Protein AF-0000000079080695 (afdb_homodimer)

Radius of gyration: 28.23 Å; Cα contacts (8 Å, |Δi|>4): 830; chains: 2; bounding box: 89×71×72 Å

Organism: Trichostrongylus colubriformis (NCBI:txid6319)

Sequence (618 aa):
MECYFGAIMVPLLPFYLVSLTLGLSLACILTLFFPSCPTIIPALTTYGVSALYLRDKIQFIRAISVPKKWFWHFYLLGSFWAASWLLFCGAVSYDMTAPTDSLKKFLRLFTPIKPQHNWSTTLLASGLVLFHVVRRLWESLCISVYSDTTMNLFHYVVGLIHYTILPLTIVCESKGIADSRYGLVFTTSAISPSQWFGVALFLFCNREQHSISRDIAALRKAPDGLIHNYAHGICYGGWFDYVSCPHFLFEIGIYLSLWMVLPGAYTFKFLVVFVFINQIFAGLITHRWYRRTFKAYPLERKAVIPYILMECYFGAIMVPLLPFYLVSLTLGLSLACILTLFFPSCPTIIPALTTYGVSALYLRDKIQFIRAISVPKKWFWHFYLLGSFWAASWLLFCGAVSYDMTAPTDSLKKFLRLFTPIKPQHNWSTTLLASGLVLFHVVRRLWESLCISVYSDTTMNLFHYVVGLIHYTILPLTIVCESKGIADSRYGLVFTTSAISPSQWFGVALFLFCNREQHSISRDIAALRKAPDGLIHNYAHGICYGGWFDYVSCPHFLFEIGIYLSLWMVLPGAYTFKFLVVFVFINQIFAGLITHRWYRRTFKAYPLERKAVIPYIL

Solvent-accessible surface area (backbone atoms only — not comparable to full-atom values): 31988 Å² total; per-residue (Å²): 133,82,78,75,73,69,74,81,64,72,27,53,45,52,51,50,39,51,51,50,39,51,52,51,48,50,50,46,50,45,41,71,71,39,70,82,49,72,70,58,56,43,38,50,68,33,65,37,74,70,30,52,66,46,34,80,73,34,71,68,48,49,73,42,43,38,59,49,72,54,56,38,54,32,24,49,50,20,27,52,47,27,45,48,53,46,50,50,52,50,33,38,46,68,43,30,30,44,71,30,69,55,35,43,56,55,32,47,44,41,35,85,64,78,50,67,31,49,34,32,42,40,51,50,53,41,49,51,51,28,52,52,30,42,50,51,26,50,40,50,71,72,55,53,71,75,67,102,30,33,24,17,47,62,51,51,52,50,44,46,51,49,33,59,44,54,52,47,43,51,55,47,28,18,31,29,65,71,36,73,88,39,62,54,57,76,46,74,85,73,54,53,70,63,28,53,50,13,50,52,45,25,52,49,23,50,51,52,30,52,51,46,51,50,51,57,26,54,65,53,46,31,94,88,69,46,72,48,82,70,72,76,66,84,74,71,60,78,59,39,60,35,6,69,29,43,53,42,39,24,50,38,42,32,44,50,16,49,47,45,43,37,68,86,48,69,49,43,50,45,53,38,51,35,48,42,52,51,36,50,50,54,21,46,54,51,35,52,48,45,56,70,72,34,85,85,48,70,80,82,41,21,20,30,40,65,94,76,52,133,81,76,75,73,67,73,80,64,73,27,54,46,52,51,50,39,51,51,48,39,51,51,51,49,50,49,47,49,46,41,70,72,39,71,81,49,72,69,59,54,44,38,51,67,34,65,38,74,69,29,50,67,46,34,79,70,34,70,70,46,50,73,43,43,36,59,49,71,55,55,39,55,32,24,49,52,19,27,52,47,26,46,49,52,45,49,50,52,50,32,38,46,68,43,30,32,44,71,31,71,56,34,43,55,57,33,48,45,41,36,84,65,76,51,67,30,50,36,31,43,40,53,50,53,41,50,50,50,28,54,51,29,41,51,50,26,50,39,50,71,73,54,53,70,74,66,102,31,33,24,17,46,63,51,50,52,51,43,45,50,50,33,60,45,53,51,47,43,51,55,48,29,18,32,30,65,72,36,70,88,40,64,55,59,76,46,75,86,72,54,51,70,64,27,54,50,13,50,52,45,25,54,50,23,50,51,51,30,52,52,46,52,51,52,57,26,55,64,50,46,31,94,88,69,48,75,48,86,70,67,78,68,84,73,71,59,78,59,39,61,35,7,69,30,43,53,42,38,24,49,40,41,32,44,50,16,50,47,45,44,37,68,85,49,68,49,44,50,45,53,37,51,34,48,42,54,51,35,48,50,53,21,45,54,51,36,51,48,44,57,69,71,34,86,84,50,69,81,81,43,22,19,32,40,65,94,74,51

InterPro domains:
  IPR001104 3-oxo-5-alpha-steroid 4-dehydrogenase, C-terminal [PF02544] (193-309)
  IPR039698 Polyprenal reductase [PTHR14624] (10-309)

Nearest PDB structures (foldseek):
  7c83-assembly1_A  TM=7.904E-01  e=2.546E-07  Pseudomonadota bacterium
  7bw1-assembly1_A  TM=7.056E-01  e=9.157E-07  Homo sapiens
  5vg9-assembly1_A  TM=3.276E-01  e=1.668E-01  Tribolium castaneum
  5v7p-assembly1_A  TM=2.770E-01  e=2.194E-01  Tribolium castaneum
  7c83-assembly1_A  TM=7.834E-01  e=2.809E-07  Pseudomonadota bacterium

Secondary structure (DSSP, 8-state):
-----------HHHHHHHHHHHHHHHHHHHHHH-TTS-THHHHHH--BHHHHHHHTT-HHHHHTEEEGGGHHHHHHHHHHHHHHHHHHHHHHHTTSEEE-HHHHHHHHTT-SS---B-HHHHHHHHHHHHHHHHHHHHIIIII----S-EEEHHHHHHHHHHHHHHHHHHHTTBHHHH-TTS--S--GGGS-HHHHHHHHHHHHHHHHHHHHHHHHHHHHS-TTSS----------SGGGGTBS-HHHHHHHHHHHHHHHHSTT-SHHHHHHHHHHHHHHHHHHHHHHHHHHH-TT--TT-BSSSTTT-/-----------HHHHHHHHHHHHHHHHHHHHHH-TTS-THHHHHH--BHHHHHHHHH-HHHHHTEEEGGGHHHHHHHHHHHHHHHHHHHHHHHTTSEEE-HHHHHHHHTT-SSPP-B-HHHHHHHHHHHHHHHHHHHHIIIII----S-EEEHHHHHHHHHHHHHHHHHHHTTBHHHH-TTS--S--GGGS-HHHHHHHHHHHHHHHHHHHHHHHHHHHHS-TTSS------PPP-SGGGGTBS-HHHHHHHHHHHHHHHHSTT-SHHHHHHHHHHHHHHHHHHHHHHHHHHH-TT--TT-BSSSTTT-

pLDDT: mean 82.05, std 17.91, range [24.89, 98.75]

Structure (mmCIF, N/CA/C/O backbone):
data_AF-0000000079080695-model_v1
#
loop_
_entity.id
_entity.type
_entity.pdbx_description
1 polymer 'Polyprenal reductase'
#
loop_
_atom_site.group_PDB
_atom_site.id
_atom_site.type_symbol
_atom_site.label_atom_id
_atom_site.label_alt_id
_atom_site.label_comp_id
_atom_site.label_asym_id
_atom_site.label_entity_id
_atom_site.label_seq_id
_atom_site.pdbx_PDB_ins_code
_atom_site.Cartn_x
_atom_site.Cartn_y
_atom_site.Cartn_z
_atom_site.occupancy
_atom_site.B_iso_or_equiv
_atom_site.auth_seq_id
_atom_site.auth_comp_id
_atom_site.auth_asym_id
_atom_site.auth_atom_id
_atom_site.pdbx_PDB_model_num
ATOM 1 N N . MET A 1 1 ? -49.469 -3.756 -14.148 1 25.16 1 MET A N 1
ATOM 2 C CA . MET A 1 1 ? -48.594 -4.82 -14.656 1 25.16 1 MET A CA 1
ATOM 3 C C . MET A 1 1 ? -47.281 -4.258 -15.18 1 25.16 1 MET A C 1
ATOM 5 O O . MET A 1 1 ? -47.188 -3.895 -16.344 1 25.16 1 MET A O 1
ATOM 9 N N . GLU A 1 2 ? -46.719 -3.252 -14.508 1 30.3 2 GLU A N 1
ATOM 10 C CA . GLU A 1 2 ? -45.5 -2.48 -14.836 1 30.3 2 GLU A CA 1
ATOM 11 C C . GLU A 1 2 ? -44.344 -3.396 -15.195 1 30.3 2 GLU A C 1
ATOM 13 O O . GLU A 1 2 ? -44 -4.301 -14.43 1 30.3 2 GLU A O 1
ATOM 18 N N . CYS A 1 3 ? -44.281 -3.828 -16.5 1 25.92 3 CYS A N 1
ATOM 19 C CA . CYS A 1 3 ? -43.312 -4.668 -17.188 1 25.92 3 CYS A CA 1
ATOM 20 C C . CYS A 1 3 ? -41.875 -4.355 -16.719 1 25.92 3 CYS A C 1
ATOM 22 O O . CYS A 1 3 ? -41.375 -3.246 -16.938 1 25.92 3 CYS A O 1
ATOM 24 N N . TYR A 1 4 ? -41.5 -4.711 -15.484 1 29.83 4 TYR A N 1
ATOM 25 C CA . TYR A 1 4 ? -40.156 -4.781 -14.914 1 29.83 4 TYR A CA 1
ATOM 26 C C . TYR A 1 4 ? -39.156 -5.375 -15.914 1 29.83 4 TYR A C 1
ATOM 28 O O . TYR A 1 4 ? -39.031 -6.594 -16 1 29.83 4 TYR A O 1
ATOM 36 N N . PHE A 1 5 ? -39.438 -5.199 -17.25 1 32.72 5 PHE A N 1
ATOM 37 C CA . PHE A 1 5 ? -38.375 -5.555 -18.203 1 32.72 5 PHE A CA 1
ATOM 38 C C . PHE A 1 5 ? -37 -5.18 -17.656 1 32.72 5 PHE A C 1
ATOM 40 O O . PHE A 1 5 ? -36.594 -4.023 -17.75 1 32.72 5 PHE A O 1
ATOM 47 N N . GLY A 1 6 ? -36.656 -5.645 -16.531 1 35.19 6 GLY A N 1
ATOM 48 C CA . GLY A 1 6 ? -35.344 -5.559 -15.953 1 35.19 6 GLY A CA 1
ATOM 49 C C . GLY A 1 6 ? -34.219 -5.746 -16.969 1 35.19 6 GLY A C 1
ATOM 50 O O . GLY A 1 6 ? -34.188 -6.773 -17.656 1 35.19 6 GLY A O 1
ATOM 51 N N . ALA A 1 7 ? -33.844 -4.801 -17.859 1 36.66 7 ALA A N 1
ATOM 52 C CA . ALA A 1 7 ? -32.719 -4.805 -18.781 1 36.66 7 ALA A CA 1
ATOM 53 C C . ALA A 1 7 ? -31.641 -5.793 -18.328 1 36.66 7 ALA A C 1
ATOM 55 O O . ALA A 1 7 ? -31.234 -5.785 -17.172 1 36.66 7 ALA A O 1
ATOM 56 N N . ILE A 1 8 ? -31.547 -7 -18.734 1 41.59 8 ILE A N 1
ATOM 57 C CA . ILE A 1 8 ? -30.484 -7.984 -18.594 1 41.59 8 ILE A CA 1
ATOM 58 C C . ILE A 1 8 ? -29.141 -7.281 -18.562 1 41.59 8 ILE A C 1
ATOM 60 O O . ILE A 1 8 ? -28.641 -6.824 -19.594 1 41.59 8 ILE A O 1
ATOM 64 N N . MET A 1 9 ? -28.812 -6.234 -17.828 1 48.09 9 MET A N 1
ATOM 65 C CA . MET A 1 9 ? -27.484 -5.672 -17.688 1 48.09 9 MET A CA 1
ATOM 66 C C . MET A 1 9 ? -26.438 -6.773 -17.578 1 48.09 9 MET A C 1
ATOM 68 O O . MET A 1 9 ? -26.469 -7.578 -16.641 1 48.09 9 MET A O 1
ATOM 72 N N . VAL A 1 10 ? -26.078 -7.355 -18.672 1 55.31 10 VAL A N 1
ATOM 73 C CA . VAL A 1 10 ? -24.922 -8.234 -18.672 1 55.31 10 VAL A CA 1
ATOM 74 C C . VAL A 1 10 ? -23.875 -7.688 -17.688 1 55.31 10 VAL A C 1
ATOM 76 O O . VAL A 1 10 ? -23.391 -6.562 -17.844 1 55.31 10 VAL A O 1
ATOM 79 N N . PRO A 1 11 ? -23.703 -8.414 -16.609 1 72.38 11 PRO A N 1
ATOM 80 C CA . PRO A 1 11 ? -22.766 -7.871 -15.625 1 72.38 11 PRO A CA 1
ATOM 81 C C . PRO A 1 11 ? -21.359 -7.676 -16.203 1 72.38 11 PRO A C 1
ATOM 83 O O . PRO A 1 11 ? -20.875 -8.531 -16.938 1 72.38 11 PRO A O 1
ATOM 86 N N . LEU A 1 12 ? -20.859 -6.555 -16.094 1 75.69 12 LEU A N 1
ATOM 87 C CA . LEU A 1 12 ? -19.609 -6.059 -16.656 1 75.69 12 LEU A CA 1
ATOM 88 C C . LEU A 1 12 ? -18.453 -7.012 -16.359 1 75.69 12 LEU A C 1
ATOM 90 O O . LEU A 1 12 ? -17.688 -7.355 -17.25 1 75.69 12 LEU A O 1
ATOM 94 N N . LEU A 1 13 ? -18.484 -7.562 -15.18 1 81.69 13 LEU A N 1
ATOM 95 C CA . LEU A 1 13 ? -17.297 -8.305 -14.758 1 81.69 13 LEU A CA 1
ATOM 96 C C . LEU A 1 13 ? -17.297 -9.703 -15.359 1 81.69 13 LEU A C 1
ATOM 98 O O . LEU A 1 13 ? -16.297 -10.125 -15.953 1 81.69 13 LEU A O 1
ATOM 102 N N . PRO A 1 14 ? -18.406 -10.438 -15.398 1 79.62 14 PRO A N 1
ATOM 103 C CA . PRO A 1 14 ? -18.422 -11.742 -16.062 1 79.62 14 PRO A CA 1
ATOM 104 C C . PRO A 1 14 ? -18.172 -11.641 -17.562 1 79.62 14 PRO A C 1
ATOM 106 O O . PRO A 1 14 ? -17.469 -12.469 -18.141 1 79.62 14 PRO A O 1
ATOM 109 N N . PHE A 1 15 ? -18.703 -10.625 -18.109 1 81.44 15 PHE A N 1
ATOM 110 C CA . PHE A 1 15 ? -18.5 -10.43 -19.547 1 81.44 15 PHE A CA 1
ATOM 111 C C . PHE A 1 15 ? -17.031 -10.18 -19.844 1 81.44 15 PHE A C 1
ATOM 113 O O . PHE A 1 15 ? -16.469 -10.766 -20.781 1 81.44 15 PHE A O 1
ATOM 120 N N . TYR A 1 16 ? -16.453 -9.312 -19.078 1 82.25 16 TYR A N 1
ATOM 121 C CA . TYR A 1 16 ? -15.023 -9.031 -19.25 1 82.25 16 TYR A CA 1
ATOM 122 C C . TYR A 1 16 ? -14.195 -10.297 -19.062 1 82.25 16 TYR A C 1
ATOM 124 O O . TYR A 1 16 ? -13.344 -10.617 -19.906 1 82.25 16 TYR A O 1
ATOM 132 N N . LEU A 1 17 ? -14.484 -11.047 -18.078 1 82.31 17 LEU A N 1
ATOM 133 C CA . LEU A 1 17 ? -13.672 -12.211 -17.734 1 82.31 17 LEU A CA 1
ATOM 134 C C . LEU A 1 17 ? -13.859 -13.312 -18.781 1 82.31 17 LEU A C 1
ATOM 136 O O . LEU A 1 17 ? -12.898 -13.984 -19.172 1 82.31 17 LEU A O 1
ATOM 140 N N . VAL A 1 18 ? -15.039 -13.477 -19.25 1 79.81 18 VAL A N 1
ATOM 141 C CA . VAL A 1 18 ? -15.312 -14.492 -20.25 1 79.81 18 VAL A CA 1
ATOM 142 C C . VAL A 1 18 ? -14.641 -14.102 -21.578 1 79.81 18 VAL A C 1
ATOM 144 O O . VAL A 1 18 ? -13.992 -14.93 -22.219 1 79.81 18 VAL A O 1
ATOM 147 N N . SER A 1 19 ? -14.773 -12.805 -21.906 1 80.75 19 SER A N 1
ATOM 148 C CA . SER A 1 19 ? -14.164 -12.32 -23.141 1 80.75 19 SER A CA 1
ATOM 149 C C . SER A 1 19 ? -12.648 -12.445 -23.094 1 80.75 19 SER A C 1
ATOM 151 O O . SER A 1 19 ? -12.023 -12.859 -24.078 1 80.75 19 SER A O 1
ATOM 153 N N . LEU A 1 20 ? -12.148 -12.102 -21.984 1 82.56 20 LEU A N 1
ATOM 154 C CA . LEU A 1 20 ? -10.695 -12.188 -21.828 1 82.56 20 LEU A CA 1
ATOM 155 C C . LEU A 1 20 ? -10.227 -13.641 -21.859 1 82.56 20 LEU A C 1
ATOM 157 O O . LEU A 1 20 ? -9.211 -13.953 -22.484 1 82.56 20 LEU A O 1
ATOM 161 N N . THR A 1 21 ? -10.938 -14.5 -21.25 1 79.12 21 THR A N 1
ATOM 162 C CA . THR A 1 21 ? -10.594 -15.914 -21.219 1 79.12 21 THR A CA 1
ATOM 163 C C . THR A 1 21 ? -10.648 -16.516 -22.625 1 79.12 21 THR A C 1
ATOM 165 O O . THR A 1 21 ? -9.742 -17.234 -23.031 1 79.12 21 THR A O 1
ATOM 168 N N . LEU A 1 22 ? -11.656 -16.156 -23.281 1 76.19 22 LEU A N 1
ATOM 169 C CA . LEU A 1 22 ? -11.812 -16.641 -24.641 1 76.19 22 LEU A CA 1
ATOM 170 C C . LEU A 1 22 ? -10.711 -16.094 -25.547 1 76.19 22 LEU A C 1
ATOM 172 O O . LEU A 1 22 ? -10.141 -16.812 -26.359 1 76.19 22 LEU A O 1
ATOM 176 N N . GLY A 1 23 ? -10.484 -14.797 -25.422 1 74.44 23 GLY A N 1
ATOM 177 C CA . GLY A 1 23 ? -9.438 -14.18 -26.203 1 74.44 23 GLY A CA 1
ATOM 178 C C . GLY A 1 23 ? -8.07 -14.781 -25.953 1 74.44 23 GLY A C 1
ATOM 179 O O . GLY A 1 23 ? -7.332 -15.07 -26.906 1 74.44 23 GLY A O 1
ATOM 180 N N . LEU A 1 24 ? -7.805 -14.969 -24.719 1 77.69 24 LEU A N 1
ATOM 181 C CA . LEU A 1 24 ? -6.512 -15.539 -24.359 1 77.69 24 LEU A CA 1
ATOM 182 C C . LEU A 1 24 ? -6.41 -16.984 -24.812 1 77.69 24 LEU A C 1
ATOM 184 O O . LEU A 1 24 ? -5.348 -17.438 -25.25 1 77.69 24 LEU A O 1
ATOM 188 N N . SER A 1 25 ? -7.492 -17.734 -24.688 1 75.38 25 SER A N 1
ATOM 189 C CA . SER A 1 25 ? -7.512 -19.109 -25.156 1 75.38 25 SER A CA 1
ATOM 190 C C . SER A 1 25 ? -7.246 -19.188 -26.656 1 75.38 25 SER A C 1
ATOM 192 O O . SER A 1 25 ? -6.477 -20.047 -27.109 1 75.38 25 SER A O 1
ATOM 194 N N . LEU A 1 26 ? -7.852 -18.328 -27.297 1 73.5 26 LEU A N 1
ATOM 195 C CA . LEU A 1 26 ? -7.66 -18.312 -28.734 1 73.5 26 LEU A CA 1
ATOM 196 C C . LEU A 1 26 ? -6.211 -17.969 -29.094 1 73.5 26 LEU A C 1
ATOM 198 O O . LEU A 1 26 ? -5.613 -18.625 -29.953 1 73.5 26 LEU A O 1
ATOM 202 N N . ALA A 1 27 ? -5.703 -17.047 -28.469 1 70.94 27 ALA A N 1
ATOM 203 C CA . ALA A 1 27 ? -4.32 -16.656 -28.703 1 70.94 27 ALA A CA 1
ATOM 204 C C . ALA A 1 27 ? -3.355 -17.781 -28.375 1 70.94 27 ALA A C 1
ATOM 206 O O . ALA A 1 27 ? -2.396 -18.031 -29.109 1 70.94 27 ALA A O 1
ATOM 207 N N . CYS A 1 28 ? -3.646 -18.5 -27.359 1 71.19 28 CYS A N 1
ATOM 208 C CA . CYS A 1 28 ? -2.773 -19.594 -26.922 1 71.19 28 CYS A CA 1
ATOM 209 C C . CYS A 1 28 ? -2.881 -20.781 -27.859 1 71.19 28 CYS A C 1
ATOM 211 O O . CYS A 1 28 ? -1.876 -21.438 -28.156 1 71.19 28 CYS A O 1
ATOM 213 N N . ILE A 1 29 ? -4.105 -21.031 -28.266 1 69.81 29 ILE A N 1
ATOM 214 C CA . ILE A 1 29 ? -4.316 -22.125 -29.219 1 69.81 29 ILE A CA 1
ATOM 215 C C . ILE A 1 29 ? -3.561 -21.828 -30.516 1 69.81 29 ILE A C 1
ATOM 217 O O . ILE A 1 29 ? -2.914 -22.719 -31.078 1 69.81 29 ILE A O 1
ATOM 221 N N . LEU A 1 30 ? -3.594 -20.625 -30.891 1 67.5 30 LEU A N 1
ATOM 222 C CA . LEU A 1 30 ? -2.883 -20.234 -32.094 1 67.5 30 LEU A CA 1
ATOM 223 C C . LEU A 1 30 ? -1.376 -20.375 -31.922 1 67.5 30 LEU A C 1
ATOM 225 O O . LEU A 1 30 ? -0.674 -20.812 -32.844 1 67.5 30 LEU A O 1
ATOM 229 N N . THR A 1 31 ? -0.92 -20.094 -30.797 1 66.62 31 THR A N 1
ATOM 230 C CA . THR A 1 31 ? 0.505 -20.219 -30.5 1 66.62 31 THR A CA 1
ATOM 231 C C . THR A 1 31 ? 0.929 -21.672 -30.438 1 66.62 31 THR A C 1
ATOM 233 O O . THR A 1 31 ? 2.016 -22.031 -30.906 1 66.62 31 THR A O 1
ATOM 236 N N . LEU A 1 32 ? 0.111 -22.516 -29.922 1 69.06 32 LEU A N 1
ATOM 237 C CA . LEU A 1 32 ? 0.437 -23.922 -29.734 1 69.06 32 LEU A CA 1
ATOM 238 C C . LEU A 1 32 ? 0.354 -24.688 -31.047 1 69.06 32 LEU A C 1
ATOM 240 O O . LEU A 1 32 ? 1.167 -25.578 -31.312 1 69.06 32 LEU A O 1
ATOM 244 N N . PHE A 1 33 ? -0.573 -24.391 -31.922 1 66.38 33 PHE A N 1
ATOM 245 C CA . PHE A 1 33 ? -0.801 -25.188 -33.125 1 66.38 33 PHE A CA 1
ATOM 246 C C . PHE A 1 33 ? -0.147 -24.531 -34.344 1 66.38 33 PHE A C 1
ATOM 248 O O . PHE A 1 33 ? 0.107 -25.203 -35.344 1 66.38 33 PHE A O 1
ATOM 255 N N . PHE A 1 34 ? -0.006 -23.281 -34.531 1 57.62 34 PHE A N 1
ATOM 256 C CA . PHE A 1 34 ? 0.644 -22.625 -35.656 1 57.62 34 PHE A CA 1
ATOM 257 C C . PHE A 1 34 ? 1.951 -21.969 -35.219 1 57.62 34 PHE A C 1
ATOM 259 O O . PHE A 1 34 ? 2.049 -20.75 -35.156 1 57.62 34 PHE A O 1
ATOM 266 N N . PRO A 1 35 ? 2.764 -22.891 -34.812 1 50.41 35 PRO A N 1
ATOM 267 C CA . PRO A 1 35 ? 4.035 -22.328 -34.344 1 50.41 35 PRO A CA 1
ATOM 268 C C . PRO A 1 35 ? 4.691 -21.422 -35.375 1 50.41 35 PRO A C 1
ATOM 270 O O . PRO A 1 35 ? 5.52 -20.578 -35.031 1 50.41 35 PRO A O 1
ATOM 273 N N . SER A 1 36 ? 4.52 -21.688 -36.75 1 44.12 36 SER A N 1
ATOM 274 C CA . SER A 1 36 ? 5.055 -20.875 -37.844 1 44.12 36 SER A CA 1
ATOM 275 C C . SER A 1 36 ? 4.273 -19.562 -37.969 1 44.12 36 SER A C 1
ATOM 277 O O . SER A 1 36 ? 4.445 -18.844 -38.969 1 44.12 36 SER A O 1
ATOM 279 N N . CYS A 1 37 ? 3.066 -19.547 -37.594 1 42.19 37 CYS A N 1
ATOM 280 C CA . CYS A 1 37 ? 2.254 -18.359 -37.812 1 42.19 37 CYS A CA 1
ATOM 281 C C . CYS A 1 37 ? 2.994 -17.094 -37.406 1 42.19 37 CYS A C 1
ATOM 283 O O . CYS A 1 37 ? 3.828 -17.125 -36.5 1 42.19 37 CYS A O 1
ATOM 285 N N . PRO A 1 38 ? 2.766 -15.93 -38.094 1 41 38 PRO A N 1
ATOM 286 C CA . PRO A 1 38 ? 3.488 -14.672 -37.906 1 41 38 PRO A CA 1
ATOM 287 C C . PRO A 1 38 ? 3.676 -14.344 -36.406 1 41 38 PRO A C 1
ATOM 289 O O . PRO A 1 38 ? 2.867 -14.766 -35.594 1 41 38 PRO A O 1
ATOM 292 N N . THR A 1 39 ? 4.934 -14.062 -35.969 1 42.97 39 THR A N 1
ATOM 293 C CA . THR A 1 39 ? 5.699 -13.773 -34.75 1 42.97 39 THR A CA 1
ATOM 294 C C . THR A 1 39 ? 4.891 -12.891 -33.812 1 42.97 39 THR A C 1
ATOM 296 O O . THR A 1 39 ? 5.324 -12.617 -32.688 1 42.97 39 THR A O 1
ATOM 299 N N . ILE A 1 40 ? 3.834 -12.398 -34.438 1 42.38 40 ILE A N 1
ATOM 300 C CA . ILE A 1 40 ? 3.184 -11.328 -33.688 1 42.38 40 ILE A CA 1
ATOM 301 C C . ILE A 1 40 ? 2.375 -11.914 -32.531 1 42.38 40 ILE A C 1
ATOM 303 O O . ILE A 1 40 ? 2.365 -11.367 -31.438 1 42.38 40 ILE A O 1
ATOM 307 N N . ILE A 1 41 ? 1.631 -12.992 -32.906 1 44.06 41 ILE A N 1
ATOM 308 C CA . ILE A 1 41 ? 0.666 -13.5 -31.922 1 44.06 41 ILE A CA 1
ATOM 309 C C . ILE A 1 41 ? 1.4 -14.062 -30.719 1 44.06 41 ILE A C 1
ATOM 311 O O . ILE A 1 41 ? 1.045 -13.766 -29.562 1 44.06 41 ILE A O 1
ATOM 315 N N . PRO A 1 42 ? 2.385 -14.984 -31 1 42.16 42 PRO A N 1
ATOM 316 C CA . PRO A 1 42 ? 3.131 -15.391 -29.797 1 42.16 42 PRO A CA 1
ATOM 317 C C . PRO A 1 42 ? 3.715 -14.195 -29.031 1 42.16 42 PRO A C 1
ATOM 319 O O . PRO A 1 42 ? 3.873 -14.258 -27.812 1 42.16 42 PRO A O 1
ATOM 322 N N . ALA A 1 43 ? 3.908 -13.156 -29.797 1 46.03 43 ALA A N 1
ATOM 323 C CA . ALA A 1 43 ? 4.473 -11.969 -29.156 1 46.03 43 ALA A CA 1
ATOM 324 C C . ALA A 1 43 ? 3.498 -11.375 -28.156 1 46.03 43 ALA A C 1
ATOM 326 O O . ALA A 1 43 ? 3.914 -10.75 -27.172 1 46.03 43 ALA A O 1
ATOM 327 N N . LEU A 1 44 ? 2.211 -11.562 -28.5 1 43.72 44 LEU A N 1
ATOM 328 C CA . LEU A 1 44 ? 1.176 -10.945 -27.672 1 43.72 44 LEU A CA 1
ATOM 329 C C . LEU A 1 44 ? 0.878 -11.805 -26.453 1 43.72 44 LEU A C 1
ATOM 331 O O . LEU A 1 44 ? 0.382 -11.297 -25.438 1 43.72 44 LEU A O 1
ATOM 335 N N . THR A 1 45 ? 1.152 -13.094 -26.672 1 43.19 45 THR A N 1
ATOM 336 C CA . THR A 1 45 ? 0.666 -13.977 -25.609 1 43.19 45 THR A CA 1
ATOM 337 C C . THR A 1 45 ? 1.83 -14.633 -24.875 1 43.19 45 THR A C 1
ATOM 339 O O . THR A 1 45 ? 1.635 -15.281 -23.844 1 43.19 45 THR A O 1
ATOM 342 N N . THR A 1 46 ? 3.105 -14.734 -25.531 1 41.56 46 THR A N 1
ATOM 343 C CA . THR A 1 46 ? 4.168 -15.562 -24.969 1 41.56 46 THR A CA 1
ATOM 344 C C . THR A 1 46 ? 4.992 -14.789 -23.953 1 41.56 46 THR A C 1
ATOM 346 O O . THR A 1 46 ? 5.352 -13.633 -24.188 1 41.56 46 THR A O 1
ATOM 349 N N . TYR A 1 47 ? 4.852 -15.133 -22.75 1 44.78 47 TYR A N 1
ATOM 350 C CA . TYR A 1 47 ? 5.703 -14.664 -21.656 1 44.78 47 TYR A CA 1
ATOM 351 C C . TYR A 1 47 ? 6.984 -15.484 -21.562 1 44.78 47 TYR A C 1
ATOM 353 O O . TYR A 1 47 ? 7.012 -16.641 -21.984 1 44.78 47 TYR A O 1
ATOM 361 N N . GLY A 1 48 ? 8.094 -14.93 -21.406 1 41.91 48 GLY A N 1
ATOM 362 C CA . GLY A 1 48 ? 9.344 -15.594 -21.047 1 41.91 48 GLY A CA 1
ATOM 363 C C . GLY A 1 48 ? 10.336 -15.656 -22.188 1 41.91 48 GLY A C 1
ATOM 364 O O . GLY A 1 48 ? 10.391 -14.75 -23.016 1 41.91 48 GLY A O 1
ATOM 365 N N . VAL A 1 49 ? 11.25 -16.781 -22.297 1 43.56 49 VAL A N 1
ATOM 366 C CA . VAL A 1 49 ? 12.414 -17.031 -23.141 1 43.56 49 VAL A CA 1
ATOM 367 C C . VAL A 1 49 ? 12 -17.031 -24.609 1 43.56 49 VAL A C 1
ATOM 369 O O . VAL A 1 49 ? 12.773 -16.641 -25.484 1 43.56 49 VAL A O 1
ATOM 372 N N . SER A 1 50 ? 10.828 -17.359 -24.875 1 43.19 50 SER A N 1
ATOM 373 C CA . SER A 1 50 ? 10.43 -17.484 -26.266 1 43.19 50 SER A CA 1
ATOM 374 C C . SER A 1 50 ? 10.242 -16.125 -26.922 1 43.19 50 SER A C 1
ATOM 376 O O . SER A 1 50 ? 10.398 -15.977 -28.141 1 43.19 50 SER A O 1
ATOM 378 N N . ALA A 1 51 ? 9.922 -15.133 -26.172 1 48.09 51 ALA A N 1
ATOM 379 C CA . ALA A 1 51 ? 9.75 -13.773 -26.688 1 48.09 51 ALA A CA 1
ATOM 380 C C . ALA A 1 51 ? 11.094 -13.172 -27.094 1 48.09 51 ALA A C 1
ATOM 382 O O . ALA A 1 51 ? 11.156 -12.359 -28.016 1 48.09 51 ALA A O 1
ATOM 383 N N . LEU A 1 52 ? 12.18 -13.688 -26.484 1 47.41 52 LEU A N 1
ATOM 384 C CA . LEU A 1 52 ? 13.508 -13.156 -26.781 1 47.41 52 LEU A CA 1
ATOM 385 C C . LEU A 1 52 ? 13.875 -13.422 -28.234 1 47.41 52 LEU A C 1
ATOM 387 O O . LEU A 1 52 ? 14.422 -12.547 -28.906 1 47.41 52 LEU A O 1
ATOM 391 N N . TYR A 1 53 ? 13.617 -14.57 -28.688 1 45.09 53 TYR A N 1
ATOM 392 C CA . TYR A 1 53 ? 14.016 -14.906 -30.047 1 45.09 53 TYR A CA 1
ATOM 393 C C . TYR A 1 53 ? 13.273 -14.047 -31.062 1 45.09 53 TYR A C 1
ATOM 395 O O . TYR A 1 53 ? 13.859 -13.578 -32.031 1 45.09 53 TYR A O 1
ATOM 403 N N . LEU A 1 54 ? 12.062 -13.742 -30.75 1 46.03 54 LEU A N 1
ATOM 404 C CA . LEU A 1 54 ? 11.25 -13.016 -31.719 1 46.03 54 LEU A CA 1
ATOM 405 C C . LEU A 1 54 ? 11.492 -11.508 -31.609 1 46.03 54 LEU A C 1
ATOM 407 O O . LEU A 1 54 ? 11.328 -10.781 -32.594 1 46.03 54 LEU A O 1
ATOM 411 N N . ARG A 1 55 ? 11.789 -10.992 -30.391 1 51.28 55 ARG A N 1
ATOM 412 C CA . ARG A 1 55 ? 12.102 -9.586 -30.125 1 51.28 55 ARG A CA 1
ATOM 413 C C . ARG A 1 55 ? 13.227 -9.094 -31.016 1 51.28 55 ARG A C 1
ATOM 415 O O . ARG A 1 55 ? 13.156 -7.992 -31.562 1 51.28 55 ARG A O 1
ATOM 422 N N . ASP A 1 56 ? 14.266 -9.859 -31.125 1 50.5 56 ASP A N 1
ATOM 423 C CA . ASP A 1 56 ? 15.406 -9.43 -31.922 1 50.5 56 ASP A CA 1
ATOM 424 C C . ASP A 1 56 ? 15.039 -9.328 -33.406 1 50.5 56 ASP A C 1
ATOM 426 O O . ASP A 1 56 ? 15.68 -8.602 -34.156 1 50.5 56 ASP A O 1
ATOM 430 N N . LYS A 1 57 ? 13.969 -10.117 -33.781 1 50.62 57 LYS A N 1
ATOM 431 C CA . LYS A 1 57 ? 13.727 -10.141 -35.219 1 50.62 57 LYS A CA 1
ATOM 432 C C . LYS A 1 57 ? 12.688 -9.102 -35.625 1 50.62 57 LYS A C 1
ATOM 434 O O . LYS A 1 57 ? 12.711 -8.594 -36.75 1 50.62 57 LYS A O 1
ATOM 439 N N . ILE A 1 58 ? 11.789 -8.75 -34.75 1 50.59 58 ILE A N 1
ATOM 440 C CA . ILE A 1 58 ? 10.719 -7.863 -35.188 1 50.59 58 ILE A CA 1
ATOM 441 C C . ILE A 1 58 ? 10.633 -6.656 -34.25 1 50.59 58 ILE A C 1
ATOM 443 O O . ILE A 1 58 ? 10.312 -6.797 -33.062 1 50.59 58 ILE A O 1
ATOM 447 N N . GLN A 1 59 ? 11.07 -5.453 -34.719 1 54.66 59 GLN A N 1
ATOM 448 C CA . GLN A 1 59 ? 11.125 -4.152 -34.062 1 54.66 59 GLN A CA 1
ATOM 449 C C . GLN A 1 59 ? 9.82 -3.859 -33.312 1 54.66 59 GLN A C 1
ATOM 451 O O . GLN A 1 59 ? 9.828 -3.293 -32.219 1 54.66 59 GLN A O 1
ATOM 456 N N . PHE A 1 60 ? 8.664 -4.258 -33.969 1 51.28 60 PHE A N 1
ATOM 457 C CA . PHE A 1 60 ? 7.355 -3.967 -33.406 1 51.28 60 PHE A CA 1
ATOM 458 C C . PHE A 1 60 ? 7.164 -4.703 -32.062 1 51.28 60 PHE A C 1
ATOM 460 O O . PHE A 1 60 ? 6.594 -4.156 -31.125 1 51.28 60 PHE A O 1
ATOM 467 N N . ILE A 1 61 ? 7.746 -5.848 -31.984 1 56.66 61 ILE A N 1
ATOM 468 C CA . ILE A 1 61 ? 7.602 -6.645 -30.781 1 56.66 61 ILE A CA 1
ATOM 469 C C . ILE A 1 61 ? 8.383 -6 -29.641 1 56.66 61 ILE A C 1
ATOM 471 O O . ILE A 1 61 ? 7.945 -6.02 -28.484 1 56.66 61 ILE A O 1
ATOM 475 N N . ARG A 1 62 ? 9.422 -5.34 -30.016 1 60.66 62 ARG A N 1
ATOM 476 C CA . ARG A 1 62 ? 10.211 -4.648 -29 1 60.66 62 ARG A CA 1
ATOM 477 C C . ARG A 1 62 ? 9.422 -3.494 -28.375 1 60.66 62 ARG A C 1
ATOM 479 O O . ARG A 1 62 ? 9.531 -3.232 -27.188 1 60.66 62 ARG A O 1
ATOM 486 N N . ALA A 1 63 ? 8.594 -2.934 -29.328 1 61.97 63 ALA A N 1
ATOM 487 C CA . ALA A 1 63 ? 7.875 -1.745 -28.875 1 61.97 63 ALA A CA 1
ATOM 488 C C . ALA A 1 63 ? 6.746 -2.119 -27.922 1 61.97 63 ALA A C 1
ATOM 490 O O . ALA A 1 63 ? 6.324 -1.302 -27.109 1 61.97 63 ALA A O 1
ATOM 491 N N . ILE A 1 64 ? 6.363 -3.375 -27.922 1 72.12 64 ILE A N 1
ATOM 492 C CA . ILE A 1 64 ? 5.211 -3.729 -27.109 1 72.12 64 ILE A CA 1
ATOM 493 C C . ILE A 1 64 ? 5.648 -4.688 -26 1 72.12 64 ILE A C 1
ATOM 495 O O . ILE A 1 64 ? 4.824 -5.418 -25.438 1 72.12 64 ILE A O 1
ATOM 499 N N . SER A 1 65 ? 6.891 -4.641 -25.734 1 78.81 65 SER A N 1
ATOM 500 C CA . SER A 1 65 ? 7.375 -5.555 -24.703 1 78.81 65 SER A CA 1
ATOM 501 C C . SER A 1 65 ? 7.859 -4.789 -23.469 1 78.81 65 SER A C 1
ATOM 503 O O . SER A 1 65 ? 8.383 -3.682 -23.594 1 78.81 65 SER A O 1
ATOM 505 N N . VAL A 1 66 ? 7.473 -5.309 -22.375 1 81.94 66 VAL A N 1
ATOM 506 C CA . VAL A 1 66 ? 7.957 -4.77 -21.094 1 81.94 66 VAL A CA 1
ATOM 507 C C . VAL A 1 66 ? 8.789 -5.824 -20.375 1 81.94 66 VAL A C 1
ATOM 509 O O . VAL A 1 66 ? 8.594 -7.023 -20.578 1 81.94 66 VAL A O 1
ATOM 512 N N . PRO A 1 67 ? 9.742 -5.355 -19.594 1 80.06 67 PRO A N 1
ATOM 513 C CA . PRO A 1 67 ? 10.562 -6.32 -18.859 1 80.06 67 PRO A CA 1
ATOM 514 C C . PRO A 1 67 ? 9.742 -7.211 -17.922 1 80.06 67 PRO A C 1
ATOM 516 O O . PRO A 1 67 ? 8.773 -6.75 -17.328 1 80.06 67 PRO A O 1
ATOM 519 N N . LYS A 1 68 ? 10.047 -8.453 -17.797 1 79.5 68 LYS A N 1
ATOM 520 C CA . LYS A 1 68 ? 9.352 -9.414 -16.953 1 79.5 68 LYS A CA 1
ATOM 521 C C . LYS A 1 68 ? 9.484 -9.031 -15.477 1 79.5 68 LYS A C 1
ATOM 523 O O . LYS A 1 68 ? 8.625 -9.383 -14.664 1 79.5 68 LYS A O 1
ATOM 528 N N . LYS A 1 69 ? 10.469 -8.281 -15.227 1 82.06 69 LYS A N 1
ATOM 529 C CA . LYS A 1 69 ? 10.68 -7.852 -13.844 1 82.06 69 LYS A CA 1
ATOM 530 C C . LYS A 1 69 ? 9.547 -6.938 -13.375 1 82.06 69 LYS A C 1
ATOM 532 O O . LYS A 1 69 ? 9.406 -6.688 -12.18 1 82.06 69 LYS A O 1
ATOM 537 N N . TRP A 1 70 ? 8.672 -6.496 -14.273 1 85.62 70 TRP A N 1
ATOM 538 C CA . TRP A 1 70 ? 7.562 -5.609 -13.922 1 85.62 70 TRP A CA 1
ATOM 539 C C . TRP A 1 70 ? 6.398 -6.398 -13.336 1 85.62 70 TRP A C 1
ATOM 541 O O . TRP A 1 70 ? 5.375 -5.82 -12.961 1 85.62 70 TRP A O 1
ATOM 551 N N . PHE A 1 71 ? 6.574 -7.703 -13.125 1 85.94 71 PHE A N 1
ATOM 552 C CA . PHE A 1 71 ? 5.551 -8.531 -12.492 1 85.94 71 PHE A CA 1
ATOM 553 C C . PHE A 1 71 ? 5.23 -8.016 -11.094 1 85.94 71 PHE A C 1
ATOM 555 O O . PHE A 1 71 ? 4.094 -8.133 -10.633 1 85.94 71 PHE A O 1
ATOM 562 N N . TRP A 1 72 ? 6.254 -7.445 -10.539 1 89.69 72 TRP A N 1
ATOM 563 C CA . TRP A 1 72 ? 6.027 -7.012 -9.164 1 89.69 72 TRP A CA 1
ATOM 564 C C . TRP A 1 72 ? 5.016 -5.867 -9.117 1 89.69 72 TRP A C 1
ATOM 566 O O . TRP A 1 72 ? 4.367 -5.648 -8.086 1 89.69 72 TRP A O 1
ATOM 576 N N . HIS A 1 73 ? 4.785 -5.164 -10.203 1 91.62 73 HIS A N 1
ATOM 577 C CA . HIS A 1 73 ? 3.773 -4.113 -10.266 1 91.62 73 HIS A CA 1
ATOM 578 C C . HIS A 1 73 ? 2.381 -4.676 -10.008 1 91.62 73 HIS A C 1
ATOM 580 O O . HIS A 1 73 ? 1.552 -4.027 -9.367 1 91.62 73 HIS A O 1
ATOM 586 N N . PHE A 1 74 ? 2.123 -5.91 -10.5 1 93.31 74 PHE A N 1
ATOM 587 C CA . PHE A 1 74 ? 0.835 -6.562 -10.297 1 93.31 74 PHE A CA 1
ATOM 588 C C . PHE A 1 74 ? 0.554 -6.758 -8.812 1 93.31 74 PHE A C 1
ATOM 590 O O . PHE A 1 74 ? -0.524 -6.406 -8.328 1 93.31 74 PHE A O 1
ATOM 597 N N . TYR A 1 75 ? 1.579 -7.215 -8.258 1 95.5 75 TYR A N 1
ATOM 598 C CA . TYR A 1 75 ? 1.391 -7.637 -6.879 1 95.5 75 TYR A CA 1
ATOM 599 C C . TYR A 1 75 ? 1.399 -6.438 -5.938 1 95.5 75 TYR A C 1
ATOM 601 O O . TYR A 1 75 ? 0.74 -6.453 -4.895 1 95.5 75 TYR A O 1
ATOM 609 N N . LEU A 1 76 ? 2.096 -5.395 -6.359 1 93.81 76 LEU A N 1
ATOM 610 C CA . LEU A 1 76 ? 2.031 -4.156 -5.59 1 93.81 76 LEU A CA 1
ATOM 611 C C . LEU A 1 76 ? 0.63 -3.555 -5.645 1 93.81 76 LEU A C 1
ATOM 613 O O . LEU A 1 76 ? 0.051 -3.225 -4.609 1 93.81 76 LEU A O 1
ATOM 617 N N . LEU A 1 77 ? 0.157 -3.475 -6.848 1 94.31 77 LEU A N 1
ATOM 618 C CA . LEU A 1 77 ? -1.193 -2.955 -7.039 1 94.31 77 LEU A CA 1
ATOM 619 C C . LEU A 1 77 ? -2.219 -3.83 -6.324 1 94.31 77 LEU A C 1
ATOM 621 O O . LEU A 1 77 ? -3.096 -3.32 -5.625 1 94.31 77 LEU A O 1
ATOM 625 N N . GLY A 1 78 ? -2.049 -5.09 -6.543 1 96.94 78 GLY A N 1
ATOM 626 C CA . GLY A 1 78 ? -2.965 -6.023 -5.906 1 96.94 78 GLY A CA 1
ATOM 627 C C . GLY A 1 78 ? -2.941 -5.945 -4.395 1 96.94 78 GLY A C 1
ATOM 628 O O . GLY A 1 78 ? -3.99 -5.984 -3.746 1 96.94 78 GLY A O 1
ATOM 629 N N . SER A 1 79 ? -1.756 -5.855 -3.84 1 96.62 79 SER A N 1
ATOM 630 C CA . SER A 1 79 ? -1.614 -5.762 -2.391 1 96.62 79 SER A CA 1
ATOM 631 C C . SER A 1 79 ? -2.254 -4.488 -1.853 1 96.62 79 SER A C 1
ATOM 633 O O . SER A 1 79 ? -2.953 -4.52 -0.838 1 96.62 79 SER A O 1
ATOM 635 N N . PHE A 1 80 ? -1.996 -3.428 -2.547 1 94.81 80 PHE A N 1
ATOM 636 C CA . PHE A 1 80 ? -2.578 -2.162 -2.115 1 94.81 80 PHE A CA 1
ATOM 637 C C . PHE A 1 80 ? -4.098 -2.219 -2.168 1 94.81 80 PHE A C 1
ATOM 639 O O . PHE A 1 80 ? -4.773 -1.827 -1.215 1 94.81 80 PHE A O 1
ATOM 646 N N . TRP A 1 81 ? -4.609 -2.701 -3.234 1 95.19 81 TRP A N 1
ATOM 647 C CA . TRP A 1 81 ? -6.055 -2.74 -3.432 1 95.19 81 TRP A CA 1
ATOM 648 C C . TRP A 1 81 ? -6.711 -3.705 -2.451 1 95.19 81 TRP A C 1
ATOM 650 O O . TRP A 1 81 ? -7.746 -3.391 -1.859 1 95.19 81 TRP A O 1
ATOM 660 N N . ALA A 1 82 ? -6.152 -4.867 -2.318 1 97.62 82 ALA A N 1
ATOM 661 C CA . ALA A 1 82 ? -6.691 -5.844 -1.377 1 97.62 82 ALA A CA 1
ATOM 662 C C . ALA A 1 82 ? -6.664 -5.305 0.051 1 97.62 82 ALA A C 1
ATOM 664 O O . ALA A 1 82 ? -7.633 -5.453 0.797 1 97.62 82 ALA A O 1
ATOM 665 N N . ALA A 1 83 ? -5.586 -4.645 0.391 1 97.19 83 ALA A N 1
ATOM 666 C CA . ALA A 1 83 ? -5.465 -4.062 1.726 1 97.19 83 ALA A CA 1
ATOM 667 C C . ALA A 1 83 ? -6.477 -2.939 1.929 1 97.19 83 ALA A C 1
ATOM 669 O O . ALA A 1 83 ? -7.07 -2.818 3.004 1 97.19 83 ALA A O 1
ATOM 670 N N . SER A 1 84 ? -6.645 -2.125 0.917 1 96.19 84 SER A N 1
ATOM 671 C CA . SER A 1 84 ? -7.57 -1.001 1.01 1 96.19 84 SER A CA 1
ATOM 672 C C . SER A 1 84 ? -9.008 -1.481 1.197 1 96.19 84 SER A C 1
ATOM 674 O O . SER A 1 84 ? -9.75 -0.932 2.014 1 96.19 84 SER A O 1
ATOM 676 N N . TRP A 1 85 ? -9.398 -2.521 0.454 1 96.69 85 TRP A N 1
ATOM 677 C CA . TRP A 1 85 ? -10.75 -3.055 0.604 1 96.69 85 TRP A CA 1
ATOM 678 C C . TRP A 1 85 ? -10.938 -3.697 1.976 1 96.69 85 TRP A C 1
ATOM 680 O O . TRP A 1 85 ? -11.992 -3.57 2.59 1 96.69 85 TRP A O 1
ATOM 690 N N . LEU A 1 86 ? -9.906 -4.422 2.398 1 97.25 86 LEU A N 1
ATOM 691 C CA . LEU A 1 86 ? -9.984 -5.035 3.721 1 97.25 86 LEU A CA 1
ATOM 692 C C . LEU A 1 86 ? -10.07 -3.969 4.809 1 97.25 86 LEU A C 1
ATOM 694 O O . LEU A 1 86 ? -10.844 -4.109 5.762 1 97.25 86 LEU A O 1
ATOM 698 N N . LEU A 1 87 ? -9.297 -2.908 4.656 1 95.88 87 LEU A N 1
ATOM 699 C CA . LEU A 1 87 ? -9.359 -1.783 5.582 1 95.88 87 LEU A CA 1
ATOM 700 C C . LEU A 1 87 ? -10.75 -1.157 5.578 1 95.88 87 LEU A C 1
ATOM 702 O O . LEU A 1 87 ? -11.281 -0.81 6.637 1 95.88 87 LEU A O 1
ATOM 706 N N . PHE A 1 88 ? -11.367 -1.003 4.441 1 96.12 88 PHE A N 1
ATOM 707 C CA . PHE A 1 88 ? -12.719 -0.469 4.316 1 96.12 88 PHE A CA 1
ATOM 708 C C . PHE A 1 88 ? -13.719 -1.351 5.059 1 96.12 88 PHE A C 1
ATOM 710 O O . PHE A 1 88 ? -14.547 -0.853 5.82 1 96.12 88 PHE A O 1
ATOM 717 N N . CYS A 1 89 ? -13.594 -2.668 4.855 1 95.81 89 CYS A N 1
ATOM 718 C CA . CYS A 1 89 ? -14.477 -3.602 5.547 1 95.81 89 CYS A CA 1
ATOM 719 C C . CYS A 1 89 ? -14.297 -3.504 7.059 1 95.81 89 CYS A C 1
ATOM 721 O O . CYS A 1 89 ? -15.273 -3.531 7.805 1 95.81 89 CYS A O 1
ATOM 723 N N . GLY A 1 90 ? -13.055 -3.43 7.469 1 94.5 90 GLY A N 1
ATOM 724 C CA . GLY A 1 90 ? -12.805 -3.244 8.891 1 94.5 90 GLY A CA 1
ATOM 725 C C . GLY A 1 90 ? -13.422 -1.972 9.438 1 94.5 90 GLY A C 1
ATOM 726 O O . GLY A 1 90 ? -14.008 -1.979 10.523 1 94.5 90 GLY A O 1
ATOM 727 N N . ALA A 1 91 ? -13.281 -0.896 8.703 1 94.5 91 ALA A N 1
ATOM 728 C CA . ALA A 1 91 ? -13.852 0.382 9.109 1 94.5 91 ALA A CA 1
ATOM 729 C C . ALA A 1 91 ? -15.375 0.293 9.219 1 94.5 91 ALA A C 1
ATOM 731 O O . ALA A 1 91 ? -15.977 0.896 10.102 1 94.5 91 ALA A O 1
ATOM 732 N N . VAL A 1 92 ? -15.969 -0.447 8.289 1 94.5 92 VAL A N 1
ATOM 733 C CA . VAL A 1 92 ? -17.406 -0.657 8.32 1 94.5 92 VAL A CA 1
ATOM 734 C C . VAL A 1 92 ? -17.781 -1.48 9.555 1 94.5 92 VAL A C 1
ATOM 736 O O . VAL A 1 92 ? -18.75 -1.165 10.25 1 94.5 92 VAL A O 1
ATOM 739 N N . SER A 1 93 ? -16.969 -2.475 9.859 1 93.12 93 SER A N 1
ATOM 740 C CA . SER A 1 93 ? -17.219 -3.334 11.016 1 93.12 93 SER A CA 1
ATOM 741 C C . SER A 1 93 ? -17.219 -2.531 12.312 1 93.12 93 SER A C 1
ATOM 743 O O . SER A 1 93 ? -18 -2.797 13.211 1 93.12 93 SER A O 1
ATOM 745 N N . TYR A 1 94 ? -16.359 -1.523 12.336 1 92.31 94 TYR A N 1
ATOM 746 C CA . TYR A 1 94 ? -16.219 -0.744 13.555 1 92.31 94 TYR A CA 1
ATOM 747 C C . TYR A 1 94 ? -17.031 0.543 13.484 1 92.31 94 TYR A C 1
ATOM 749 O O . TYR A 1 94 ? -16.797 1.482 14.242 1 92.31 94 TYR A O 1
ATOM 757 N N . ASP A 1 95 ? -17.906 0.629 12.477 1 92.75 95 ASP A N 1
ATOM 758 C CA . ASP A 1 95 ? -18.828 1.738 12.305 1 92.75 95 ASP A CA 1
ATOM 759 C C . ASP A 1 95 ? -18.094 3.057 12.117 1 92.75 95 ASP A C 1
ATOM 761 O O . ASP A 1 95 ? -18.453 4.074 12.703 1 92.75 95 ASP A O 1
ATOM 765 N N . MET A 1 96 ? -17 2.967 11.461 1 92.81 96 MET A N 1
ATOM 766 C CA . MET A 1 96 ? -16.25 4.18 11.172 1 92.81 96 MET A CA 1
ATOM 767 C C . MET A 1 96 ? -16.688 4.797 9.852 1 92.81 96 MET A C 1
ATOM 769 O O . MET A 1 96 ? -16.516 5.996 9.625 1 92.81 96 MET A O 1
ATOM 773 N N . THR A 1 97 ? -17.188 3.951 9.008 1 93.81 97 THR A N 1
ATOM 774 C CA . THR A 1 97 ? -17.719 4.379 7.719 1 93.81 97 THR A CA 1
ATOM 775 C C . THR A 1 97 ? -18.859 3.453 7.273 1 93.81 97 THR A C 1
ATOM 777 O O . THR A 1 97 ? -19.125 2.447 7.926 1 93.81 97 THR A O 1
ATOM 780 N N . ALA A 1 98 ? -19.562 3.859 6.238 1 93.25 98 ALA A N 1
ATOM 781 C CA . ALA A 1 98 ? -20.672 3.074 5.699 1 93.25 98 ALA A CA 1
ATOM 782 C C . ALA A 1 98 ? -20.766 3.232 4.184 1 93.25 98 ALA A C 1
ATOM 784 O O . ALA A 1 98 ? -20.594 4.332 3.656 1 93.25 98 ALA A O 1
ATOM 785 N N . PRO A 1 99 ? -20.969 2.082 3.561 1 94.25 99 PRO A N 1
ATOM 786 C CA . PRO A 1 99 ? -21.188 2.197 2.117 1 94.25 99 PRO A CA 1
ATOM 787 C C . PRO A 1 99 ? -22.438 2.982 1.767 1 94.25 99 PRO A C 1
ATOM 789 O O . PRO A 1 99 ? -23.484 2.82 2.422 1 94.25 99 PRO A O 1
ATOM 792 N N . THR A 1 100 ? -22.375 3.865 0.817 1 94.12 100 THR A N 1
ATOM 793 C CA . THR A 1 100 ? -23.531 4.629 0.359 1 94.12 100 THR A CA 1
ATOM 794 C C . THR A 1 100 ? -24.281 3.871 -0.729 1 94.12 100 THR A C 1
ATOM 796 O O . THR A 1 100 ? -23.844 2.799 -1.159 1 94.12 100 THR A O 1
ATOM 799 N N . ASP A 1 101 ? -25.406 4.406 -1.143 1 93.44 101 ASP A N 1
ATOM 800 C CA . ASP A 1 101 ? -26.188 3.799 -2.211 1 93.44 101 ASP A CA 1
ATOM 801 C C . ASP A 1 101 ? -25.438 3.846 -3.541 1 93.44 101 ASP A C 1
ATOM 803 O O . ASP A 1 101 ? -25.578 2.941 -4.367 1 93.44 101 ASP A O 1
ATOM 807 N N . SER A 1 102 ? -24.641 4.855 -3.668 1 93.12 102 SER A N 1
ATOM 808 C CA . SER A 1 102 ? -23.844 4.973 -4.887 1 93.12 102 SER A CA 1
ATOM 809 C C . SER A 1 102 ? -22.844 3.834 -5.008 1 93.12 102 SER A C 1
ATOM 811 O O . SER A 1 102 ? -22.672 3.258 -6.082 1 93.12 102 SER A O 1
ATOM 813 N N . LEU A 1 103 ? -22.219 3.527 -3.934 1 93.81 103 LEU A N 1
ATOM 814 C CA . LEU A 1 103 ? -21.266 2.416 -3.943 1 93.81 103 LEU A CA 1
ATOM 815 C C . LEU A 1 103 ? -21.984 1.095 -4.199 1 93.81 103 LEU A C 1
ATOM 817 O O . LEU A 1 103 ? -21.516 0.269 -4.984 1 93.81 103 LEU A O 1
ATOM 821 N N . LYS A 1 104 ? -23.125 0.935 -3.518 1 92.75 104 LYS A N 1
ATOM 822 C CA . LYS A 1 104 ? -23.906 -0.288 -3.689 1 92.75 104 LYS A CA 1
ATOM 823 C C . LYS A 1 104 ? -24.328 -0.467 -5.145 1 92.75 104 LYS A C 1
ATOM 825 O O . LYS A 1 104 ? -24.234 -1.567 -5.691 1 92.75 104 LYS A O 1
ATOM 830 N N . LYS A 1 105 ? -24.781 0.64 -5.762 1 90.69 105 LYS A N 1
ATOM 831 C CA . LYS A 1 105 ? -25.156 0.605 -7.172 1 90.69 105 LYS A CA 1
ATOM 832 C C . LYS A 1 105 ? -23.969 0.26 -8.055 1 90.69 105 LYS A C 1
ATOM 834 O O . LYS A 1 105 ? -24.094 -0.524 -9 1 90.69 105 LYS A O 1
ATOM 839 N N . PHE A 1 106 ? -22.859 0.805 -7.727 1 91.62 106 PHE A N 1
ATOM 840 C CA . PHE A 1 106 ? -21.625 0.541 -8.477 1 91.62 106 PHE A CA 1
ATOM 841 C C . PHE A 1 106 ? -21.25 -0.934 -8.398 1 91.62 106 PHE A C 1
ATOM 843 O O . PHE A 1 106 ? -20.922 -1.551 -9.414 1 91.62 106 PHE A O 1
ATOM 850 N N . LEU A 1 107 ? -21.359 -1.506 -7.195 1 91.25 107 LEU A N 1
ATOM 851 C CA . LEU A 1 107 ? -20.969 -2.896 -6.98 1 91.25 107 LEU A CA 1
ATOM 852 C C . LEU A 1 107 ? -21.953 -3.842 -7.668 1 91.25 107 LEU A C 1
ATOM 854 O O . LEU A 1 107 ? -21.562 -4.926 -8.109 1 91.25 107 LEU A O 1
ATOM 858 N N . ARG A 1 108 ? -23.141 -3.42 -7.816 1 89.06 108 ARG A N 1
ATOM 859 C CA . ARG A 1 108 ? -24.156 -4.234 -8.461 1 89.06 108 ARG A CA 1
ATOM 860 C C . ARG A 1 108 ? -23.891 -4.367 -9.961 1 89.06 108 ARG A C 1
ATOM 862 O O . ARG A 1 108 ? -24.422 -5.27 -10.609 1 89.06 108 ARG A O 1
ATOM 869 N N . LEU A 1 109 ? -23.047 -3.514 -10.469 1 85.94 109 LEU A N 1
ATOM 870 C CA . LEU A 1 109 ? -22.688 -3.6 -11.875 1 85.94 109 LEU A CA 1
ATOM 871 C C . LEU A 1 109 ? -21.812 -4.82 -12.141 1 85.94 109 LEU A C 1
ATOM 873 O O . LEU A 1 109 ? -21.688 -5.262 -13.281 1 85.94 109 LEU A O 1
ATOM 877 N N . PHE A 1 110 ? -21.297 -5.344 -11.078 1 87.31 110 PHE A N 1
ATOM 878 C CA . PHE A 1 110 ? -20.312 -6.406 -11.258 1 87.31 110 PHE A CA 1
ATOM 879 C C . PHE A 1 110 ? -20.953 -7.777 -11.102 1 87.31 110 PHE A C 1
ATOM 881 O O . PHE A 1 110 ? -20.359 -8.797 -11.445 1 87.31 110 PHE A O 1
ATOM 888 N N . THR A 1 111 ? -22.125 -7.852 -10.578 1 85 111 THR A N 1
ATOM 889 C CA . THR A 1 111 ? -22.797 -9.125 -10.383 1 85 111 THR A CA 1
ATOM 890 C C . THR A 1 111 ? -24.312 -8.969 -10.578 1 85 111 THR A C 1
ATOM 892 O O . THR A 1 111 ? -24.906 -7.992 -10.117 1 85 111 THR A O 1
ATOM 895 N N . PRO A 1 112 ? -24.875 -9.93 -11.266 1 82.25 112 PRO A N 1
ATOM 896 C CA . PRO A 1 112 ? -26.328 -9.883 -11.477 1 82.25 112 PRO A CA 1
ATOM 897 C C . PRO A 1 112 ? -27.109 -10.523 -10.328 1 82.25 112 PRO A C 1
ATOM 899 O O . PRO A 1 112 ? -28.328 -10.375 -10.25 1 82.25 112 PRO A O 1
ATOM 902 N N . ILE A 1 113 ? -26.375 -11.148 -9.414 1 85 113 ILE A N 1
ATOM 903 C CA . ILE A 1 113 ? -27.094 -11.906 -8.391 1 85 113 ILE A CA 1
ATOM 904 C C . ILE A 1 113 ? -27.047 -11.141 -7.07 1 85 113 ILE A C 1
ATOM 906 O O . ILE A 1 113 ? -26.25 -10.227 -6.895 1 85 113 ILE A O 1
ATOM 910 N N . LYS A 1 114 ? -27.938 -11.547 -6.211 1 87.25 114 LYS A N 1
ATOM 911 C CA . LYS A 1 114 ? -27.938 -10.969 -4.867 1 87.25 114 LYS A CA 1
ATOM 912 C C . LYS A 1 114 ? -26.703 -11.375 -4.086 1 87.25 114 LYS A C 1
ATOM 914 O O . LYS A 1 114 ? -26.203 -12.492 -4.23 1 87.25 114 LYS A O 1
ATOM 919 N N . PRO A 1 115 ? -26.25 -10.477 -3.27 1 89.38 115 PRO A N 1
ATOM 920 C CA . PRO A 1 115 ? -25.078 -10.805 -2.461 1 89.38 115 PRO A CA 1
ATOM 921 C C . PRO A 1 115 ? -25.25 -12.078 -1.639 1 89.38 115 PRO A C 1
ATOM 923 O O . PRO A 1 115 ? -26.312 -12.289 -1.045 1 89.38 115 PRO A O 1
ATOM 926 N N . GLN A 1 116 ? -24.203 -12.859 -1.593 1 89.5 116 GLN A N 1
ATOM 927 C CA . GLN A 1 116 ? -24.328 -14.188 -1.012 1 89.5 116 GLN A CA 1
ATOM 928 C C . GLN A 1 116 ? -23.422 -14.344 0.213 1 89.5 116 GLN A C 1
ATOM 930 O O . GLN A 1 116 ? -23.703 -15.164 1.091 1 89.5 116 GLN A O 1
ATOM 935 N N . HIS A 1 117 ? -22.422 -13.586 0.364 1 94.56 117 HIS A N 1
ATOM 936 C CA . HIS A 1 117 ? -21.391 -13.82 1.367 1 94.56 117 HIS A CA 1
ATOM 937 C C . HIS A 1 117 ? -21.703 -13.094 2.668 1 94.56 117 HIS A C 1
ATOM 939 O O . HIS A 1 117 ? -21.938 -11.883 2.66 1 94.56 117 HIS A O 1
ATOM 945 N N . ASN A 1 118 ? -21.766 -13.883 3.713 1 95.25 118 ASN A N 1
ATOM 946 C CA . ASN A 1 118 ? -21.875 -13.195 4.996 1 95.25 118 ASN A CA 1
ATOM 947 C C . ASN A 1 118 ? -20.609 -12.414 5.332 1 95.25 118 ASN A C 1
ATOM 949 O O . ASN A 1 118 ? -19.609 -12.5 4.605 1 95.25 118 ASN A O 1
ATOM 953 N N . TRP A 1 119 ? -20.672 -11.68 6.336 1 96.19 119 TRP A N 1
ATOM 954 C CA . TRP A 1 119 ? -19.594 -10.75 6.66 1 96.19 119 TRP A CA 1
ATOM 955 C C . TRP A 1 119 ? -18.312 -11.492 7.004 1 96.19 119 TRP A C 1
ATOM 957 O O . TRP A 1 119 ? -17.234 -11.109 6.551 1 96.19 119 TRP A O 1
ATOM 967 N N . SER A 1 120 ? -18.422 -12.57 7.828 1 97.31 120 SER A N 1
ATOM 968 C CA . SER A 1 120 ? -17.25 -13.352 8.227 1 97.31 120 SER A CA 1
ATOM 969 C C . SER A 1 120 ? -16.547 -13.953 7.016 1 97.31 120 SER A C 1
ATOM 971 O O . SER A 1 120 ? -15.32 -13.938 6.934 1 97.31 120 SER A O 1
ATOM 973 N N . THR A 1 121 ? -17.344 -14.469 6.07 1 97.75 121 THR A N 1
ATOM 974 C CA . THR A 1 121 ? -16.797 -15.016 4.836 1 97.75 121 THR A CA 1
ATOM 975 C C . THR A 1 121 ? -16.078 -13.93 4.031 1 97.75 121 THR A C 1
ATOM 977 O O . THR A 1 121 ? -14.984 -14.164 3.5 1 97.75 121 THR A O 1
ATOM 980 N N . THR A 1 122 ? -16.656 -12.734 3.986 1 97.5 122 THR A N 1
ATOM 981 C CA . THR A 1 122 ? -16.078 -11.609 3.264 1 97.5 122 THR A CA 1
ATOM 982 C C . THR A 1 122 ? -14.719 -11.25 3.842 1 97.5 122 THR A C 1
ATOM 984 O O . THR A 1 122 ? -13.734 -11.117 3.104 1 97.5 122 THR A O 1
ATOM 987 N N . LEU A 1 123 ? -14.633 -11.148 5.145 1 97.81 123 LEU A N 1
ATOM 988 C CA . LEU A 1 123 ? -13.383 -10.773 5.805 1 97.81 123 LEU A CA 1
ATOM 989 C C . LEU A 1 123 ? -12.336 -11.867 5.652 1 97.81 123 LEU A C 1
ATOM 991 O O . LEU A 1 123 ? -11.172 -11.586 5.383 1 97.81 123 LEU A O 1
ATOM 995 N N . LEU A 1 124 ? -12.797 -13.062 5.82 1 98.31 124 LEU A N 1
ATOM 996 C CA . LEU A 1 124 ? -11.883 -14.195 5.715 1 98.31 124 LEU A CA 1
ATOM 997 C C . LEU A 1 124 ? -11.281 -14.281 4.316 1 98.31 124 LEU A C 1
ATOM 999 O O . LEU A 1 124 ? -10.062 -14.352 4.164 1 98.31 124 LEU A O 1
ATOM 1003 N N . ALA A 1 125 ? -12.133 -14.281 3.314 1 98.5 125 ALA A N 1
ATOM 1004 C CA . ALA A 1 125 ? -11.68 -14.391 1.931 1 98.5 125 ALA A CA 1
ATOM 1005 C C . ALA A 1 125 ? -10.781 -13.219 1.555 1 98.5 125 ALA A C 1
ATOM 1007 O O . ALA A 1 125 ? -9.758 -13.398 0.9 1 98.5 125 ALA A O 1
ATOM 1008 N N . SER A 1 126 ? -11.195 -11.969 1.955 1 98.31 126 SER A N 1
ATOM 1009 C CA . SER A 1 126 ? -10.391 -10.789 1.681 1 98.31 126 SER A CA 1
ATOM 1010 C C . SER A 1 126 ? -9.023 -10.883 2.35 1 98.31 126 SER A C 1
ATOM 1012 O O . SER A 1 126 ? -8.008 -10.484 1.768 1 98.31 126 SER A O 1
ATOM 1014 N N . GLY A 1 127 ? -8.992 -11.383 3.549 1 98.5 127 GLY A N 1
ATOM 1015 C CA . GLY A 1 127 ? -7.727 -11.586 4.242 1 98.5 127 GLY A CA 1
ATOM 1016 C C . GLY A 1 127 ? -6.824 -12.594 3.553 1 98.5 127 GLY A C 1
ATOM 1017 O O . GLY A 1 127 ? -5.613 -12.391 3.471 1 98.5 127 GLY A O 1
ATOM 1018 N N . LEU A 1 128 ? -7.395 -13.68 3.102 1 98.69 128 LEU A N 1
ATOM 1019 C CA . LEU A 1 128 ? -6.633 -14.703 2.396 1 98.69 128 LEU A CA 1
ATOM 1020 C C . LEU A 1 128 ? -6.062 -14.156 1.093 1 98.69 128 LEU A C 1
ATOM 1022 O O . LEU A 1 128 ? -4.91 -14.438 0.75 1 98.69 128 LEU A O 1
ATOM 1026 N N . VAL A 1 129 ? -6.918 -13.383 0.394 1 98.5 129 VAL A N 1
ATOM 1027 C CA . VAL A 1 129 ? -6.457 -12.773 -0.851 1 98.5 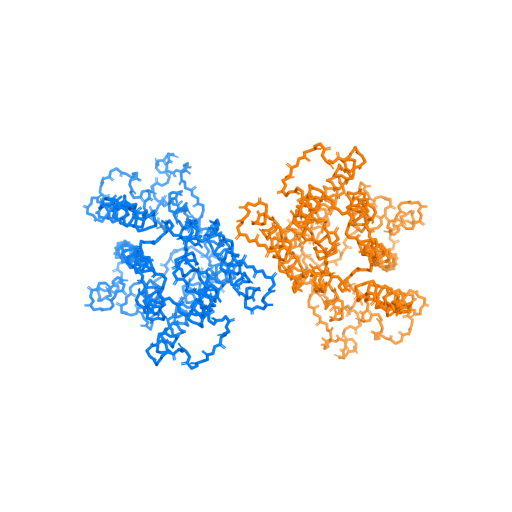129 VAL A CA 1
ATOM 1028 C C . VAL A 1 129 ? -5.281 -11.844 -0.569 1 98.5 129 VAL A C 1
ATOM 1030 O O . VAL A 1 129 ? -4.281 -11.867 -1.286 1 98.5 129 VAL A O 1
ATOM 1033 N N . LEU A 1 130 ? -5.406 -11.016 0.446 1 98.31 130 LEU A N 1
ATOM 1034 C CA . LEU A 1 130 ? -4.312 -10.125 0.812 1 98.31 130 LEU A CA 1
ATOM 1035 C C . LEU A 1 130 ? -3.047 -10.914 1.129 1 98.31 130 LEU A C 1
ATOM 1037 O O . LEU A 1 130 ? -1.956 -10.555 0.681 1 98.31 130 LEU A O 1
ATOM 1041 N N . PHE A 1 131 ? -3.193 -11.969 1.892 1 98.38 131 PHE A N 1
ATOM 1042 C CA . PHE A 1 131 ? -2.064 -12.828 2.232 1 98.38 131 PHE A CA 1
ATOM 1043 C C . PHE A 1 131 ? -1.384 -13.352 0.973 1 98.38 131 PHE A C 1
ATOM 1045 O O . PHE A 1 131 ? -0.159 -13.289 0.849 1 98.38 131 PHE A O 1
ATOM 1052 N N . HIS A 1 132 ? -2.162 -13.797 0.1 1 98.25 132 HIS A N 1
ATOM 1053 C CA . HIS A 1 132 ? -1.658 -14.383 -1.139 1 98.25 132 HIS A CA 1
ATOM 1054 C C . HIS A 1 132 ? -0.889 -13.352 -1.959 1 98.25 132 HIS A C 1
ATOM 1056 O O . HIS A 1 132 ? 0.241 -13.609 -2.381 1 98.25 132 HIS A O 1
ATOM 1062 N N . VAL A 1 133 ? -1.511 -12.211 -2.17 1 97.88 133 VAL A N 1
ATOM 1063 C CA . VAL A 1 133 ? -0.928 -11.219 -3.066 1 97.88 133 VAL A CA 1
ATOM 1064 C C . VAL A 1 133 ? 0.309 -10.602 -2.42 1 97.88 133 VAL A C 1
ATOM 1066 O O . VAL A 1 133 ? 1.287 -10.297 -3.104 1 97.88 133 VAL A O 1
ATOM 1069 N N . VAL A 1 134 ? 0.324 -10.391 -1.12 1 96.75 134 VAL A N 1
ATOM 1070 C CA . VAL A 1 134 ? 1.491 -9.859 -0.425 1 96.75 134 VAL A CA 1
ATOM 1071 C C . VAL A 1 134 ? 2.643 -10.859 -0.507 1 96.75 134 VAL A C 1
ATOM 1073 O O . VAL A 1 134 ? 3.799 -10.469 -0.685 1 96.75 134 VAL A O 1
ATOM 1076 N N . ARG A 1 135 ? 2.354 -12.117 -0.31 1 97.31 135 ARG A N 1
ATOM 1077 C CA . ARG A 1 135 ? 3.385 -13.141 -0.448 1 97.31 135 ARG A CA 1
ATOM 1078 C C . ARG A 1 135 ? 4.012 -13.102 -1.837 1 97.31 135 ARG A C 1
ATOM 1080 O O . ARG A 1 135 ? 5.238 -13.141 -1.973 1 97.31 135 ARG A O 1
ATOM 1087 N N . ARG A 1 136 ? 3.188 -13 -2.834 1 96.5 136 ARG A N 1
ATOM 1088 C CA . ARG A 1 136 ? 3.684 -12.961 -4.203 1 96.5 136 ARG A CA 1
ATOM 1089 C C . ARG A 1 136 ? 4.535 -11.711 -4.441 1 96.5 136 ARG A C 1
ATOM 1091 O O . ARG A 1 136 ? 5.52 -11.758 -5.18 1 96.5 136 ARG A O 1
ATOM 1098 N N . LEU A 1 137 ? 4.086 -10.656 -3.834 1 94.88 137 LEU A N 1
ATOM 1099 C CA . LEU A 1 137 ? 4.871 -9.43 -3.92 1 94.88 137 LEU A CA 1
ATOM 1100 C C . LEU A 1 137 ? 6.25 -9.625 -3.297 1 94.88 137 LEU A C 1
ATOM 1102 O O . LEU A 1 137 ? 7.266 -9.273 -3.9 1 94.88 137 LEU A O 1
ATOM 1106 N N . TRP A 1 138 ? 6.285 -10.188 -2.145 1 92.69 138 TRP A N 1
ATOM 1107 C CA . TRP A 1 138 ? 7.543 -10.453 -1.451 1 92.69 138 TRP A CA 1
ATOM 1108 C C . TRP A 1 138 ? 8.445 -11.359 -2.285 1 92.69 138 TRP A C 1
ATOM 1110 O O . TRP A 1 138 ? 9.641 -11.102 -2.416 1 92.69 138 TRP A O 1
ATOM 1120 N N . GLU A 1 139 ? 7.922 -12.375 -2.846 1 94 139 GLU A N 1
ATOM 1121 C CA . GLU A 1 139 ? 8.672 -13.305 -3.684 1 94 139 GLU A CA 1
ATOM 1122 C C . GLU A 1 139 ? 9.242 -12.602 -4.914 1 94 139 GLU A C 1
ATOM 1124 O O . GLU A 1 139 ? 10.398 -12.836 -5.285 1 94 139 GLU A O 1
ATOM 1129 N N . SER A 1 140 ? 8.422 -11.781 -5.488 1 92 140 SER A N 1
ATOM 1130 C CA . SER A 1 140 ? 8.836 -11.102 -6.711 1 92 140 SER A CA 1
ATOM 1131 C C . SER A 1 140 ? 9.953 -10.094 -6.438 1 92 140 SER A C 1
ATOM 1133 O O . SER A 1 140 ? 10.82 -9.883 -7.281 1 92 140 SER A O 1
ATOM 1135 N N . LEU A 1 141 ? 10 -9.547 -5.285 1 87.06 141 LEU A N 1
ATOM 1136 C CA . LEU A 1 141 ? 10.969 -8.508 -4.961 1 87.06 141 LEU A CA 1
ATOM 1137 C C . LEU A 1 141 ? 12.234 -9.109 -4.367 1 87.06 141 LEU A C 1
ATOM 1139 O O . LEU A 1 141 ? 13.336 -8.633 -4.633 1 87.06 141 LEU A O 1
ATOM 1143 N N . CYS A 1 142 ? 12.109 -10.188 -3.629 1 86.44 142 CYS A N 1
ATOM 1144 C CA . CYS A 1 142 ? 13.242 -10.602 -2.801 1 86.44 142 CYS A CA 1
ATOM 1145 C C . CYS A 1 142 ? 13.75 -11.977 -3.215 1 86.44 142 CYS A C 1
ATOM 1147 O O . CYS A 1 142 ? 14.875 -12.359 -2.875 1 86.44 142 CYS A O 1
ATOM 1149 N N . ILE A 1 143 ? 12.977 -12.719 -3.873 1 87.81 143 ILE A N 1
ATOM 1150 C CA . ILE A 1 143 ? 13.352 -14.102 -4.109 1 87.81 143 ILE A CA 1
ATOM 1151 C C . ILE A 1 143 ? 13.617 -14.32 -5.598 1 87.81 143 ILE A C 1
ATOM 1153 O O . ILE A 1 143 ? 14.656 -14.859 -5.98 1 87.81 143 ILE A O 1
ATOM 1157 N N . SER A 1 144 ? 12.758 -13.805 -6.406 1 85.44 144 SER A N 1
ATOM 1158 C CA . SER A 1 144 ? 12.789 -14.102 -7.832 1 85.44 144 SER A CA 1
ATOM 1159 C C . SER A 1 144 ? 14.008 -13.477 -8.508 1 85.44 144 SER A C 1
ATOM 1161 O O . SER A 1 144 ? 14.43 -12.383 -8.133 1 85.44 144 SER A O 1
ATOM 1163 N N . VAL A 1 145 ? 14.57 -14.234 -9.344 1 79.62 145 VAL A N 1
ATOM 1164 C CA . VAL A 1 145 ? 15.672 -13.789 -10.195 1 79.62 145 VAL A CA 1
ATOM 1165 C C . VAL A 1 145 ? 15.188 -13.656 -11.641 1 79.62 145 VAL A C 1
ATOM 1167 O O . VAL A 1 145 ? 14.672 -14.617 -12.219 1 79.62 145 VAL A O 1
ATOM 1170 N N . TYR A 1 146 ? 15.266 -12.477 -12.125 1 76.31 146 TYR A N 1
ATOM 1171 C CA . TYR A 1 146 ? 14.703 -12.242 -13.453 1 76.31 146 TYR A CA 1
ATOM 1172 C C . TYR A 1 146 ? 15.805 -12.164 -14.5 1 76.31 146 TYR A C 1
ATOM 1174 O O . TYR A 1 146 ? 16.859 -11.586 -14.25 1 76.31 146 TYR A O 1
ATOM 1182 N N . SER A 1 147 ? 15.547 -12.938 -15.492 1 71.75 147 SER A N 1
ATOM 1183 C CA . SER A 1 147 ? 16.422 -12.828 -16.656 1 71.75 147 SER A CA 1
ATOM 1184 C C . SER A 1 147 ? 16.016 -11.656 -17.547 1 71.75 147 SER A C 1
ATOM 1186 O O . SER A 1 147 ? 15.016 -10.977 -17.266 1 71.75 147 SER A O 1
ATOM 1188 N N . ASP A 1 148 ? 16.828 -11.328 -18.516 1 70.94 148 ASP A N 1
ATOM 1189 C CA . ASP A 1 148 ? 16.531 -10.25 -19.453 1 70.94 148 ASP A CA 1
ATOM 1190 C C . ASP A 1 148 ? 15.438 -10.656 -20.422 1 70.94 148 ASP A C 1
ATOM 1192 O O . ASP A 1 148 ? 15.664 -10.719 -21.641 1 70.94 148 ASP A O 1
ATOM 1196 N N . THR A 1 149 ? 14.32 -11.148 -19.859 1 73.12 149 THR A N 1
ATOM 1197 C CA . THR A 1 149 ? 13.18 -11.523 -20.688 1 73.12 149 THR A CA 1
ATOM 1198 C C . THR A 1 149 ? 12.086 -10.461 -20.609 1 73.12 149 THR A C 1
ATOM 1200 O O . THR A 1 149 ? 12.125 -9.586 -19.75 1 73.12 149 THR A O 1
ATOM 1203 N N . THR A 1 150 ? 11.25 -10.492 -21.625 1 78.56 150 THR A N 1
ATOM 1204 C CA . THR A 1 150 ? 10.211 -9.469 -21.719 1 78.56 150 THR A CA 1
ATOM 1205 C C . THR A 1 150 ? 8.82 -10.109 -21.719 1 78.56 150 THR A C 1
ATOM 1207 O O . THR A 1 150 ? 8.688 -11.312 -21.922 1 78.56 150 THR A O 1
ATOM 1210 N N . MET A 1 151 ? 7.902 -9.367 -21.359 1 78.75 151 MET A N 1
ATOM 1211 C CA . MET A 1 151 ? 6.504 -9.773 -21.453 1 78.75 151 MET A CA 1
ATOM 1212 C C . MET A 1 151 ? 5.727 -8.82 -22.359 1 78.75 151 MET A C 1
ATOM 1214 O O . MET A 1 151 ? 6.086 -7.648 -22.484 1 78.75 151 MET A O 1
ATOM 1218 N N . ASN A 1 152 ? 4.633 -9.312 -22.891 1 80.56 152 ASN A N 1
ATOM 1219 C CA . ASN A 1 152 ? 3.764 -8.516 -23.75 1 80.56 152 ASN A CA 1
ATOM 1220 C C . ASN A 1 152 ? 3.002 -7.461 -22.969 1 80.56 152 ASN A C 1
ATOM 1222 O O . ASN A 1 152 ? 2.541 -7.723 -21.844 1 80.56 152 ASN A O 1
ATOM 1226 N N . LEU A 1 153 ? 2.842 -6.277 -23.594 1 85.31 153 LEU A N 1
ATOM 1227 C CA . LEU A 1 153 ? 2.141 -5.164 -22.969 1 85.31 153 LEU A CA 1
ATOM 1228 C C . LEU A 1 153 ? 0.699 -5.543 -22.641 1 85.31 153 LEU A C 1
ATOM 1230 O O . LEU A 1 153 ? 0.156 -5.113 -21.625 1 85.31 153 LEU A O 1
ATOM 1234 N N . PHE A 1 154 ? 0.093 -6.293 -23.516 1 82.88 154 PHE A N 1
ATOM 1235 C CA . PHE A 1 154 ? -1.276 -6.73 -23.266 1 82.88 154 PHE A CA 1
ATOM 1236 C C . PHE A 1 154 ? -1.357 -7.59 -22.016 1 82.88 154 PHE A C 1
ATOM 1238 O O . PHE A 1 154 ? -2.26 -7.41 -21.188 1 82.88 154 PHE A O 1
ATOM 1245 N N . HIS A 1 155 ? -0.453 -8.484 -21.875 1 82.69 155 HIS A N 1
ATOM 1246 C CA . HIS A 1 155 ? -0.391 -9.312 -20.688 1 82.69 155 HIS A CA 1
ATOM 1247 C C . HIS A 1 155 ? -0.197 -8.453 -19.438 1 82.69 155 HIS A C 1
ATOM 1249 O O . HIS A 1 155 ? -0.805 -8.719 -18.391 1 82.69 155 HIS A O 1
ATOM 1255 N N . TYR A 1 156 ? 0.601 -7.469 -19.688 1 88.75 156 TYR A N 1
ATOM 1256 C CA . TYR A 1 156 ? 0.881 -6.562 -18.578 1 88.75 156 TYR A CA 1
ATOM 1257 C C . TYR A 1 156 ? -0.385 -5.844 -18.125 1 88.75 156 TYR A C 1
ATOM 1259 O O . TYR A 1 156 ? -0.697 -5.812 -16.938 1 88.75 156 TYR A O 1
ATOM 1267 N N . VAL A 1 157 ? -1.168 -5.34 -19.031 1 90.56 157 VAL A N 1
ATOM 1268 C CA . VAL A 1 157 ? -2.381 -4.59 -18.719 1 90.56 157 VAL A CA 1
ATOM 1269 C C . VAL A 1 157 ? -3.43 -5.523 -18.125 1 90.56 157 VAL A C 1
ATOM 1271 O O . VAL A 1 157 ? -4.086 -5.184 -17.141 1 90.56 157 VAL A O 1
ATOM 1274 N N . VAL A 1 158 ? -3.559 -6.715 -18.625 1 88.88 158 VAL A N 1
ATOM 1275 C CA . VAL A 1 158 ? -4.516 -7.699 -18.125 1 88.88 158 VAL A CA 1
ATOM 1276 C C . VAL A 1 158 ? -4.164 -8.086 -16.703 1 88.88 158 VAL A C 1
ATOM 1278 O O . VAL A 1 158 ? -5.055 -8.273 -15.859 1 88.88 158 VAL A O 1
ATOM 1281 N N . GLY A 1 159 ? -2.871 -8.227 -16.5 1 91.44 159 GLY A N 1
ATOM 1282 C CA . GLY A 1 159 ? -2.432 -8.531 -15.148 1 91.44 159 GLY A CA 1
ATOM 1283 C C . GLY A 1 159 ? -2.822 -7.461 -14.141 1 91.44 159 GLY A C 1
ATOM 1284 O O . GLY A 1 159 ? -3.309 -7.773 -13.055 1 91.44 159 GLY A O 1
ATOM 1285 N N . LEU A 1 160 ? -2.654 -6.227 -14.516 1 93.19 160 LEU A N 1
ATOM 1286 C CA . LEU A 1 160 ? -3.033 -5.113 -13.648 1 93.19 160 LEU A CA 1
ATOM 1287 C C . LEU A 1 160 ? -4.531 -5.129 -13.367 1 93.19 160 LEU A C 1
ATOM 1289 O O . LEU A 1 160 ? -4.957 -4.945 -12.227 1 93.19 160 LEU A O 1
ATOM 1293 N N . ILE A 1 161 ? -5.301 -5.359 -14.352 1 92.88 161 ILE A N 1
ATOM 1294 C CA . ILE A 1 161 ? -6.754 -5.383 -14.219 1 92.88 161 ILE A CA 1
ATOM 1295 C C . ILE A 1 161 ? -7.172 -6.562 -13.344 1 92.88 161 ILE A C 1
ATOM 1297 O O . ILE A 1 161 ? -8.047 -6.426 -12.492 1 92.88 161 ILE A O 1
ATOM 1301 N N . HIS A 1 162 ? -6.531 -7.688 -13.531 1 93.12 162 HIS A N 1
ATOM 1302 C CA . HIS A 1 162 ? -6.84 -8.883 -12.766 1 93.12 162 HIS A CA 1
ATOM 1303 C C . HIS A 1 162 ? -6.73 -8.625 -11.266 1 93.12 162 HIS A C 1
ATOM 1305 O O . HIS A 1 162 ? -7.645 -8.945 -10.508 1 93.12 162 HIS A O 1
ATOM 1311 N N . TYR A 1 163 ? -5.672 -7.969 -10.867 1 95.62 163 TYR A N 1
ATOM 1312 C CA . TYR A 1 163 ? -5.43 -7.805 -9.438 1 95.62 163 TYR A CA 1
ATOM 1313 C C . TYR A 1 163 ? -6.23 -6.633 -8.883 1 95.62 163 TYR A C 1
ATOM 1315 O O . TYR A 1 163 ? -6.375 -6.496 -7.664 1 95.62 163 TYR A O 1
ATOM 1323 N N . THR A 1 164 ? -6.762 -5.809 -9.773 1 93.31 164 THR A N 1
ATOM 1324 C CA . THR A 1 164 ? -7.711 -4.785 -9.344 1 93.31 164 THR A CA 1
ATOM 1325 C C . THR A 1 164 ? -9.086 -5.391 -9.102 1 93.31 164 THR A C 1
ATOM 1327 O O . THR A 1 164 ? -9.758 -5.043 -8.125 1 93.31 164 THR A O 1
ATOM 1330 N N . ILE A 1 165 ? -9.484 -6.332 -9.922 1 93.12 165 ILE A N 1
ATOM 1331 C CA . ILE A 1 165 ? -10.836 -6.883 -9.875 1 93.12 165 ILE A CA 1
ATOM 1332 C C . ILE A 1 165 ? -10.898 -8 -8.836 1 93.12 165 ILE A C 1
ATOM 1334 O O . ILE A 1 165 ? -11.977 -8.305 -8.312 1 93.12 165 ILE A O 1
ATOM 1338 N N . LEU A 1 166 ? -9.758 -8.602 -8.516 1 95.5 166 LEU A N 1
ATOM 1339 C CA . LEU A 1 166 ? -9.711 -9.758 -7.629 1 95.5 166 LEU A CA 1
ATOM 1340 C C . LEU A 1 166 ? -10.43 -9.461 -6.316 1 95.5 166 LEU A C 1
ATOM 1342 O O . LEU A 1 166 ? -11.398 -10.141 -5.965 1 95.5 166 LEU A O 1
ATOM 1346 N N . PRO A 1 167 ? -10.078 -8.406 -5.594 1 96 167 PRO A N 1
ATOM 1347 C CA . PRO A 1 167 ? -10.812 -8.148 -4.355 1 96 167 PRO A CA 1
ATOM 1348 C C . PRO A 1 167 ? -12.242 -7.68 -4.605 1 96 167 PRO A C 1
ATOM 1350 O O . PRO A 1 167 ? -13.125 -7.914 -3.777 1 96 167 PRO A O 1
ATOM 1353 N N . LEU A 1 168 ? -12.531 -7.07 -5.738 1 93.88 168 LEU A N 1
ATOM 1354 C CA . LEU A 1 168 ? -13.852 -6.562 -6.082 1 93.88 168 LEU A CA 1
ATOM 1355 C C . LEU A 1 168 ? -14.844 -7.703 -6.25 1 93.88 168 LEU A C 1
ATOM 1357 O O . LEU A 1 168 ? -16.031 -7.551 -5.941 1 93.88 168 LEU A O 1
ATOM 1361 N N . THR A 1 169 ? -14.352 -8.883 -6.711 1 94.19 169 THR A N 1
ATOM 1362 C CA . THR A 1 169 ? -15.219 -10.031 -6.918 1 94.19 169 THR A CA 1
ATOM 1363 C C . THR A 1 169 ? -15.734 -10.562 -5.582 1 94.19 169 THR A C 1
ATOM 1365 O O . THR A 1 169 ? -16.781 -11.211 -5.531 1 94.19 169 THR A O 1
ATOM 1368 N N . ILE A 1 170 ? -15.047 -10.289 -4.52 1 96 170 ILE A N 1
ATOM 1369 C CA . ILE A 1 170 ? -15.453 -10.727 -3.191 1 96 170 ILE A CA 1
ATOM 1370 C C . ILE A 1 170 ? -16.391 -9.695 -2.574 1 96 170 ILE A C 1
ATOM 1372 O O . ILE A 1 170 ? -17.484 -10.039 -2.102 1 96 170 ILE A O 1
ATOM 1376 N N . VAL A 1 171 ? -16.031 -8.445 -2.709 1 95.5 171 VAL A N 1
ATOM 1377 C CA . VAL A 1 171 ? -16.703 -7.359 -2.021 1 95.5 171 VAL A CA 1
ATOM 1378 C C . VAL A 1 171 ? -18.062 -7.105 -2.674 1 95.5 171 VAL A C 1
ATOM 1380 O O . VAL A 1 171 ? -19.031 -6.77 -1.993 1 95.5 171 VAL A O 1
ATOM 1383 N N . CYS A 1 172 ? -18.172 -7.297 -3.959 1 93.94 172 CYS A N 1
ATOM 1384 C CA . CYS A 1 172 ? -19.406 -6.98 -4.664 1 93.94 172 CYS A CA 1
ATOM 1385 C C . CYS A 1 172 ? -20.516 -7.961 -4.297 1 93.94 172 CYS A C 1
ATOM 1387 O O . CYS A 1 172 ? -21.688 -7.676 -4.512 1 93.94 172 CYS A O 1
ATOM 1389 N N . GLU A 1 173 ? -20.188 -9.102 -3.715 1 94.38 173 GLU A N 1
ATOM 1390 C CA . GLU A 1 173 ? -21.203 -10.086 -3.33 1 94.38 173 GLU A CA 1
ATOM 1391 C C . GLU A 1 173 ? -21.266 -10.234 -1.813 1 94.38 173 GLU A C 1
ATOM 1393 O O . GLU A 1 173 ? -21.719 -11.273 -1.307 1 94.38 173 GLU A O 1
ATOM 1398 N N . SER A 1 174 ? -20.812 -9.242 -1.093 1 95.5 174 SER A N 1
ATOM 1399 C CA . SER A 1 174 ? -20.891 -9.203 0.364 1 95.5 174 SER A CA 1
ATOM 1400 C C . SER A 1 174 ? -22.266 -8.719 0.831 1 95.5 174 SER A C 1
ATOM 1402 O O . SER A 1 174 ? -22.672 -7.609 0.491 1 95.5 174 SER A O 1
ATOM 1404 N N . LYS A 1 175 ? -22.922 -9.492 1.677 1 94.12 175 LYS A N 1
ATOM 1405 C CA . LYS A 1 175 ? -24.219 -9.109 2.223 1 94.12 175 LYS A CA 1
ATOM 1406 C C . LYS A 1 175 ? -24.094 -7.879 3.113 1 94.12 175 LYS A C 1
ATOM 1408 O O . LYS A 1 175 ? -24.953 -6.992 3.076 1 94.12 175 LYS A O 1
ATOM 1413 N N . GLY A 1 176 ? -23 -7.852 3.814 1 92.56 176 GLY A N 1
ATOM 1414 C CA . GLY A 1 176 ? -22.797 -6.754 4.746 1 92.56 176 GLY A CA 1
ATOM 1415 C C . GLY A 1 176 ? -22.609 -5.414 4.055 1 92.56 176 GLY A C 1
ATOM 1416 O O . GLY A 1 176 ? -23.094 -4.387 4.543 1 92.56 176 GLY A O 1
ATOM 1417 N N . ILE A 1 177 ? -22 -5.414 2.938 1 93.12 177 ILE A N 1
ATOM 1418 C CA . ILE A 1 177 ? -21.781 -4.18 2.189 1 93.12 177 ILE A CA 1
ATOM 1419 C C . ILE A 1 177 ? -23.078 -3.764 1.491 1 93.12 177 ILE A C 1
ATOM 1421 O O . ILE A 1 177 ? -23.406 -2.578 1.436 1 93.12 177 ILE A O 1
ATOM 1425 N N . ALA A 1 178 ? -23.812 -4.723 1.017 1 91 178 ALA A N 1
ATOM 1426 C CA . ALA A 1 178 ? -25.062 -4.465 0.315 1 91 178 ALA A CA 1
ATOM 1427 C C . ALA A 1 178 ? -26.141 -3.979 1.278 1 91 178 ALA A C 1
ATOM 1429 O O . ALA A 1 178 ? -26.969 -3.137 0.921 1 91 178 ALA A O 1
ATOM 1430 N N . ASP A 1 179 ? -26.125 -4.578 2.441 1 87.31 179 ASP A N 1
ATOM 1431 C CA . ASP A 1 179 ? -27.141 -4.281 3.451 1 87.31 179 ASP A CA 1
ATOM 1432 C C . ASP A 1 179 ? -26.547 -4.34 4.855 1 87.31 179 ASP A C 1
ATOM 1434 O O . ASP A 1 179 ? -26.188 -5.418 5.344 1 87.31 179 ASP A O 1
ATOM 1438 N N . SER A 1 180 ? -26.453 -3.178 5.484 1 78.06 180 SER A N 1
ATOM 1439 C CA . SER A 1 180 ? -25.797 -3.059 6.785 1 78.06 180 SER A CA 1
ATOM 1440 C C . SER A 1 180 ? -26.578 -3.811 7.859 1 78.06 180 SER A C 1
ATOM 1442 O O . SER A 1 180 ? -26.062 -4.02 8.961 1 78.06 180 SER A O 1
ATOM 1444 N N . ARG A 1 181 ? -27.859 -4.242 7.555 1 76.81 181 ARG A N 1
ATOM 1445 C CA . ARG A 1 181 ? -28.672 -4.977 8.523 1 76.81 181 ARG A CA 1
ATOM 1446 C C . ARG A 1 181 ? -28.062 -6.352 8.805 1 76.81 181 ARG A C 1
ATOM 1448 O O . ARG A 1 181 ? -28.375 -6.965 9.828 1 76.81 181 ARG A O 1
ATOM 1455 N N . TYR A 1 182 ? -27.156 -6.695 7.891 1 79.62 182 TYR A N 1
ATOM 1456 C CA . TYR A 1 182 ? -26.484 -7.973 8.094 1 79.62 182 TYR A CA 1
ATOM 1457 C C . TYR A 1 182 ? -25.328 -7.824 9.062 1 79.62 182 TYR A C 1
ATOM 1459 O O . TYR A 1 182 ? -24.719 -6.754 9.156 1 79.62 182 TYR A O 1
ATOM 1467 N N . GLY A 1 183 ? -25.062 -8.695 10.031 1 78.5 183 GLY A N 1
ATOM 1468 C CA . GLY A 1 183 ? -24 -8.656 11.023 1 78.5 183 GLY A CA 1
ATOM 1469 C C . GLY A 1 183 ? -22.656 -8.25 10.445 1 78.5 183 GLY A C 1
ATOM 1470 O O . GLY A 1 183 ? -22.266 -8.734 9.383 1 78.5 183 GLY A O 1
ATOM 1471 N N . LEU A 1 184 ? -22.047 -7.328 11.086 1 90.88 184 LEU A N 1
ATOM 1472 C CA . LEU A 1 184 ? -20.766 -6.789 10.617 1 90.88 184 LEU A CA 1
ATOM 1473 C C . LEU A 1 184 ? -19.641 -7.129 11.586 1 90.88 184 LEU A C 1
ATOM 1475 O O . LEU A 1 184 ? -18.75 -6.316 11.805 1 90.88 184 LEU A O 1
ATOM 1479 N N . VAL A 1 185 ? -19.812 -8.312 12.117 1 91.31 185 VAL A N 1
ATOM 1480 C CA . VAL A 1 185 ? -18.812 -8.797 13.047 1 91.31 185 VAL A CA 1
ATOM 1481 C C . VAL A 1 185 ? -18.297 -10.164 12.586 1 91.31 185 VAL A C 1
ATOM 1483 O O . VAL A 1 185 ? -19.078 -11.023 12.18 1 91.31 185 VAL A O 1
ATOM 1486 N N . PHE A 1 186 ? -17.109 -10.312 12.68 1 94.44 186 PHE A N 1
ATOM 1487 C CA . PHE A 1 186 ? -16.516 -11.602 12.328 1 94.44 186 PHE A CA 1
ATOM 1488 C C . PHE A 1 186 ? -16.781 -12.633 13.422 1 94.44 186 PHE A C 1
ATOM 1490 O O . PHE A 1 186 ? -16.562 -12.367 14.602 1 94.44 186 PHE A O 1
ATOM 1497 N N . THR A 1 187 ? -17.25 -13.727 13.133 1 94.75 187 THR A N 1
ATOM 1498 C CA . THR A 1 187 ? -17.453 -14.844 14.047 1 94.75 187 THR A CA 1
ATOM 1499 C C . THR A 1 187 ? -17.062 -16.156 13.383 1 94.75 187 THR A C 1
ATOM 1501 O O . THR A 1 187 ? -17.422 -16.406 12.227 1 94.75 187 THR A O 1
ATOM 1504 N N . THR A 1 188 ? -16.375 -16.984 14.039 1 94.81 188 THR A N 1
ATOM 1505 C CA . THR A 1 188 ? -15.93 -18.266 13.5 1 94.81 188 THR A CA 1
ATOM 1506 C C . THR A 1 188 ? -17.125 -19.203 13.281 1 94.81 188 THR A C 1
ATOM 1508 O O . THR A 1 188 ? -17.062 -20.125 12.461 1 94.81 188 THR A O 1
ATOM 1511 N N . SER A 1 189 ? -18.172 -18.953 14.016 1 95.19 189 SER A N 1
ATOM 1512 C CA . SER A 1 189 ? -19.359 -19.797 13.922 1 95.19 189 SER A CA 1
ATOM 1513 C C . SER A 1 189 ? -20.062 -19.609 12.586 1 95.19 189 SER A C 1
ATOM 1515 O O . SER A 1 189 ? -20.859 -20.469 12.172 1 95.19 189 SER A O 1
ATOM 1517 N N . ALA A 1 190 ? -19.766 -18.531 11.898 1 95.56 190 ALA A N 1
ATOM 1518 C CA . ALA A 1 190 ? -20.406 -18.234 10.625 1 95.56 190 ALA A CA 1
ATOM 1519 C C . ALA A 1 190 ? -19.641 -18.844 9.461 1 95.56 190 ALA A C 1
ATOM 1521 O O . ALA A 1 190 ? -20.016 -18.672 8.297 1 95.56 190 ALA A O 1
ATOM 1522 N N . ILE A 1 191 ? -18.547 -19.562 9.758 1 97.56 191 ILE A N 1
ATOM 1523 C CA . ILE A 1 191 ? -17.719 -20.219 8.75 1 97.56 191 ILE A CA 1
ATOM 1524 C C . ILE A 1 191 ? -17.969 -21.719 8.781 1 97.56 191 ILE A C 1
ATOM 1526 O O . ILE A 1 191 ? -17.828 -22.359 9.836 1 97.56 191 ILE A O 1
ATOM 1530 N N . SER A 1 192 ? -18.344 -22.344 7.75 1 97.56 192 SER A N 1
ATOM 1531 C CA . SER A 1 192 ? -18.688 -23.766 7.672 1 97.56 192 SER A CA 1
ATOM 1532 C C . SER A 1 192 ? -17.438 -24.625 7.625 1 97.56 192 SER A C 1
ATOM 1534 O O . SER A 1 192 ? -16.344 -24.141 7.324 1 97.56 192 SER A O 1
ATOM 1536 N N . PRO A 1 193 ? -17.531 -25.875 7.902 1 97.38 193 PRO A N 1
ATOM 1537 C CA . PRO A 1 193 ? -16.391 -26.781 7.809 1 97.38 193 PRO A CA 1
ATOM 1538 C C . PRO A 1 193 ? -15.797 -26.844 6.402 1 97.38 193 PRO A C 1
ATOM 1540 O O . PRO A 1 193 ? -14.578 -26.938 6.246 1 97.38 193 PRO A O 1
ATOM 1543 N N . SER A 1 194 ? -16.641 -26.812 5.41 1 97.19 194 SER A N 1
ATOM 1544 C CA . SER A 1 194 ? -16.141 -26.812 4.039 1 97.19 194 SER A CA 1
ATOM 1545 C C . SER A 1 194 ? -15.266 -25.594 3.768 1 97.19 194 SER A C 1
ATOM 1547 O O . SER A 1 194 ? -14.258 -25.703 3.061 1 97.19 194 SER A O 1
ATOM 1549 N N . GLN A 1 195 ? -15.664 -24.484 4.324 1 98.31 195 GLN A N 1
ATOM 1550 C CA . GLN A 1 195 ? -14.852 -23.281 4.164 1 98.31 195 GLN A CA 1
ATOM 1551 C C . GLN A 1 195 ? -13.508 -23.422 4.871 1 98.31 195 GLN A C 1
ATOM 1553 O O . GLN A 1 195 ? -12.477 -22.984 4.352 1 98.31 195 GLN A O 1
ATOM 1558 N N . TRP A 1 196 ? -13.531 -23.969 6.062 1 98.12 196 TRP A N 1
ATOM 1559 C CA . TRP A 1 196 ? -12.273 -24.188 6.766 1 98.12 196 TRP A CA 1
ATOM 1560 C C . TRP A 1 196 ? -11.367 -25.125 5.977 1 98.12 196 TRP A C 1
ATOM 1562 O O . TRP A 1 196 ? -10.141 -24.984 5.992 1 98.12 196 TRP A O 1
ATOM 1572 N N . PHE A 1 197 ? -11.953 -26.141 5.312 1 98.06 197 PHE A N 1
ATOM 1573 C CA . PHE A 1 197 ? -11.172 -27 4.43 1 98.06 197 PHE A CA 1
ATOM 1574 C C . PHE A 1 197 ? -10.547 -26.203 3.299 1 98.06 197 PHE A C 1
ATOM 1576 O O . PHE A 1 197 ? -9.391 -26.422 2.938 1 98.06 197 PHE A O 1
ATOM 1583 N N . GLY A 1 198 ? -11.336 -25.281 2.727 1 98.5 198 GLY A N 1
ATOM 1584 C CA . GLY A 1 198 ? -10.797 -24.391 1.718 1 98.5 198 GLY A CA 1
ATOM 1585 C C . GLY A 1 198 ? -9.609 -23.578 2.211 1 98.5 198 GLY A C 1
ATOM 1586 O O . GLY A 1 198 ? -8.633 -23.406 1.487 1 98.5 198 GLY A O 1
ATOM 1587 N N . VAL A 1 199 ? -9.711 -23.094 3.447 1 98.69 199 VAL A N 1
ATOM 1588 C CA . VAL A 1 199 ? -8.625 -22.328 4.043 1 98.69 199 VAL A CA 1
ATOM 1589 C C . VAL A 1 199 ? -7.383 -23.219 4.172 1 98.69 199 VAL A C 1
ATOM 1591 O O . VAL A 1 199 ? -6.273 -22.781 3.854 1 98.69 199 VAL A O 1
ATOM 1594 N N . ALA A 1 200 ? -7.531 -24.438 4.625 1 98.69 200 ALA A N 1
ATOM 1595 C CA . ALA A 1 200 ? -6.41 -25.359 4.766 1 98.69 200 ALA A CA 1
ATOM 1596 C C . ALA A 1 200 ? -5.754 -25.625 3.414 1 98.69 200 ALA A C 1
ATOM 1598 O O . ALA A 1 200 ? -4.523 -25.609 3.303 1 98.69 200 ALA A O 1
ATOM 1599 N N . LEU A 1 201 ? -6.594 -25.906 2.434 1 98.44 201 LEU A N 1
ATOM 1600 C CA . LEU A 1 201 ? -6.078 -26.125 1.087 1 98.44 201 LEU A CA 1
ATOM 1601 C C . LEU A 1 201 ? -5.352 -24.891 0.567 1 98.44 201 LEU A C 1
ATOM 1603 O O . LEU A 1 201 ? -4.305 -25.016 -0.071 1 98.44 201 LEU A O 1
ATOM 1607 N N . PHE A 1 202 ? -5.949 -23.75 0.827 1 98.75 202 PHE A N 1
ATOM 1608 C CA . PHE A 1 202 ? -5.352 -22.484 0.433 1 98.75 202 PHE A CA 1
ATOM 1609 C C . PHE A 1 202 ? -3.951 -22.344 1.017 1 98.75 202 PHE A C 1
ATOM 1611 O O . PHE A 1 202 ? -3.002 -22.016 0.298 1 98.75 202 PHE A O 1
ATOM 1618 N N . LEU A 1 203 ? -3.824 -22.562 2.285 1 98.62 203 LEU A N 1
ATOM 1619 C CA . LEU A 1 203 ? -2.539 -22.422 2.961 1 98.62 203 LEU A CA 1
ATOM 1620 C C . LEU A 1 203 ? -1.54 -23.453 2.441 1 98.62 203 LEU A C 1
ATOM 1622 O O . LEU A 1 203 ? -0.363 -23.141 2.254 1 98.62 203 LEU A O 1
ATOM 1626 N N . PHE A 1 204 ? -2.012 -24.656 2.189 1 98.19 204 PHE A N 1
ATOM 1627 C CA . PHE A 1 204 ? -1.16 -25.703 1.646 1 98.19 204 PHE A CA 1
ATOM 1628 C C . PHE A 1 204 ? -0.624 -25.312 0.275 1 98.19 204 PHE A C 1
ATOM 1630 O O . PHE A 1 204 ? 0.579 -25.406 0.023 1 98.19 204 PHE A O 1
ATOM 1637 N N . CYS A 1 205 ? -1.537 -24.891 -0.607 1 98.19 205 CYS A N 1
ATOM 1638 C CA . CYS A 1 205 ? -1.137 -24.516 -1.958 1 98.19 205 CYS A CA 1
ATOM 1639 C C . CYS A 1 205 ? -0.176 -23.328 -1.935 1 98.19 205 CYS A C 1
ATOM 1641 O O . CYS A 1 205 ? 0.779 -23.281 -2.711 1 98.19 205 CYS A O 1
ATOM 1643 N N . ASN A 1 206 ? -0.446 -22.344 -1.032 1 98.38 206 ASN A N 1
ATOM 1644 C CA . ASN A 1 206 ? 0.453 -21.203 -0.911 1 98.38 206 ASN A CA 1
ATOM 1645 C C . ASN A 1 206 ? 1.842 -21.641 -0.443 1 98.38 206 ASN A C 1
ATOM 1647 O O . ASN A 1 206 ? 2.852 -21.141 -0.95 1 98.38 206 ASN A O 1
ATOM 1651 N N . ARG A 1 207 ? 1.914 -22.5 0.481 1 97.5 207 ARG A N 1
ATOM 1652 C CA . ARG A 1 207 ? 3.193 -22.984 0.983 1 97.5 207 ARG A CA 1
ATOM 1653 C C . ARG A 1 207 ? 3.979 -23.703 -0.115 1 97.5 207 ARG A C 1
ATOM 1655 O O . ARG A 1 207 ? 5.18 -23.484 -0.271 1 97.5 207 ARG A O 1
ATOM 1662 N N . GLU A 1 208 ? 3.295 -24.562 -0.852 1 96.75 208 GLU A N 1
ATOM 1663 C CA . GLU A 1 208 ? 3.949 -25.312 -1.926 1 96.75 208 GLU A CA 1
ATOM 1664 C C . GLU A 1 208 ? 4.422 -24.375 -3.035 1 96.75 208 GLU A C 1
ATOM 1666 O O . GLU A 1 208 ? 5.531 -24.516 -3.549 1 96.75 208 GLU A O 1
ATOM 1671 N N . GLN A 1 209 ? 3.557 -23.469 -3.365 1 96.75 209 GLN A N 1
ATOM 1672 C CA . GLN A 1 209 ? 3.945 -22.516 -4.398 1 96.75 209 GLN A CA 1
ATOM 1673 C C . GLN A 1 209 ? 5.172 -21.719 -3.975 1 96.75 209 GLN A C 1
ATOM 1675 O O . GLN A 1 209 ? 6.055 -21.453 -4.789 1 96.75 209 GLN A O 1
ATOM 1680 N N . HIS A 1 210 ? 5.172 -21.297 -2.715 1 96.38 210 HIS A N 1
ATOM 1681 C CA . HIS A 1 210 ? 6.316 -20.562 -2.188 1 96.38 210 HIS A CA 1
ATOM 1682 C C . HIS A 1 210 ? 7.586 -21.406 -2.264 1 96.38 210 HIS A C 1
ATOM 1684 O O . HIS A 1 210 ? 8.633 -20.922 -2.697 1 96.38 210 HIS A O 1
ATOM 1690 N N . SER A 1 211 ? 7.527 -22.672 -1.916 1 95.12 211 SER A N 1
ATOM 1691 C CA . SER A 1 211 ? 8.672 -23.578 -1.96 1 95.12 211 SER A CA 1
ATOM 1692 C C . SER A 1 211 ? 9.188 -23.75 -3.385 1 95.12 211 SER A C 1
ATOM 1694 O O . SER A 1 211 ? 10.391 -23.719 -3.621 1 95.12 211 SER A O 1
ATOM 1696 N N . ILE A 1 212 ? 8.32 -23.906 -4.254 1 93.75 212 ILE A N 1
ATOM 1697 C CA . ILE A 1 212 ? 8.68 -24.094 -5.652 1 93.75 212 ILE A CA 1
ATOM 1698 C C . ILE A 1 212 ? 9.352 -22.828 -6.188 1 93.75 212 ILE A C 1
ATOM 1700 O O . ILE A 1 212 ? 10.336 -22.906 -6.93 1 93.75 212 ILE A O 1
ATOM 1704 N N . SER A 1 213 ? 8.812 -21.656 -5.836 1 92.44 213 SER A N 1
ATOM 1705 C CA . SER A 1 213 ? 9.398 -20.406 -6.266 1 92.44 213 SER A CA 1
ATOM 1706 C C . SER A 1 213 ? 10.836 -20.266 -5.781 1 92.44 213 SER A C 1
ATOM 1708 O O . SER A 1 213 ? 11.703 -19.797 -6.516 1 92.44 213 SER A O 1
ATOM 1710 N N . ARG A 1 214 ? 11.086 -20.656 -4.613 1 91.25 214 ARG A N 1
ATOM 1711 C CA . ARG A 1 214 ? 12.438 -20.625 -4.062 1 91.25 214 ARG A CA 1
ATOM 1712 C C . ARG A 1 214 ? 13.359 -21.562 -4.828 1 91.25 214 ARG A C 1
ATOM 1714 O O . ARG A 1 214 ? 14.516 -21.234 -5.102 1 91.25 214 ARG A O 1
ATOM 1721 N N . ASP A 1 215 ? 12.867 -22.781 -5.184 1 89.56 215 ASP A N 1
ATOM 1722 C CA . ASP A 1 215 ? 13.656 -23.75 -5.934 1 89.56 215 ASP A CA 1
ATOM 1723 C C . ASP A 1 215 ? 14.031 -23.219 -7.312 1 89.56 215 ASP A C 1
ATOM 1725 O O . ASP A 1 215 ? 15.172 -23.375 -7.754 1 89.56 215 ASP A O 1
ATOM 1729 N N . ILE A 1 216 ? 13.07 -22.625 -7.957 1 87.88 216 ILE A N 1
ATOM 1730 C CA . ILE A 1 216 ? 13.312 -22.062 -9.281 1 87.88 216 ILE A CA 1
ATOM 1731 C C . ILE A 1 216 ? 14.359 -20.953 -9.188 1 87.88 216 ILE A C 1
ATOM 1733 O O . ILE A 1 216 ? 15.266 -20.875 -10.023 1 87.88 216 ILE A O 1
ATOM 1737 N N . ALA A 1 217 ? 14.266 -20.109 -8.195 1 87.44 217 ALA A N 1
ATOM 1738 C CA . ALA A 1 217 ? 15.211 -19.016 -8.008 1 87.44 217 ALA A CA 1
ATOM 1739 C C . ALA A 1 217 ? 16.609 -19.547 -7.727 1 87.44 217 ALA A C 1
ATOM 1741 O O . ALA A 1 217 ? 17.609 -19 -8.219 1 87.44 217 ALA A O 1
ATOM 1742 N N . ALA A 1 218 ? 16.703 -20.562 -6.953 1 84.75 218 ALA A N 1
ATOM 1743 C CA . ALA A 1 218 ? 17.984 -21.156 -6.59 1 84.75 218 ALA A CA 1
ATOM 1744 C C . ALA A 1 218 ? 18.688 -21.734 -7.816 1 84.75 218 ALA A C 1
ATOM 1746 O O . ALA A 1 218 ? 19.922 -21.703 -7.902 1 84.75 218 ALA A O 1
ATOM 1747 N N . LEU A 1 219 ? 17.953 -22.25 -8.703 1 80 219 LEU A N 1
ATOM 1748 C CA . LEU A 1 219 ? 18.516 -22.828 -9.922 1 80 219 LEU A CA 1
ATOM 1749 C C . LEU A 1 219 ? 19.109 -21.734 -10.812 1 80 219 LEU A C 1
ATOM 1751 O O . LEU A 1 219 ? 20.047 -21.984 -11.555 1 80 219 LEU A O 1
ATOM 1755 N N . ARG A 1 220 ? 18.609 -20.578 -10.703 1 76.44 220 ARG A N 1
ATOM 1756 C CA . ARG A 1 220 ? 19.047 -19.484 -11.57 1 76.44 220 ARG A CA 1
ATOM 1757 C C . ARG A 1 220 ? 20.266 -18.766 -10.977 1 76.44 220 ARG A C 1
ATOM 1759 O O . ARG A 1 220 ? 20.938 -18 -11.664 1 76.44 220 ARG A O 1
ATOM 1766 N N . LYS A 1 221 ? 20.562 -18.953 -9.758 1 71.81 221 LYS A N 1
ATOM 1767 C CA . LYS A 1 221 ? 21.703 -18.328 -9.102 1 71.81 221 LYS A CA 1
ATOM 1768 C C . LYS A 1 221 ? 22.969 -19.172 -9.258 1 71.81 221 LYS A C 1
ATOM 1770 O O . LYS A 1 221 ? 22.922 -20.391 -9.094 1 71.81 221 LYS A O 1
ATOM 1775 N N . ALA A 1 222 ? 24.094 -18.656 -10.148 1 58.03 222 ALA A N 1
ATOM 1776 C CA . ALA A 1 222 ? 25.375 -19.359 -10.25 1 58.03 222 ALA A CA 1
ATOM 1777 C C . ALA A 1 222 ? 26 -19.562 -8.867 1 58.03 222 ALA A C 1
ATOM 1779 O O . ALA A 1 222 ? 25.656 -18.859 -7.918 1 58.03 222 ALA A O 1
ATOM 1780 N N . PRO A 1 223 ? 26.844 -20.766 -8.688 1 52.97 223 PRO A N 1
ATOM 1781 C CA . PRO A 1 223 ? 27.516 -21.031 -7.422 1 52.97 223 PRO A CA 1
ATOM 1782 C C . PRO A 1 223 ? 28.203 -19.781 -6.859 1 52.97 223 PRO A C 1
ATOM 1784 O O . PRO A 1 223 ? 28.297 -19.625 -5.641 1 52.97 223 PRO A O 1
ATOM 1787 N N . ASP A 1 224 ? 28.938 -18.953 -7.629 1 47.91 224 ASP A N 1
ATOM 1788 C CA . ASP A 1 224 ? 29.703 -17.812 -7.145 1 47.91 224 ASP A CA 1
ATOM 1789 C C . ASP A 1 224 ? 28.797 -16.625 -6.848 1 47.91 224 ASP A C 1
ATOM 1791 O O . ASP A 1 224 ? 29.266 -15.547 -6.496 1 47.91 224 ASP A O 1
ATOM 1795 N N . GLY A 1 225 ? 27.578 -16.75 -6.812 1 51.47 225 GLY A N 1
ATOM 1796 C CA . GLY A 1 225 ? 26.625 -15.695 -6.555 1 51.47 225 GLY A CA 1
ATOM 1797 C C . GLY A 1 225 ? 26.219 -14.938 -7.805 1 51.47 225 GLY A C 1
ATOM 1798 O O . GLY A 1 225 ? 25.344 -14.07 -7.762 1 51.47 225 GLY A O 1
ATOM 1799 N N . LEU A 1 226 ? 27.109 -15.172 -8.812 1 49.56 226 LEU A N 1
ATOM 1800 C CA . LEU A 1 226 ? 26.953 -14.445 -10.07 1 49.56 226 LEU A CA 1
ATOM 1801 C C . LEU A 1 226 ? 25.859 -15.07 -10.93 1 49.56 226 LEU A C 1
ATOM 1803 O O . LEU A 1 226 ? 25.641 -16.281 -10.859 1 49.56 226 LEU A O 1
ATOM 1807 N N . ILE A 1 227 ? 24.828 -14.312 -11.398 1 50.72 227 ILE A N 1
ATOM 1808 C CA . ILE A 1 227 ? 23.75 -14.672 -12.305 1 50.72 227 ILE A CA 1
ATOM 1809 C C . ILE A 1 227 ? 24.312 -15.375 -13.531 1 50.72 227 ILE A C 1
ATOM 1811 O O . ILE A 1 227 ? 25.062 -14.773 -14.305 1 50.72 227 ILE A O 1
ATOM 1815 N N . HIS A 1 228 ? 25 -16.547 -13.547 1 47.16 228 HIS A N 1
ATOM 1816 C CA . HIS A 1 228 ? 25.453 -17.141 -14.797 1 47.16 228 HIS A CA 1
ATOM 1817 C C . HIS A 1 228 ? 24.312 -17.234 -15.805 1 47.16 228 HIS A C 1
ATOM 1819 O O . HIS A 1 228 ? 23.141 -17.078 -15.445 1 47.16 228 HIS A O 1
ATOM 1825 N N . ASN A 1 229 ? 24.844 -17.812 -17.141 1 45.19 229 ASN A N 1
ATOM 1826 C CA . ASN A 1 229 ? 24.062 -18.031 -18.359 1 45.19 229 ASN A CA 1
ATOM 1827 C C . ASN A 1 229 ? 22.75 -18.734 -18.047 1 45.19 229 ASN A C 1
ATOM 1829 O O . ASN A 1 229 ? 22.703 -19.656 -17.219 1 45.19 229 ASN A O 1
ATOM 1833 N N . TYR A 1 230 ? 21.688 -18.125 -18.109 1 46.62 230 TYR A N 1
ATOM 1834 C CA . TYR A 1 230 ? 20.281 -18.484 -18.094 1 46.62 230 TYR A CA 1
ATOM 1835 C C . TYR A 1 230 ? 20.078 -19.922 -18.562 1 46.62 230 TYR A C 1
ATOM 1837 O O . TYR A 1 230 ? 18.969 -20.312 -18.922 1 46.62 230 TYR A O 1
ATOM 1845 N N . ALA A 1 231 ? 21.078 -20.672 -18.922 1 46.22 231 ALA A N 1
ATOM 1846 C CA . ALA A 1 231 ? 20.5 -21.969 -19.281 1 46.22 231 ALA A CA 1
ATOM 1847 C C . ALA A 1 231 ? 19.531 -22.453 -18.203 1 46.22 231 ALA A C 1
ATOM 1849 O O . ALA A 1 231 ? 19.938 -22.703 -17.062 1 46.22 231 ALA A O 1
ATOM 1850 N N . HIS A 1 232 ? 18.328 -21.844 -18.078 1 54.59 232 HIS A N 1
ATOM 1851 C CA . HIS A 1 232 ? 17.172 -22.312 -17.328 1 54.59 232 HIS A CA 1
ATOM 1852 C C . HIS A 1 232 ? 17.25 -23.812 -17.094 1 54.59 232 HIS A C 1
ATOM 1854 O O . HIS A 1 232 ? 17.125 -24.609 -18.047 1 54.59 232 HIS A O 1
ATOM 1860 N N . GLY A 1 233 ? 18.219 -24.219 -16.219 1 66.62 233 GLY A N 1
ATOM 1861 C CA . GLY A 1 233 ? 18.328 -25.641 -15.867 1 66.62 233 GLY A CA 1
ATOM 1862 C C . GLY A 1 233 ? 17 -26.281 -15.555 1 66.62 233 GLY A C 1
ATOM 1863 O O . GLY A 1 233 ? 15.969 -25.594 -15.508 1 66.62 233 GLY A O 1
ATOM 1864 N N . ILE A 1 234 ? 16.906 -27.578 -15.766 1 75.94 234 ILE A N 1
ATOM 1865 C CA . ILE A 1 234 ? 15.75 -28.406 -15.453 1 75.94 234 ILE A CA 1
ATOM 1866 C C . ILE A 1 234 ? 15.688 -28.656 -13.945 1 75.94 234 ILE A C 1
ATOM 1868 O O . ILE A 1 234 ? 16.672 -29.047 -13.328 1 75.94 234 ILE A O 1
ATOM 1872 N N . CYS A 1 235 ? 14.562 -28.125 -13.297 1 79.25 235 CYS A N 1
ATOM 1873 C CA . CYS A 1 235 ? 14.344 -28.406 -11.883 1 79.25 235 CYS A CA 1
ATOM 1874 C C . CYS A 1 235 ? 13.969 -29.875 -11.68 1 79.25 235 CYS A C 1
ATOM 1876 O O . CYS A 1 235 ? 13.203 -30.438 -12.453 1 79.25 235 CYS A O 1
ATOM 1878 N N . TYR A 1 236 ? 14.594 -30.406 -10.742 1 80.25 236 TYR A N 1
ATOM 1879 C CA . TYR A 1 236 ? 14.266 -31.797 -10.398 1 80.25 236 TYR A CA 1
ATOM 1880 C C . TYR A 1 236 ? 13.828 -31.906 -8.945 1 80.25 236 TYR A C 1
ATOM 1882 O O . TYR A 1 236 ? 14.039 -30.984 -8.148 1 80.25 236 TYR A O 1
ATOM 1890 N N . GLY A 1 237 ? 13.039 -32.969 -8.633 1 83.12 237 GLY A N 1
ATOM 1891 C CA . GLY A 1 237 ? 12.664 -33.25 -7.262 1 83.12 237 GLY A CA 1
ATOM 1892 C C . GLY A 1 237 ? 11.297 -32.719 -6.891 1 83.12 237 GLY A C 1
ATOM 1893 O O . GLY A 1 237 ? 10.898 -31.656 -7.344 1 83.12 237 GLY A O 1
ATOM 1894 N N . GLY A 1 238 ? 10.617 -33.5 -6.062 1 87.69 238 GLY A N 1
ATOM 1895 C CA . GLY A 1 238 ? 9.297 -33.094 -5.598 1 87.69 238 GLY A CA 1
ATOM 1896 C C . GLY A 1 238 ? 8.258 -33.062 -6.707 1 87.69 238 GLY A C 1
ATOM 1897 O O . GLY A 1 238 ? 8.102 -34.031 -7.457 1 87.69 238 GLY A O 1
ATOM 1898 N N . TRP A 1 239 ? 7.656 -31.938 -6.852 1 88.31 239 TRP A N 1
ATOM 1899 C CA . TRP A 1 239 ? 6.57 -31.812 -7.816 1 88.31 239 TRP A CA 1
ATOM 1900 C C . TRP A 1 239 ? 7.117 -31.688 -9.234 1 88.31 239 TRP A C 1
ATOM 1902 O O . TRP A 1 239 ? 6.398 -31.922 -10.211 1 88.31 239 TRP A O 1
ATOM 1912 N N . PHE A 1 240 ? 8.336 -31.375 -9.352 1 88.69 240 PHE A N 1
ATOM 1913 C CA . PHE A 1 240 ? 8.953 -31.203 -10.664 1 88.69 240 PHE A CA 1
ATOM 1914 C C . PHE A 1 240 ? 9.125 -32.531 -11.359 1 88.69 240 PHE A C 1
ATOM 1916 O O . PHE A 1 240 ? 9.344 -32.594 -12.578 1 88.69 240 PHE A O 1
ATOM 1923 N N . ASP A 1 241 ? 9.07 -33.531 -10.602 1 87.69 241 ASP A N 1
ATOM 1924 C CA . ASP A 1 241 ? 9.18 -34.875 -11.195 1 87.69 241 ASP A CA 1
ATOM 1925 C C . ASP A 1 241 ? 7.906 -35.219 -11.961 1 87.69 241 ASP A C 1
ATOM 1927 O O . ASP A 1 241 ? 7.918 -36.125 -12.797 1 87.69 241 ASP A O 1
ATOM 1931 N N . TYR A 1 242 ? 6.879 -34.562 -11.672 1 88.94 242 TYR A N 1
ATOM 1932 C CA . TYR A 1 242 ? 5.598 -34.906 -12.266 1 88.94 242 TYR A CA 1
ATOM 1933 C C . TYR A 1 242 ? 5.176 -33.906 -13.328 1 88.94 242 TYR A C 1
ATOM 1935 O O . TYR A 1 242 ? 4.52 -34.281 -14.305 1 88.94 242 TYR A O 1
ATOM 1943 N N . VAL A 1 243 ? 5.473 -32.688 -13.031 1 91.25 243 VAL A N 1
ATOM 1944 C CA . VAL A 1 243 ? 5.008 -31.656 -13.953 1 91.25 243 VAL A CA 1
ATOM 1945 C C . VAL A 1 243 ? 6.121 -30.641 -14.195 1 91.25 243 VAL A C 1
ATOM 1947 O O . VAL A 1 243 ? 6.984 -30.438 -13.336 1 91.25 243 VAL A O 1
ATOM 1950 N N . SER A 1 244 ? 6.094 -30 -15.344 1 88.38 244 SER A N 1
ATOM 1951 C CA . SER A 1 244 ? 7.098 -29 -15.719 1 88.38 244 SER A CA 1
ATOM 1952 C C . SER A 1 244 ? 6.898 -27.703 -14.961 1 88.38 244 SER A C 1
ATOM 1954 O O . SER A 1 244 ? 7.863 -27 -14.664 1 88.38 244 SER A O 1
ATOM 1956 N N . CYS A 1 245 ? 5.613 -27.406 -14.688 1 90.81 245 CYS A N 1
ATOM 1957 C CA . CYS A 1 245 ? 5.297 -26.125 -14.086 1 90.81 245 CYS A CA 1
ATOM 1958 C C . CYS A 1 245 ? 4.414 -26.297 -12.852 1 90.81 245 CYS A C 1
ATOM 1960 O O . CYS A 1 245 ? 3.273 -25.828 -12.828 1 90.81 245 CYS A O 1
ATOM 1962 N N . PRO A 1 246 ? 4.934 -26.797 -11.812 1 93 246 PRO A N 1
ATOM 1963 C CA . PRO A 1 246 ? 4.129 -27.047 -10.617 1 93 246 PRO A CA 1
ATOM 1964 C C . PRO A 1 246 ? 3.596 -25.766 -9.984 1 93 246 PRO A C 1
ATOM 1966 O O . PRO A 1 246 ? 2.564 -25.797 -9.305 1 93 246 PRO A O 1
ATOM 1969 N N . HIS A 1 247 ? 4.324 -24.641 -10.133 1 93 247 HIS A N 1
ATOM 1970 C CA . HIS A 1 247 ? 3.846 -23.375 -9.57 1 93 247 HIS A CA 1
ATOM 1971 C C . HIS A 1 247 ? 2.52 -22.969 -10.195 1 93 247 HIS A C 1
ATOM 1973 O O . HIS A 1 247 ? 1.701 -22.312 -9.547 1 93 247 HIS A O 1
ATOM 1979 N N . PHE A 1 248 ? 2.242 -23.344 -11.453 1 94 248 PHE A N 1
ATOM 1980 C CA . PHE A 1 248 ? 0.96 -23.078 -12.086 1 94 248 PHE A CA 1
ATOM 1981 C C . PHE A 1 248 ? -0.142 -23.938 -11.484 1 94 248 PHE A C 1
ATOM 1983 O O . PHE A 1 248 ? -1.274 -23.484 -11.32 1 94 248 PHE A O 1
ATOM 1990 N N . LEU A 1 249 ? 0.202 -25.203 -11.203 1 94.31 249 LEU A N 1
ATOM 1991 C CA . LEU A 1 249 ? -0.749 -26.094 -10.547 1 94.31 249 LEU A CA 1
ATOM 1992 C C . LEU A 1 249 ? -1.212 -25.516 -9.219 1 94.31 249 LEU A C 1
ATOM 1994 O O . LEU A 1 249 ? -2.412 -25.469 -8.938 1 94.31 249 LEU A O 1
ATOM 1998 N N . PHE A 1 250 ? -0.303 -25.062 -8.477 1 96.75 250 PHE A N 1
ATOM 1999 C CA . PHE A 1 250 ? -0.64 -24.562 -7.145 1 96.75 250 PHE A CA 1
ATOM 2000 C C . PHE A 1 250 ? -1.327 -23.203 -7.23 1 96.75 250 PHE A C 1
ATOM 2002 O O . PHE A 1 250 ? -2.125 -22.844 -6.363 1 96.75 250 PHE A O 1
ATOM 2009 N N . GLU A 1 251 ? -1.038 -22.406 -8.266 1 97 251 GLU A N 1
ATOM 2010 C CA . GLU A 1 251 ? -1.832 -21.203 -8.5 1 97 251 GLU A CA 1
ATOM 2011 C C . GLU A 1 251 ? -3.303 -21.547 -8.719 1 97 251 GLU A C 1
ATOM 2013 O O . GLU A 1 251 ? -4.188 -20.922 -8.141 1 97 251 GLU A O 1
ATOM 2018 N N . ILE A 1 252 ? -3.512 -22.516 -9.547 1 96.38 252 ILE A N 1
ATOM 2019 C CA . ILE A 1 252 ? -4.871 -22.984 -9.781 1 96.38 252 ILE A CA 1
ATOM 2020 C C . ILE A 1 252 ? -5.488 -23.453 -8.469 1 96.38 252 ILE A C 1
ATOM 2022 O O . ILE A 1 252 ? -6.637 -23.125 -8.156 1 96.38 252 ILE A O 1
ATOM 2026 N N . GLY A 1 253 ? -4.742 -24.219 -7.715 1 98 253 GLY A N 1
ATOM 2027 C CA . GLY A 1 253 ? -5.207 -24.703 -6.422 1 98 253 GLY A CA 1
ATOM 2028 C C . GLY A 1 253 ? -5.574 -23.578 -5.469 1 98 253 GLY A C 1
ATOM 2029 O O . GLY A 1 253 ? -6.543 -23.688 -4.715 1 98 253 GLY A O 1
ATOM 2030 N N . ILE A 1 254 ? -4.812 -22.531 -5.449 1 98.56 254 ILE A N 1
ATOM 2031 C CA . ILE A 1 254 ? -5.066 -21.375 -4.59 1 98.56 254 ILE A CA 1
ATOM 2032 C C . ILE A 1 254 ? -6.422 -20.75 -4.938 1 98.56 254 ILE A C 1
ATOM 2034 O O . ILE A 1 254 ? -7.242 -20.516 -4.051 1 98.56 254 ILE A O 1
ATOM 2038 N N . TYR A 1 255 ? -6.691 -20.562 -6.207 1 98.12 255 TYR A N 1
ATOM 2039 C CA . TYR A 1 255 ? -7.945 -19.938 -6.613 1 98.12 255 TYR A CA 1
ATOM 2040 C C . TYR A 1 255 ? -9.117 -20.891 -6.414 1 98.12 255 TYR A C 1
ATOM 2042 O O . TYR A 1 255 ? -10.227 -20.453 -6.074 1 98.12 255 TYR A O 1
ATOM 2050 N N . LEU A 1 256 ? -8.867 -22.172 -6.609 1 97.56 256 LEU A N 1
ATOM 2051 C CA . LEU A 1 256 ? -9.906 -23.156 -6.324 1 97.56 256 LEU A CA 1
ATOM 2052 C C . LEU A 1 256 ? -10.242 -23.188 -4.836 1 97.56 256 LEU A C 1
ATOM 2054 O O . LEU A 1 256 ? -11.414 -23.281 -4.457 1 97.56 256 LEU A O 1
ATOM 2058 N N . SER A 1 257 ? -9.227 -23.172 -4.043 1 98.62 257 SER A N 1
ATOM 2059 C CA . SER A 1 257 ? -9.438 -23.141 -2.6 1 98.62 257 SER A CA 1
ATOM 2060 C C . SER A 1 257 ? -10.211 -21.906 -2.176 1 98.62 257 SER A C 1
ATOM 2062 O O . SER A 1 257 ? -11.086 -21.984 -1.307 1 98.62 257 SER A O 1
ATOM 2064 N N . LEU A 1 258 ? -9.898 -20.75 -2.746 1 98.44 258 LEU A N 1
ATOM 2065 C CA . LEU A 1 258 ? -10.633 -19.516 -2.457 1 98.44 258 LEU A CA 1
ATOM 2066 C C . LEU A 1 258 ? -12.094 -19.641 -2.887 1 98.44 258 LEU A C 1
ATOM 2068 O O . LEU A 1 258 ? -12.984 -19.125 -2.213 1 98.44 258 LEU A O 1
ATOM 2072 N N . TRP A 1 259 ? -12.258 -20.312 -3.988 1 97.69 259 TRP A N 1
ATOM 2073 C CA . TRP A 1 259 ? -13.625 -20.547 -4.441 1 97.69 259 TRP A CA 1
ATOM 2074 C C . TRP A 1 259 ? -14.398 -21.391 -3.43 1 97.69 259 TRP A C 1
ATOM 2076 O O . TRP A 1 259 ? -15.586 -21.172 -3.213 1 97.69 259 TRP A O 1
ATOM 2086 N N . MET A 1 260 ? -13.742 -22.328 -2.828 1 97.62 260 MET A N 1
ATOM 2087 C CA . MET A 1 260 ? -14.359 -23.141 -1.785 1 97.62 260 MET A CA 1
ATOM 2088 C C . MET A 1 260 ? -14.727 -22.297 -0.573 1 97.62 260 MET A C 1
ATOM 2090 O O . MET A 1 260 ? -15.727 -22.547 0.096 1 97.62 260 MET A O 1
ATOM 2094 N N . VAL A 1 261 ? -13.961 -21.312 -0.281 1 98.31 261 VAL A N 1
ATOM 2095 C CA . VAL A 1 261 ? -14.18 -20.422 0.852 1 98.31 261 VAL A CA 1
ATOM 2096 C C . VAL A 1 261 ? -15.352 -19.484 0.555 1 98.31 261 VAL A C 1
ATOM 2098 O O . VAL A 1 261 ? -15.984 -18.969 1.475 1 98.31 261 VAL A O 1
ATOM 2101 N N . LEU A 1 262 ? -15.688 -19.312 -0.706 1 97.81 262 LEU A N 1
ATOM 2102 C CA . LEU A 1 262 ? -16.766 -18.438 -1.157 1 97.81 262 LEU A CA 1
ATOM 2103 C C . LEU A 1 262 ? -17.906 -19.234 -1.764 1 97.81 262 LEU A C 1
ATOM 2105 O O . LEU A 1 262 ? -18.172 -19.141 -2.961 1 97.81 262 LEU A O 1
ATOM 2109 N N . PRO A 1 263 ? -18.578 -19.938 -0.867 1 93.19 263 PRO A N 1
ATOM 2110 C CA . PRO A 1 263 ? -19.641 -20.766 -1.431 1 93.19 263 PRO A CA 1
ATOM 2111 C C . PRO A 1 263 ? -20.688 -19.953 -2.184 1 93.19 263 PRO A C 1
ATOM 2113 O O . PRO A 1 263 ? -21.156 -18.922 -1.687 1 93.19 263 PRO A O 1
ATOM 2116 N N . GLY A 1 264 ? -20.984 -20.422 -3.369 1 91.19 264 GLY A N 1
ATOM 2117 C CA . GLY A 1 264 ? -22.047 -19.797 -4.141 1 91.19 264 GLY A CA 1
ATOM 2118 C C . GLY A 1 264 ? -21.594 -18.531 -4.848 1 91.19 264 GLY A C 1
ATOM 2119 O O . GLY A 1 264 ? -22.422 -17.781 -5.379 1 91.19 264 GLY A O 1
ATOM 2120 N N . ALA A 1 265 ? -20.312 -18.234 -4.793 1 92.88 265 ALA A N 1
ATOM 2121 C CA . ALA A 1 265 ? -19.797 -17.031 -5.445 1 92.88 265 ALA A CA 1
ATOM 2122 C C . ALA A 1 265 ? -20.047 -17.078 -6.949 1 92.88 265 ALA A C 1
ATOM 2124 O O . ALA A 1 265 ? -19.641 -18.016 -7.621 1 92.88 265 ALA A O 1
ATOM 2125 N N . TYR A 1 266 ? -20.641 -16.078 -7.477 1 91.38 266 TYR A N 1
ATOM 2126 C CA . TYR A 1 266 ? -20.953 -16.016 -8.898 1 91.38 266 TYR A CA 1
ATOM 2127 C C . TYR A 1 266 ? -19.797 -15.406 -9.68 1 91.38 266 TYR A C 1
ATOM 2129 O O . TYR A 1 266 ? -19.281 -16.016 -10.633 1 91.38 266 TYR A O 1
ATOM 2137 N N . THR A 1 267 ? -19.375 -14.227 -9.32 1 91.12 267 THR A N 1
ATOM 2138 C CA . THR A 1 267 ? -18.344 -13.5 -10.07 1 91.12 267 THR A CA 1
ATOM 2139 C C . THR A 1 267 ? -16.984 -14.18 -9.914 1 91.12 267 THR A C 1
ATOM 2141 O O . THR A 1 267 ? -16.234 -14.297 -10.883 1 91.12 267 THR A O 1
ATOM 2144 N N . PHE A 1 268 ? -16.672 -14.648 -8.703 1 94.25 268 PHE A N 1
ATOM 2145 C CA . PHE A 1 268 ? -15.359 -15.227 -8.43 1 94.25 268 PHE A CA 1
ATOM 2146 C C . PHE A 1 268 ? -15.133 -16.484 -9.25 1 94.25 268 PHE A C 1
ATOM 2148 O O . PHE A 1 268 ? -14.008 -16.797 -9.648 1 94.25 268 PHE A O 1
ATOM 2155 N N . LYS A 1 269 ? -16.219 -17.25 -9.539 1 92.88 269 LYS A N 1
ATOM 2156 C CA . LYS A 1 269 ? -16.078 -18.484 -10.312 1 92.88 269 LYS A CA 1
ATOM 2157 C C . LYS A 1 269 ? -15.484 -18.203 -11.688 1 92.88 269 LYS A C 1
ATOM 2159 O O . LYS A 1 269 ? -14.727 -19.016 -12.219 1 92.88 269 LYS A O 1
ATOM 2164 N N . PHE A 1 270 ? -15.82 -17.062 -12.289 1 91.38 270 PHE A N 1
ATOM 2165 C CA . PHE A 1 270 ? -15.289 -16.703 -13.594 1 91.38 270 PHE A CA 1
ATOM 2166 C C . PHE A 1 270 ? -13.805 -16.375 -13.5 1 91.38 270 PHE A C 1
ATOM 2168 O O . PHE A 1 270 ? -13.047 -16.625 -14.445 1 91.38 270 PHE A O 1
ATOM 2175 N N . LEU A 1 271 ? -13.438 -15.805 -12.375 1 93.25 271 LEU A N 1
ATOM 2176 C CA . LEU A 1 271 ? -12.016 -15.539 -12.156 1 93.25 271 LEU A CA 1
ATOM 2177 C C . LEU A 1 271 ? -11.234 -16.844 -12.047 1 93.25 271 LEU A C 1
ATOM 2179 O O . LEU A 1 271 ? -10.117 -16.953 -12.562 1 93.25 271 LEU A O 1
ATOM 2183 N N . VAL A 1 272 ? -11.82 -17.844 -11.391 1 95 272 VAL A N 1
ATOM 2184 C CA . VAL A 1 272 ? -11.188 -19.141 -11.242 1 95 272 VAL A CA 1
ATOM 2185 C C . VAL A 1 272 ? -10.992 -19.781 -12.617 1 95 272 VAL A C 1
ATOM 2187 O O . VAL A 1 272 ? -9.922 -20.312 -12.922 1 95 272 VAL A O 1
ATOM 2190 N N . VAL A 1 273 ? -11.992 -19.688 -13.445 1 92.56 273 VAL A N 1
ATOM 2191 C CA . VAL A 1 273 ? -11.914 -20.25 -14.789 1 92.56 273 VAL A CA 1
ATOM 2192 C C . VAL A 1 273 ? -10.82 -19.547 -15.586 1 92.56 273 VAL A C 1
ATOM 2194 O O . VAL A 1 273 ? -10.039 -20.188 -16.297 1 92.56 273 VAL A O 1
ATOM 2197 N N . PHE A 1 274 ? -10.82 -18.266 -15.477 1 92.25 274 PHE A N 1
ATOM 2198 C CA . PHE A 1 274 ? -9.805 -17.469 -16.172 1 92.25 274 PHE A CA 1
ATOM 2199 C C . PHE A 1 274 ? -8.406 -17.922 -15.766 1 92.25 274 PHE A C 1
ATOM 2201 O O . PHE A 1 274 ? -7.547 -18.156 -16.625 1 92.25 274 PHE A O 1
ATOM 2208 N N . VAL A 1 275 ? -8.172 -18.047 -14.43 1 93.94 275 VAL A N 1
ATOM 2209 C CA . VAL A 1 275 ? -6.859 -18.422 -13.922 1 93.94 275 VAL A CA 1
ATOM 2210 C C . VAL A 1 275 ? -6.531 -19.859 -14.352 1 93.94 275 VAL A C 1
ATOM 2212 O O . VAL A 1 275 ? -5.406 -20.141 -14.766 1 93.94 275 VAL A O 1
ATOM 2215 N N . PHE A 1 276 ? -7.527 -20.719 -14.289 1 93.06 276 PHE A N 1
ATOM 2216 C CA . PHE A 1 276 ? -7.355 -22.109 -14.688 1 93.06 276 PHE A CA 1
ATOM 2217 C C . PHE A 1 276 ? -6.898 -22.203 -16.141 1 93.06 276 PHE A C 1
ATOM 2219 O O . PHE A 1 276 ? -5.883 -22.844 -16.438 1 93.06 276 PHE A O 1
ATOM 2226 N N . ILE A 1 277 ? -7.559 -21.562 -17.016 1 89.19 277 ILE A N 1
ATOM 2227 C CA . ILE A 1 277 ? -7.266 -21.625 -18.438 1 89.19 277 ILE A CA 1
ATOM 2228 C C . ILE A 1 277 ? -5.918 -20.969 -18.719 1 89.19 277 ILE A C 1
ATOM 2230 O O . ILE A 1 277 ? -5.09 -21.516 -19.438 1 89.19 277 ILE A O 1
ATOM 2234 N N . ASN A 1 278 ? -5.715 -19.828 -18.125 1 88.62 278 ASN A N 1
ATOM 2235 C CA . ASN A 1 278 ? -4.469 -19.109 -18.328 1 88.62 278 ASN A CA 1
ATOM 2236 C C . ASN A 1 278 ? -3.26 -19.922 -17.875 1 88.62 278 ASN A C 1
ATOM 2238 O O . ASN A 1 278 ? -2.248 -19.984 -18.578 1 88.62 278 ASN A O 1
ATOM 2242 N N . GLN A 1 279 ? -3.379 -20.547 -16.719 1 90.5 279 GLN A N 1
ATOM 2243 C CA . GLN A 1 279 ? -2.258 -21.297 -16.172 1 90.5 279 GLN A CA 1
ATOM 2244 C C . GLN A 1 279 ? -2.01 -22.562 -17 1 90.5 279 GLN A C 1
ATOM 2246 O O . GLN A 1 279 ? -0.862 -22.969 -17.188 1 90.5 279 GLN A O 1
ATOM 2251 N N . ILE A 1 280 ? -3.062 -23.203 -17.453 1 89.5 280 ILE A N 1
ATOM 2252 C CA . ILE A 1 280 ? -2.92 -24.422 -18.266 1 89.5 280 ILE A CA 1
ATOM 2253 C C . ILE A 1 280 ? -2.211 -24.078 -19.562 1 89.5 280 ILE A C 1
ATOM 2255 O O . ILE A 1 280 ? -1.255 -24.766 -19.953 1 89.5 280 ILE A O 1
ATOM 2259 N N . PHE A 1 281 ? -2.59 -23.047 -20.188 1 84.75 281 PHE A N 1
ATOM 2260 C CA . PHE A 1 281 ? -1.983 -22.672 -21.469 1 84.75 281 PHE A CA 1
ATOM 2261 C C . PHE A 1 281 ? -0.538 -22.234 -21.266 1 84.75 281 PHE A C 1
ATOM 2263 O O . PHE A 1 281 ? 0.343 -22.594 -22.047 1 84.75 281 PHE A O 1
ATOM 2270 N N . ALA A 1 282 ? -0.314 -21.422 -20.25 1 85.44 282 ALA A N 1
ATOM 2271 C CA . ALA A 1 282 ? 1.055 -21 -19.953 1 85.44 282 ALA A CA 1
ATOM 2272 C C . ALA A 1 282 ? 1.948 -22.203 -19.672 1 85.44 282 ALA A C 1
ATOM 2274 O O . ALA A 1 282 ? 3.096 -22.25 -20.125 1 85.44 282 ALA A O 1
ATOM 2275 N N . GLY A 1 283 ? 1.403 -23.125 -18.969 1 88.06 283 GLY A N 1
ATOM 2276 C CA . GLY A 1 283 ? 2.148 -24.344 -18.672 1 88.06 283 GLY A CA 1
ATOM 2277 C C . GLY A 1 283 ? 2.447 -25.172 -19.922 1 88.06 283 GLY A C 1
ATOM 2278 O O . GLY A 1 283 ? 3.543 -25.719 -20.047 1 88.06 283 GLY A O 1
ATOM 2279 N N . LEU A 1 284 ? 1.502 -25.297 -20.812 1 86.5 284 LEU A N 1
ATOM 2280 C CA . LEU A 1 284 ? 1.685 -26.062 -22.047 1 86.5 284 LEU A CA 1
ATOM 2281 C C . LEU A 1 284 ? 2.76 -25.422 -22.922 1 86.5 284 LEU A C 1
ATOM 2283 O O . LEU A 1 284 ? 3.6 -26.125 -23.484 1 86.5 284 LEU A O 1
ATOM 2287 N N . ILE A 1 285 ? 2.695 -24.156 -23 1 81 285 ILE A N 1
ATOM 2288 C CA . ILE A 1 285 ? 3.674 -23.438 -23.812 1 81 285 ILE A CA 1
ATOM 2289 C C . ILE A 1 285 ? 5.07 -23.625 -23.219 1 81 285 ILE A C 1
ATOM 2291 O O . ILE A 1 285 ? 6.023 -23.922 -23.953 1 81 285 ILE A O 1
ATOM 2295 N N . THR A 1 286 ? 5.164 -23.469 -21.906 1 83.94 286 THR A N 1
ATOM 2296 C CA . THR A 1 286 ? 6.445 -23.641 -21.219 1 83.94 286 THR A CA 1
ATOM 2297 C C . THR A 1 286 ? 6.945 -25.078 -21.359 1 83.94 286 THR A C 1
ATOM 2299 O O . THR A 1 286 ? 8.133 -25.312 -21.594 1 83.94 286 THR A O 1
ATOM 2302 N N . HIS A 1 287 ? 6.074 -26.031 -21.203 1 86.81 287 HIS A N 1
ATOM 2303 C CA . HIS A 1 287 ? 6.41 -27.438 -21.359 1 86.81 287 HIS A CA 1
ATOM 2304 C C . HIS A 1 287 ? 6.973 -27.734 -22.734 1 86.81 287 HIS A C 1
ATOM 2306 O O . HIS A 1 287 ? 7.984 -28.422 -22.875 1 86.81 287 HIS A O 1
ATOM 2312 N N . ARG A 1 288 ? 6.371 -27.234 -23.719 1 82.31 288 ARG A N 1
ATOM 2313 C CA . ARG A 1 288 ? 6.84 -27.422 -25.094 1 82.31 288 ARG A CA 1
ATOM 2314 C C . ARG A 1 288 ? 8.219 -26.797 -25.281 1 82.31 288 ARG A C 1
ATOM 2316 O O . ARG A 1 288 ? 9.07 -27.375 -25.969 1 82.31 288 ARG A O 1
ATOM 2323 N N . TRP A 1 289 ? 8.352 -25.641 -24.719 1 79.38 289 TRP A N 1
ATOM 2324 C CA . TRP A 1 289 ? 9.648 -24.984 -24.781 1 79.38 289 TRP A CA 1
ATOM 2325 C C . TRP A 1 289 ? 10.734 -25.859 -24.156 1 79.38 289 TRP A C 1
ATOM 2327 O O . TRP A 1 289 ? 11.82 -26 -24.719 1 79.38 289 TRP A O 1
ATOM 2337 N N . TYR A 1 290 ? 10.484 -26.453 -23 1 82.19 290 TYR A N 1
ATOM 2338 C CA . TYR A 1 290 ? 11.445 -27.312 -22.328 1 82.19 290 TYR A CA 1
ATOM 2339 C C . TYR A 1 290 ? 11.805 -28.516 -23.188 1 82.19 290 TYR A C 1
ATOM 2341 O O . TYR A 1 290 ? 12.984 -28.875 -23.297 1 82.19 290 TYR A O 1
ATOM 2349 N N . ARG A 1 291 ? 10.852 -29.078 -23.766 1 83.69 291 ARG A N 1
ATOM 2350 C CA . ARG A 1 291 ? 11.062 -30.266 -24.594 1 83.69 291 ARG A CA 1
ATOM 2351 C C . ARG A 1 291 ? 11.898 -29.922 -25.828 1 83.69 291 ARG A C 1
ATOM 2353 O O . ARG A 1 291 ? 12.703 -30.75 -26.266 1 83.69 291 ARG A O 1
ATOM 2360 N N . ARG A 1 292 ? 11.711 -28.734 -26.266 1 81.06 292 ARG A N 1
ATOM 2361 C CA . ARG A 1 292 ? 12.438 -28.297 -27.453 1 81.06 292 ARG A CA 1
ATOM 2362 C C . ARG A 1 292 ? 13.867 -27.891 -27.109 1 81.06 292 ARG A C 1
ATOM 2364 O O . ARG A 1 292 ? 14.789 -28.125 -27.875 1 81.06 292 ARG A O 1
ATOM 2371 N N . THR A 1 293 ? 14.023 -27.328 -25.984 1 79.81 293 THR A N 1
ATOM 2372 C CA . THR A 1 293 ? 15.289 -26.719 -25.609 1 79.81 293 THR A CA 1
ATOM 2373 C C . THR A 1 293 ? 16.219 -27.766 -25 1 79.81 293 THR A C 1
ATOM 2375 O O . THR A 1 293 ? 17.438 -27.734 -25.234 1 79.81 293 THR A O 1
ATOM 2378 N N . PHE A 1 294 ? 15.617 -28.641 -24.188 1 81.62 294 PHE A N 1
ATOM 2379 C CA . PHE A 1 294 ? 16.453 -29.594 -23.469 1 81.62 294 PHE A CA 1
ATOM 2380 C C . PHE A 1 294 ? 16.234 -31 -24.016 1 81.62 294 PHE A C 1
ATOM 2382 O O . PHE A 1 294 ? 15.148 -31.578 -23.875 1 81.62 294 PHE A O 1
ATOM 2389 N N . LYS A 1 295 ? 17.219 -31.531 -24.547 1 77.81 295 LYS A N 1
ATOM 2390 C CA . LYS A 1 295 ? 17.156 -32.875 -25.141 1 77.81 295 LYS A CA 1
ATOM 2391 C C . LYS A 1 295 ? 16.938 -33.938 -24.078 1 77.81 295 LYS A C 1
ATOM 2393 O O . LYS A 1 295 ? 16.25 -34.938 -24.328 1 77.81 295 LYS A O 1
ATOM 2398 N N . ALA A 1 296 ? 17.469 -33.75 -22.891 1 79.62 296 ALA A N 1
ATOM 2399 C CA . ALA A 1 296 ? 17.391 -34.719 -21.812 1 79.62 296 ALA A CA 1
ATOM 2400 C C . ALA A 1 296 ? 16.188 -34.469 -20.922 1 79.62 296 ALA A C 1
ATOM 2402 O O . ALA A 1 296 ? 16.141 -34.906 -19.781 1 79.62 296 ALA A O 1
ATOM 2403 N N . TYR A 1 297 ? 15.234 -33.781 -21.484 1 84.75 297 TYR A N 1
ATOM 2404 C CA . TYR A 1 297 ? 14.062 -33.469 -20.688 1 84.75 297 TYR A CA 1
ATOM 2405 C C . TYR A 1 297 ? 13.227 -34.719 -20.438 1 84.75 297 TYR A C 1
ATOM 2407 O O . TYR A 1 297 ? 12.945 -35.5 -21.359 1 84.75 297 TYR A O 1
ATOM 2415 N N . PRO A 1 298 ? 12.883 -34.969 -19.188 1 80.94 298 PRO A N 1
ATOM 2416 C CA . PRO A 1 298 ? 12.109 -36.188 -18.875 1 80.94 298 PRO A CA 1
ATOM 2417 C C . PRO A 1 298 ? 10.797 -36.25 -19.656 1 80.94 298 PRO A C 1
ATOM 2419 O O . PRO A 1 298 ? 9.961 -35.344 -19.547 1 80.94 298 PRO A O 1
ATOM 2422 N N . LEU A 1 299 ? 10.547 -37.281 -20.297 1 80.19 299 LEU A N 1
ATOM 2423 C CA . LEU A 1 299 ? 9.414 -37.438 -21.219 1 80.19 299 LEU A CA 1
ATOM 2424 C C . LEU A 1 299 ? 8.125 -37.719 -20.453 1 80.19 299 LEU A C 1
ATOM 2426 O O . LEU A 1 299 ? 7.031 -37.5 -20.969 1 80.19 299 LEU A O 1
ATOM 2430 N N . GLU A 1 300 ? 8.266 -38.156 -19.219 1 83.62 300 GLU A N 1
ATOM 2431 C CA . GLU A 1 300 ? 7.078 -38.531 -18.453 1 83.62 300 GLU A CA 1
ATOM 2432 C C . GLU A 1 300 ? 6.441 -37.344 -17.781 1 83.62 300 GLU A C 1
ATOM 2434 O O . GLU A 1 300 ? 5.301 -37.406 -17.312 1 83.62 300 GLU A O 1
ATOM 2439 N N . ARG A 1 301 ? 7.137 -36.25 -17.844 1 87.81 301 ARG A N 1
ATOM 2440 C CA . ARG A 1 301 ? 6.629 -35.062 -17.188 1 87.81 301 ARG A CA 1
ATOM 2441 C C . ARG A 1 301 ? 5.461 -34.469 -17.969 1 87.81 301 ARG A C 1
ATOM 2443 O O . ARG A 1 301 ? 5.477 -34.438 -19.188 1 87.81 301 ARG A O 1
ATOM 2450 N N . LYS A 1 302 ? 4.426 -34.125 -17.156 1 88.25 302 LYS A N 1
ATOM 2451 C CA . LYS A 1 302 ? 3.318 -33.375 -17.75 1 88.25 302 LYS A CA 1
ATOM 2452 C C . LYS A 1 302 ? 3.5 -31.875 -17.562 1 88.25 302 LYS A C 1
ATOM 2454 O O . LYS A 1 302 ? 4.41 -31.438 -16.859 1 88.25 302 LYS A O 1
ATOM 2459 N N . ALA A 1 303 ? 2.682 -31.125 -18.172 1 86.88 303 ALA A N 1
ATOM 2460 C CA . ALA A 1 303 ? 2.877 -29.672 -18.203 1 86.88 303 ALA A CA 1
ATOM 2461 C C . ALA A 1 303 ? 2.477 -29.047 -16.859 1 86.88 303 ALA A C 1
ATOM 2463 O O . ALA A 1 303 ? 3.289 -28.375 -16.219 1 86.88 303 ALA A O 1
ATOM 2464 N N . VAL A 1 304 ? 1.216 -29.328 -16.406 1 87.94 304 VAL A N 1
ATOM 2465 C CA . VAL A 1 304 ? 0.727 -28.609 -15.242 1 87.94 304 VAL A CA 1
ATOM 2466 C C . VAL A 1 304 ? 0.084 -29.578 -14.258 1 87.94 304 VAL A C 1
ATOM 2468 O O . VAL A 1 304 ? 0.366 -29.547 -13.062 1 87.94 304 VAL A O 1
ATOM 2471 N N . ILE A 1 305 ? -0.739 -30.469 -14.734 1 86.12 305 ILE A N 1
ATOM 2472 C CA . ILE A 1 305 ? -1.467 -31.422 -13.891 1 86.12 305 ILE A CA 1
ATOM 2473 C C . ILE A 1 305 ? -0.838 -32.812 -14.016 1 86.12 305 ILE A C 1
ATOM 2475 O O . ILE A 1 305 ? -0.863 -33.406 -15.094 1 86.12 305 ILE A O 1
ATOM 2479 N N . PRO A 1 306 ? -0.403 -33.25 -12.945 1 85.25 306 PRO A N 1
ATOM 2480 C CA . PRO A 1 306 ? 0.255 -34.562 -13.008 1 85.25 306 PRO A CA 1
ATOM 2481 C C . PRO A 1 306 ? -0.621 -35.656 -13.656 1 85.25 306 PRO A C 1
ATOM 2483 O O . PRO A 1 306 ? -1.815 -35.719 -13.359 1 85.25 306 PRO A O 1
ATOM 2486 N N . TYR A 1 307 ? -0.122 -36.375 -14.5 1 81.94 307 TYR A N 1
ATOM 2487 C CA . TYR A 1 307 ? -0.702 -37.562 -15.133 1 81.94 307 TYR A CA 1
ATOM 2488 C C . TYR A 1 307 ? -1.782 -37.156 -16.141 1 81.94 307 TYR A C 1
ATOM 2490 O O . TYR A 1 307 ? -2.375 -38 -16.797 1 81.94 307 TYR A O 1
ATOM 2498 N N . ILE A 1 308 ? -2.037 -35.844 -16.312 1 80.38 308 ILE A N 1
ATOM 2499 C CA . ILE A 1 308 ? -3.111 -35.406 -17.203 1 80.38 308 ILE A CA 1
ATOM 2500 C C . ILE A 1 308 ? -2.559 -34.438 -18.25 1 80.38 308 ILE A C 1
ATOM 2502 O O . ILE A 1 308 ? -2.576 -34.719 -19.438 1 80.38 308 ILE A O 1
ATOM 2506 N N . LEU A 1 309 ? -2.156 -33.406 -17.766 1 79.62 309 LEU A N 1
ATOM 2507 C CA . LEU A 1 309 ? -1.697 -32.312 -18.625 1 79.62 309 LEU A CA 1
ATOM 2508 C C . LEU A 1 309 ? -0.555 -31.547 -17.969 1 79.62 309 LEU A C 1
ATOM 2510 O O . LEU A 1 309 ? -0.585 -31.297 -16.766 1 79.62 309 LEU A O 1
ATOM 2514 N N . MET B 1 1 ? -28.703 26.188 33.625 1 24.89 1 MET B N 1
ATOM 2515 C CA . MET B 1 1 ? -27.312 26.609 33.656 1 24.89 1 MET B CA 1
ATOM 2516 C C . MET B 1 1 ? -26.375 25.406 33.656 1 24.89 1 MET B C 1
ATOM 2518 O O . MET B 1 1 ? -25.984 24.922 34.719 1 24.89 1 MET B O 1
ATOM 2522 N N . GLU B 1 2 ? -26.766 24.312 32.938 1 29.89 2 GLU B N 1
ATOM 2523 C CA . GLU B 1 2 ? -26.078 23.031 32.781 1 29.89 2 GLU B CA 1
ATOM 2524 C C . GLU B 1 2 ? -24.609 23.25 32.438 1 29.89 2 GLU B C 1
ATOM 2526 O O . GLU B 1 2 ? -24.281 23.906 31.469 1 29.89 2 GLU B O 1
ATOM 2531 N N . CYS B 1 3 ? -23.781 23.562 33.5 1 27.64 3 CYS B N 1
ATOM 2532 C CA . CYS B 1 3 ? -22.344 23.75 33.531 1 27.64 3 CYS B CA 1
ATOM 2533 C C . CYS B 1 3 ? -21.641 22.766 32.594 1 27.64 3 CYS B C 1
ATOM 2535 O O . CYS B 1 3 ? -21.75 21.562 32.781 1 27.64 3 CYS B O 1
ATOM 2537 N N . TYR B 1 4 ? -21.703 22.984 31.266 1 29.69 4 TYR B N 1
ATOM 2538 C CA . TYR B 1 4 ? -20.875 22.422 30.203 1 29.69 4 TYR B CA 1
ATOM 2539 C C . TYR B 1 4 ? -19.422 22.281 30.641 1 29.69 4 TYR B C 1
ATOM 2541 O O . TYR B 1 4 ? -18.656 23.234 30.547 1 29.69 4 TYR B O 1
ATOM 2549 N N . PHE B 1 5 ? -1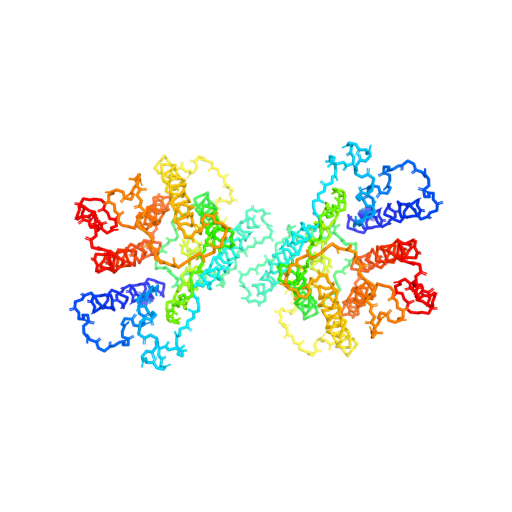9.188 22.062 31.922 1 32.16 5 PHE B N 1
ATOM 2550 C CA . PHE B 1 5 ? -17.844 21.688 32.312 1 32.16 5 PHE B CA 1
ATOM 2551 C C . PHE B 1 5 ? -17.203 20.75 31.281 1 32.16 5 PHE B C 1
ATOM 2553 O O . PHE B 1 5 ? -17.422 19.547 31.312 1 32.16 5 PHE B O 1
ATOM 2560 N N . GLY B 1 6 ? -17.203 21.109 30.031 1 35.66 6 GLY B N 1
ATOM 2561 C CA . GLY B 1 6 ? -16.453 20.484 28.953 1 35.66 6 GLY B CA 1
ATOM 2562 C C . GLY B 1 6 ? -15.078 20.016 29.375 1 35.66 6 GLY B C 1
ATOM 2563 O O . GLY B 1 6 ? -14.242 20.812 29.797 1 35.66 6 GLY B O 1
ATOM 2564 N N . ALA B 1 7 ? -14.859 18.922 30.125 1 37.88 7 ALA B N 1
ATOM 2565 C CA . ALA B 1 7 ? -13.602 18.281 30.484 1 37.88 7 ALA B CA 1
ATOM 2566 C C . ALA B 1 7 ? -12.508 18.625 29.484 1 37.88 7 ALA B C 1
ATOM 2568 O O . ALA B 1 7 ? -12.719 18.531 28.266 1 37.88 7 ALA B O 1
ATOM 2569 N N . ILE B 1 8 ? -11.664 19.562 29.656 1 42.03 8 ILE B N 1
ATOM 2570 C CA . ILE B 1 8 ? -10.43 19.875 28.953 1 42.03 8 ILE B CA 1
ATOM 2571 C C . ILE B 1 8 ? -9.805 18.594 28.406 1 42.03 8 ILE B C 1
ATOM 2573 O O . ILE B 1 8 ? -9.211 17.828 29.172 1 42.03 8 ILE B O 1
ATOM 2577 N N . MET B 1 9 ? -10.43 17.641 27.75 1 48.5 9 MET B N 1
ATOM 2578 C CA . MET B 1 9 ? -9.773 16.516 27.109 1 48.5 9 MET B CA 1
ATOM 2579 C C . MET B 1 9 ? -8.5 16.938 26.406 1 48.5 9 MET B C 1
ATOM 2581 O O . MET B 1 9 ? -8.547 17.75 25.484 1 48.5 9 MET B O 1
ATOM 2585 N N . VAL B 1 10 ? -7.465 17.141 27.156 1 55.81 10 VAL B N 1
ATOM 2586 C CA . VAL B 1 10 ? -6.172 17.312 26.5 1 55.81 10 VAL B CA 1
ATOM 2587 C C . VAL B 1 10 ? -6.098 16.438 25.25 1 55.81 10 VAL B C 1
ATOM 2589 O O . VAL B 1 10 ? -6.219 15.211 25.344 1 55.81 10 VAL B O 1
ATOM 2592 N N . PRO B 1 11 ? -6.102 17.094 24.109 1 72.69 11 PRO B N 1
ATOM 2593 C CA . PRO B 1 11 ? -6.109 16.266 22.906 1 72.69 11 PRO B CA 1
ATOM 2594 C C . PRO B 1 11 ? -4.898 15.336 22.812 1 72.69 11 PRO B C 1
ATOM 2596 O O . PRO B 1 11 ? -3.781 15.742 23.156 1 72.69 11 PRO B O 1
ATOM 2599 N N . LEU B 1 12 ? -5.141 14.133 22.641 1 75.94 12 LEU B N 1
ATOM 2600 C CA . LEU B 1 12 ? -4.191 13.016 22.641 1 75.94 12 LEU B CA 1
ATOM 2601 C C . LEU B 1 12 ? -3 13.312 21.75 1 75.94 12 LEU B C 1
ATOM 2603 O O . LEU B 1 12 ? -1.85 13.109 22.141 1 75.94 12 LEU B O 1
ATOM 2607 N N . LEU B 1 13 ? -3.279 13.945 20.641 1 82.06 13 LEU B N 1
ATOM 2608 C CA . LEU B 1 13 ? -2.217 14.055 19.656 1 82.06 13 LEU B CA 1
ATOM 2609 C C . LEU B 1 13 ? -1.255 15.18 20 1 82.06 13 LEU B C 1
ATOM 2611 O O . LEU B 1 13 ? -0.039 14.977 20.031 1 82.06 13 LEU B O 1
ATOM 2615 N N . PRO B 1 14 ? -1.716 16.359 20.453 1 80 14 PRO B N 1
ATOM 2616 C CA . PRO B 1 14 ? -0.783 17.406 20.875 1 80 14 PRO B CA 1
ATOM 2617 C C . PRO B 1 14 ? 0.018 17.016 22.125 1 80 14 PRO B C 1
ATOM 2619 O O . PRO B 1 14 ? 1.213 17.297 22.203 1 80 14 PRO B O 1
ATOM 2622 N N . PHE B 1 15 ? -0.63 16.328 22.969 1 82.19 15 PHE B N 1
ATOM 2623 C CA . PHE B 1 15 ? 0.061 15.875 24.172 1 82.19 15 PHE B CA 1
ATOM 2624 C C . PHE B 1 15 ? 1.181 14.898 23.812 1 82.19 15 PHE B C 1
ATOM 2626 O O . PHE B 1 15 ? 2.295 15.016 24.328 1 82.19 15 PHE B O 1
ATOM 2633 N N . TYR B 1 16 ? 0.854 13.977 22.969 1 82.94 16 TYR B N 1
ATOM 2634 C CA . TYR B 1 16 ? 1.858 13.016 22.531 1 82.94 16 TYR B CA 1
ATOM 2635 C C . TYR B 1 16 ? 3.02 13.727 21.844 1 82.94 16 TYR B C 1
ATOM 2637 O O . TYR B 1 16 ? 4.184 13.477 22.156 1 82.94 16 TYR B O 1
ATOM 2645 N N . LEU B 1 17 ? 2.717 14.633 20.984 1 82.62 17 LEU B N 1
ATOM 2646 C CA . LEU B 1 17 ? 3.75 15.289 20.188 1 82.62 17 LEU B CA 1
ATOM 2647 C C . LEU B 1 17 ? 4.613 16.203 21.062 1 82.62 17 LEU B C 1
ATOM 2649 O O . LEU B 1 17 ? 5.832 16.25 20.891 1 82.62 17 LEU B O 1
ATOM 2653 N N . VAL B 1 18 ? 4.008 16.859 21.984 1 80.44 18 VAL B N 1
ATOM 2654 C CA . VAL B 1 18 ? 4.754 17.734 22.875 1 80.44 18 VAL B CA 1
ATOM 2655 C C . VAL B 1 18 ? 5.645 16.906 23.797 1 80.44 18 VAL B C 1
ATOM 2657 O O . VAL B 1 18 ? 6.824 17.219 23.984 1 80.44 18 VAL B O 1
ATOM 2660 N N . SER B 1 19 ? 5.062 15.812 24.328 1 81.81 19 SER B N 1
ATOM 2661 C CA . SER B 1 19 ? 5.832 14.938 25.203 1 81.81 19 SER B CA 1
ATOM 2662 C C . SER B 1 19 ? 7.008 14.305 24.469 1 81.81 19 SER B C 1
ATOM 2664 O O . SER B 1 19 ? 8.117 14.227 25.016 1 81.81 19 SER B O 1
ATOM 2666 N N . LEU B 1 20 ? 6.727 13.906 23.312 1 82.69 20 LEU B N 1
ATOM 2667 C CA . LEU B 1 20 ? 7.777 13.281 22.516 1 82.69 20 LEU B CA 1
ATOM 2668 C C . LEU B 1 20 ? 8.859 14.297 22.156 1 82.69 20 LEU B C 1
ATOM 2670 O O . LEU B 1 20 ? 10.055 13.984 22.219 1 82.69 20 LEU B O 1
ATOM 2674 N N . THR B 1 21 ? 8.477 15.461 21.812 1 79.12 21 THR B N 1
ATOM 2675 C CA . THR B 1 21 ? 9.422 16.516 21.453 1 79.12 21 THR B CA 1
ATOM 2676 C C . THR B 1 21 ? 10.297 16.875 22.656 1 79.12 21 THR B C 1
ATOM 2678 O O . THR B 1 21 ? 11.516 17 22.531 1 79.12 21 THR B O 1
ATOM 2681 N N . LEU B 1 22 ? 9.656 16.984 23.734 1 77.38 22 LEU B N 1
ATOM 2682 C CA . LEU B 1 22 ? 10.391 17.312 24.953 1 77.38 22 LEU B CA 1
ATOM 2683 C C . LEU B 1 22 ? 11.336 16.188 25.344 1 77.38 22 LEU B C 1
ATOM 2685 O O . LEU B 1 22 ? 12.484 16.422 25.703 1 77.38 22 LEU B O 1
ATOM 2689 N N . GLY B 1 23 ? 10.82 14.969 25.281 1 75.12 23 GLY B N 1
ATOM 2690 C CA . GLY B 1 23 ? 11.648 13.82 25.594 1 75.12 23 GLY B CA 1
ATOM 2691 C C . GLY B 1 23 ? 12.859 13.688 24.688 1 75.12 23 GLY B C 1
ATOM 2692 O O . GLY B 1 23 ? 13.977 13.461 25.172 1 75.12 23 GLY B O 1
ATOM 2693 N N . LEU B 1 24 ? 12.602 13.883 23.453 1 78 24 LEU B N 1
ATOM 2694 C CA . LEU B 1 24 ? 13.695 13.773 22.484 1 78 24 LEU B CA 1
ATOM 2695 C C . LEU B 1 24 ? 14.688 14.914 22.656 1 78 24 LEU B C 1
ATOM 2697 O O . LEU B 1 24 ? 15.898 14.719 22.531 1 78 24 LEU B O 1
ATOM 2701 N N . SER B 1 25 ? 14.18 16.094 22.938 1 75.44 25 SER B N 1
ATOM 2702 C CA . SER B 1 25 ? 15.055 17.234 23.172 1 75.44 25 SER B CA 1
ATOM 2703 C C . SER B 1 25 ? 15.953 17 24.375 1 75.44 25 SER B C 1
ATOM 2705 O O . SER B 1 25 ? 17.156 17.297 24.328 1 75.44 25 SER B O 1
ATOM 2707 N N . LEU B 1 26 ? 15.375 16.469 25.328 1 73.75 26 LEU B N 1
ATOM 2708 C CA . LEU B 1 26 ? 16.141 16.188 26.531 1 73.75 26 LEU B CA 1
ATOM 2709 C C . LEU B 1 26 ? 17.219 15.141 26.25 1 73.75 26 LEU B C 1
ATOM 2711 O O . LEU B 1 26 ? 18.375 15.297 26.672 1 73.75 26 LEU B O 1
ATOM 2715 N N . ALA B 1 27 ? 16.875 14.172 25.578 1 71.06 27 ALA B N 1
ATOM 2716 C CA . ALA B 1 27 ? 17.812 13.117 25.234 1 71.06 27 ALA B CA 1
ATOM 2717 C C . ALA B 1 27 ? 18.953 13.656 24.375 1 71.06 27 ALA B C 1
ATOM 2719 O O . ALA B 1 27 ? 20.125 13.297 24.578 1 71.06 27 ALA B O 1
ATOM 2720 N N . CYS B 1 28 ? 18.641 14.547 23.5 1 71.25 28 CYS B N 1
ATOM 2721 C CA . CYS B 1 28 ? 19.641 15.102 22.578 1 71.25 28 CYS B CA 1
ATOM 2722 C C . CYS B 1 28 ? 20.562 16.078 23.312 1 71.25 28 CYS B C 1
ATOM 2724 O O . CYS B 1 28 ? 21.766 16.094 23.062 1 71.25 28 CYS B O 1
ATOM 2726 N N . ILE B 1 29 ? 19.953 16.828 24.203 1 69.69 29 ILE B N 1
ATOM 2727 C CA . ILE B 1 29 ? 20.75 17.75 25 1 69.69 29 ILE B CA 1
ATOM 2728 C C . ILE B 1 29 ? 21.734 16.969 25.859 1 69.69 29 ILE B C 1
ATOM 2730 O O . ILE B 1 29 ? 22.906 17.344 25.953 1 69.69 29 ILE B O 1
ATOM 2734 N N . LEU B 1 30 ? 21.281 15.891 26.344 1 67.31 30 LEU B N 1
ATOM 2735 C CA . LEU B 1 30 ? 22.156 15.055 27.156 1 67.31 30 LEU B CA 1
ATOM 2736 C C . LEU B 1 30 ? 23.281 14.461 26.297 1 67.31 30 LEU B C 1
ATOM 2738 O O . LEU B 1 30 ? 24.422 14.367 26.75 1 67.31 30 LEU B O 1
ATOM 2742 N N . THR B 1 31 ? 23 14.141 25.141 1 66.62 31 THR B N 1
ATOM 2743 C CA . THR B 1 31 ? 23.984 13.578 24.234 1 66.62 31 THR B CA 1
ATOM 2744 C C . THR B 1 31 ? 25 14.633 23.797 1 66.62 31 THR B C 1
ATOM 2746 O O . THR B 1 31 ? 26.188 14.352 23.688 1 66.62 31 THR B O 1
ATOM 2749 N N . LEU B 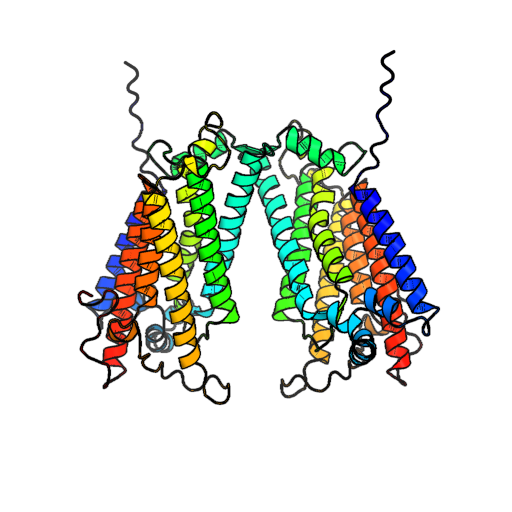1 32 ? 24.578 15.836 23.594 1 69.06 32 LEU B N 1
ATOM 2750 C CA . LEU B 1 32 ? 25.422 16.906 23.109 1 69.06 32 LEU B CA 1
ATOM 2751 C C . LEU B 1 32 ? 26.328 17.453 24.219 1 69.06 32 LEU B C 1
ATOM 2753 O O . LEU B 1 32 ? 27.484 17.781 23.984 1 69.06 32 LEU B O 1
ATOM 2757 N N . PHE B 1 33 ? 25.875 17.531 25.438 1 66.44 33 PHE B N 1
ATOM 2758 C CA . PHE B 1 33 ? 26.625 18.203 26.5 1 66.44 33 PHE B CA 1
ATOM 2759 C C . PHE B 1 33 ? 27.312 17.172 27.391 1 66.44 33 PHE B C 1
ATOM 2761 O O . PHE B 1 33 ? 28.281 17.5 28.094 1 66.44 33 PHE B O 1
ATOM 2768 N N . PHE B 1 34 ? 26.875 16 27.656 1 57.91 34 PHE B N 1
ATOM 2769 C CA . PHE B 1 34 ? 27.516 14.984 28.469 1 57.91 34 PHE B CA 1
ATOM 2770 C C . PHE B 1 34 ? 27.984 13.82 27.609 1 57.91 34 PHE B C 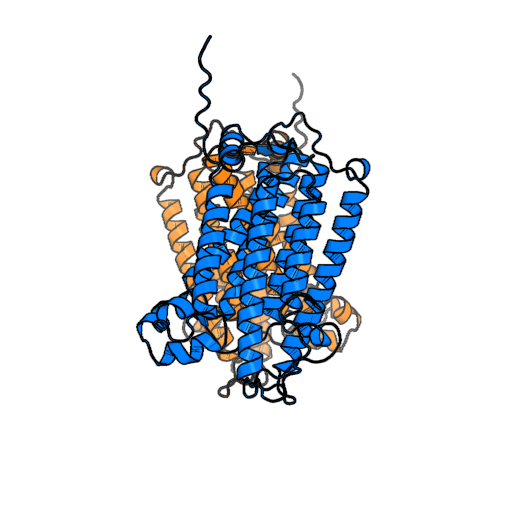1
ATOM 2772 O O . PHE B 1 34 ? 27.422 12.727 27.672 1 57.91 34 PHE B O 1
ATOM 2779 N N . PRO B 1 35 ? 28.891 14.234 26.781 1 50.34 35 PRO B N 1
ATOM 2780 C CA . PRO B 1 35 ? 29.375 13.172 25.891 1 50.34 35 PRO B CA 1
ATOM 2781 C C . PRO B 1 35 ? 29.859 11.938 26.656 1 50.34 35 PRO B C 1
ATOM 2783 O O . PRO B 1 35 ? 29.922 10.844 26.094 1 50.34 35 PRO B O 1
ATOM 2786 N N . SER B 1 36 ? 30.438 12.102 27.938 1 44.53 36 SER B N 1
ATOM 2787 C CA . SER B 1 36 ? 30.891 11.008 28.781 1 44.53 36 SER B CA 1
ATOM 2788 C C . SER B 1 36 ? 29.719 10.258 29.406 1 44.53 36 SER B C 1
ATOM 2790 O O . SER B 1 36 ? 29.906 9.406 30.281 1 44.53 36 SER B O 1
ATOM 2792 N N . CYS B 1 37 ? 28.625 10.859 29.562 1 42.81 37 CYS B N 1
ATOM 2793 C CA . CYS B 1 37 ? 27.516 10.211 30.25 1 42.81 37 CYS B CA 1
ATOM 2794 C C . CYS B 1 37 ? 27.281 8.805 29.703 1 42.81 37 CYS B C 1
ATOM 2796 O O . CYS B 1 37 ? 27.562 8.531 28.531 1 42.81 37 CYS B O 1
ATOM 2798 N N . PRO B 1 38 ? 26.844 7.832 30.578 1 41.59 38 PRO B N 1
ATOM 2799 C CA . PRO B 1 38 ? 26.703 6.418 30.219 1 41.59 38 PRO B CA 1
ATOM 2800 C C . PRO B 1 38 ? 26.047 6.223 28.859 1 41.59 38 PRO B C 1
ATOM 2802 O O . PRO B 1 38 ? 25.266 7.074 28.406 1 41.59 38 PRO B O 1
ATOM 2805 N N . THR B 1 39 ? 26.672 5.41 27.953 1 43.84 39 THR B N 1
ATOM 2806 C CA . THR B 1 39 ? 26.578 4.918 26.594 1 43.84 39 THR B CA 1
ATOM 2807 C C . THR B 1 39 ? 25.125 4.68 26.203 1 43.84 39 THR B C 1
ATOM 2809 O O . THR B 1 39 ? 24.828 4.41 25.031 1 43.84 39 THR B O 1
ATOM 2812 N N . ILE B 1 40 ? 24.359 4.699 27.281 1 43.41 40 ILE B N 1
ATOM 2813 C CA . ILE B 1 40 ? 23.016 4.191 27.031 1 43.41 40 ILE B CA 1
ATOM 2814 C C . ILE B 1 40 ? 22.203 5.246 26.297 1 43.41 40 ILE B C 1
ATOM 2816 O O . ILE B 1 40 ? 21.438 4.922 25.375 1 43.41 40 ILE B O 1
ATOM 2820 N N . ILE B 1 41 ? 22.344 6.488 26.797 1 45.34 41 ILE B N 1
ATOM 2821 C CA . ILE B 1 41 ? 21.453 7.527 26.297 1 45.34 41 ILE B CA 1
ATOM 2822 C C . ILE B 1 41 ? 21.75 7.812 24.828 1 45.34 41 ILE B C 1
ATOM 2824 O O . ILE B 1 41 ? 20.844 7.883 24 1 45.34 41 ILE B O 1
ATOM 2828 N N . PRO B 1 42 ? 23.062 8.078 24.531 1 43.22 42 PRO B N 1
ATOM 2829 C CA . PRO B 1 42 ? 23.312 8.211 23.094 1 43.22 42 PRO B CA 1
ATOM 2830 C C . PRO B 1 42 ? 22.812 7 22.297 1 43.22 42 PRO B C 1
ATOM 2832 O O . PRO B 1 42 ? 22.422 7.141 21.141 1 43.22 42 PRO B O 1
ATOM 2835 N N . ALA B 1 43 ? 22.766 5.918 23 1 47.22 43 ALA B N 1
ATOM 2836 C CA . ALA B 1 43 ? 22.312 4.703 22.328 1 47.22 43 ALA B CA 1
ATOM 2837 C C . ALA B 1 43 ? 20.844 4.797 21.938 1 47.22 43 ALA B C 1
ATOM 2839 O O . ALA B 1 43 ? 20.422 4.184 20.969 1 47.22 43 ALA B O 1
ATOM 2840 N N . LEU B 1 44 ? 20.125 5.559 22.781 1 44.34 44 LEU B N 1
ATOM 2841 C CA . LEU B 1 44 ? 18.688 5.641 22.594 1 44.34 44 LEU B CA 1
ATOM 2842 C C . LEU B 1 44 ? 18.344 6.688 21.531 1 44.34 44 LEU B C 1
ATOM 2844 O O . LEU B 1 44 ? 17.266 6.629 20.922 1 44.34 44 LEU B O 1
ATOM 2848 N N . THR B 1 45 ? 19.281 7.621 21.453 1 43.75 45 THR B N 1
ATOM 2849 C CA . THR B 1 45 ? 18.875 8.758 20.625 1 43.75 45 THR B CA 1
ATOM 2850 C C . THR B 1 45 ? 19.75 8.844 19.375 1 43.75 45 THR B C 1
ATOM 2852 O O . THR B 1 45 ? 19.438 9.617 18.453 1 43.75 45 THR B O 1
ATOM 2855 N N . THR B 1 46 ? 21.016 8.227 19.359 1 41.84 46 THR B N 1
ATOM 2856 C CA . THR B 1 46 ? 21.969 8.484 18.297 1 41.84 46 THR B CA 1
ATOM 2857 C C . THR B 1 46 ? 21.734 7.523 17.125 1 41.84 46 THR B C 1
ATOM 2859 O O . THR B 1 46 ? 21.5 6.328 17.328 1 41.84 46 THR B O 1
ATOM 2862 N N . TYR B 1 47 ? 21.266 8.047 16.031 1 44.84 47 TYR B N 1
ATOM 2863 C CA . TYR B 1 47 ? 21.188 7.328 14.766 1 44.84 47 TYR B CA 1
ATOM 2864 C C . TYR B 1 47 ? 22.5 7.41 14.008 1 44.84 47 TYR B C 1
ATOM 2866 O O . TYR B 1 47 ? 23.281 8.352 14.195 1 44.84 47 TYR B O 1
ATOM 2874 N N . GLY B 1 48 ? 22.984 6.402 13.438 1 42.28 48 GLY B N 1
ATOM 2875 C CA . GLY B 1 48 ? 24.078 6.391 12.484 1 42.28 48 GLY B CA 1
ATOM 2876 C C . GLY B 1 48 ? 25.359 5.832 13.062 1 42.28 48 GLY B C 1
ATOM 2877 O O . GLY B 1 48 ? 25.328 4.93 13.898 1 42.28 48 GLY B O 1
ATOM 2878 N N . VAL B 1 49 ? 26.641 6.324 12.617 1 44.22 49 VAL B N 1
ATOM 2879 C CA . VAL B 1 49 ? 28.016 5.875 12.82 1 44.22 49 VAL B CA 1
ATOM 2880 C C . VAL B 1 49 ? 28.359 5.922 14.312 1 44.22 49 VAL B C 1
ATOM 2882 O O . VAL B 1 49 ? 29.125 5.09 14.805 1 44.22 49 VAL B O 1
ATOM 2885 N N . SER B 1 50 ? 27.781 6.777 15.023 1 43.31 50 SER B N 1
ATOM 2886 C CA . SER B 1 50 ? 28.156 6.914 16.422 1 43.31 50 SER B CA 1
ATOM 2887 C C . SER B 1 50 ? 27.625 5.762 17.266 1 43.31 50 SER B C 1
ATOM 2889 O O . SER B 1 50 ? 28.203 5.406 18.297 1 43.31 50 SER B O 1
ATOM 2891 N N . ALA B 1 51 ? 26.531 5.176 16.812 1 48.66 51 ALA B N 1
ATOM 2892 C CA . ALA B 1 51 ? 25.953 4.039 17.516 1 48.66 51 ALA B CA 1
ATOM 2893 C C . ALA B 1 51 ? 26.844 2.801 17.391 1 48.66 51 ALA B C 1
ATOM 2895 O O . ALA B 1 51 ? 26.891 1.969 18.297 1 48.66 51 ALA B O 1
ATOM 2896 N N . LEU B 1 52 ? 27.672 2.742 16.312 1 48 52 LEU B N 1
ATOM 2897 C CA . LEU B 1 52 ? 28.531 1.596 16.078 1 48 52 LEU B CA 1
ATOM 2898 C C . LEU B 1 52 ? 29.594 1.483 17.172 1 48 52 LEU B C 1
ATOM 2900 O O . LEU B 1 52 ? 29.875 0.385 17.656 1 48 52 LEU B O 1
ATOM 2904 N N . TYR B 1 53 ? 30.109 2.553 17.547 1 45.53 53 TYR B N 1
ATOM 2905 C CA . TYR B 1 53 ? 31.172 2.49 18.547 1 45.53 53 TYR B CA 1
ATOM 2906 C C . TYR B 1 53 ? 30.641 2.002 19.891 1 45.53 53 TYR B C 1
ATOM 2908 O O . TYR B 1 53 ? 31.281 1.196 20.562 1 45.53 53 TYR B O 1
ATOM 2916 N N . LEU B 1 54 ? 29.469 2.395 20.141 1 46.84 54 LEU B N 1
ATOM 2917 C CA . LEU B 1 54 ? 28.922 2.062 21.453 1 46.84 54 LEU B CA 1
ATOM 2918 C C . LEU B 1 54 ? 28.328 0.661 21.453 1 46.84 54 LEU B C 1
ATOM 2920 O O . LEU B 1 54 ? 28.312 -0.013 22.484 1 46.84 54 LEU B O 1
ATOM 2924 N N . ARG B 1 55 ? 27.75 0.173 20.344 1 51.28 55 ARG B N 1
ATOM 2925 C CA . ARG B 1 55 ? 27.188 -1.163 20.156 1 51.28 55 ARG B CA 1
ATOM 2926 C C . ARG B 1 55 ? 28.219 -2.236 20.516 1 51.28 55 ARG B C 1
ATOM 2928 O O . ARG B 1 55 ? 27.891 -3.217 21.188 1 51.28 55 ARG B O 1
ATOM 2935 N N . ASP B 1 56 ? 29.438 -2.105 20.016 1 51.62 56 ASP B N 1
ATOM 2936 C CA . ASP B 1 56 ? 30.438 -3.135 20.266 1 51.62 56 ASP B CA 1
ATOM 2937 C C . ASP B 1 56 ? 30.781 -3.221 21.75 1 51.62 56 ASP B C 1
ATOM 2939 O O . ASP B 1 56 ? 31.25 -4.258 22.234 1 51.62 56 ASP B O 1
ATOM 2943 N N . LYS B 1 57 ? 30.516 -2.096 22.453 1 49.94 57 LYS B N 1
ATOM 2944 C CA . LYS B 1 57 ? 30.984 -2.125 23.844 1 49.94 57 LYS B CA 1
ATOM 2945 C C . LYS B 1 57 ? 29.875 -2.574 24.781 1 49.94 57 LYS B C 1
ATOM 2947 O O . LYS B 1 57 ? 30.156 -3.156 25.844 1 49.94 57 LYS B O 1
ATOM 2952 N N . ILE B 1 58 ? 28.656 -2.279 24.484 1 50.06 58 ILE B N 1
ATOM 2953 C CA . ILE B 1 58 ? 27.609 -2.57 25.453 1 50.06 58 ILE B CA 1
ATOM 2954 C C . ILE B 1 58 ? 26.547 -3.463 24.812 1 50.06 58 ILE B C 1
ATOM 2956 O O . ILE B 1 58 ? 25.875 -3.055 23.859 1 50.06 58 ILE B O 1
ATOM 2960 N N . GLN B 1 59 ? 26.484 -4.766 25.188 1 55 59 GLN B N 1
ATOM 2961 C CA . GLN B 1 59 ? 25.594 -5.836 24.75 1 55 59 GLN B CA 1
ATOM 2962 C C . GLN B 1 59 ? 24.156 -5.367 24.703 1 55 59 GLN B C 1
ATOM 2964 O O . GLN B 1 59 ? 23.406 -5.727 23.797 1 55 59 GLN B O 1
ATOM 2969 N N . PHE B 1 60 ? 23.75 -4.551 25.734 1 52.06 60 PHE B N 1
ATOM 2970 C CA . PHE B 1 60 ? 22.375 -4.086 25.844 1 52.06 60 PHE B CA 1
ATOM 2971 C C . PHE B 1 60 ? 22 -3.205 24.656 1 52.06 60 PHE B C 1
ATOM 2973 O O . PHE B 1 60 ? 20.891 -3.283 24.141 1 52.06 60 PHE B O 1
ATOM 2980 N N . ILE B 1 61 ? 22.984 -2.49 24.172 1 56.62 61 ILE B N 1
ATOM 2981 C CA . ILE B 1 61 ? 22.719 -1.579 23.062 1 56.62 61 ILE B CA 1
ATOM 2982 C C . ILE B 1 61 ? 22.484 -2.379 21.781 1 56.62 61 ILE B C 1
ATOM 2984 O O . ILE B 1 61 ? 21.656 -2.008 20.953 1 56.62 61 ILE B O 1
ATOM 2988 N N . ARG B 1 62 ? 23.047 -3.514 21.719 1 60.34 62 ARG B N 1
ATOM 2989 C CA . ARG B 1 62 ? 22.859 -4.367 20.547 1 60.34 62 ARG B CA 1
ATOM 2990 C C . ARG B 1 62 ? 21.422 -4.902 20.5 1 60.34 62 ARG B C 1
ATOM 2992 O O . ARG B 1 62 ? 20.844 -5.027 19.406 1 60.34 62 ARG B O 1
ATOM 2999 N N . ALA B 1 63 ? 20.984 -5.102 21.812 1 62.09 63 ALA B N 1
ATOM 3000 C CA . ALA B 1 63 ? 19.656 -5.711 21.891 1 62.09 63 ALA B CA 1
ATOM 3001 C C . ALA B 1 63 ? 18.562 -4.715 21.484 1 62.09 63 ALA B C 1
ATOM 3003 O O . ALA B 1 63 ? 17.484 -5.105 21.047 1 62.09 63 ALA B O 1
ATOM 3004 N N . ILE B 1 64 ? 18.906 -3.453 21.516 1 71.81 64 ILE B N 1
ATOM 3005 C CA . ILE B 1 64 ? 17.859 -2.479 21.234 1 71.81 64 ILE B CA 1
ATOM 3006 C C . ILE B 1 64 ? 18.156 -1.74 19.938 1 71.81 64 ILE B C 1
ATOM 3008 O O . ILE B 1 64 ? 17.641 -0.643 19.703 1 71.81 64 ILE B O 1
ATOM 3012 N N . SER B 1 65 ? 18.938 -2.371 19.141 1 78.56 65 SER B N 1
ATOM 3013 C CA . SER B 1 65 ? 19.297 -1.698 17.906 1 78.56 65 SER B CA 1
ATOM 3014 C C . SER B 1 65 ? 18.734 -2.439 16.688 1 78.56 65 SER B C 1
ATOM 3016 O O . SER B 1 65 ? 18.625 -3.668 16.703 1 78.56 65 SER B O 1
ATOM 3018 N N . VAL B 1 66 ? 18.203 -1.661 15.82 1 82.12 66 VAL B N 1
ATOM 3019 C CA . VAL B 1 66 ? 17.734 -2.205 14.547 1 82.12 66 VAL B CA 1
ATOM 3020 C C . VAL B 1 66 ? 18.547 -1.618 13.398 1 82.12 66 VAL B C 1
ATOM 3022 O O . VAL B 1 66 ? 19.094 -0.518 13.523 1 82.12 66 VAL B O 1
ATOM 3025 N N . PRO B 1 67 ? 18.688 -2.389 12.336 1 80.38 67 PRO B N 1
ATOM 3026 C CA . PRO B 1 67 ? 19.453 -1.874 11.195 1 80.38 67 PRO B CA 1
ATOM 3027 C C . PRO B 1 67 ? 18.875 -0.585 10.625 1 80.38 67 PRO B C 1
ATOM 3029 O O . PRO B 1 67 ? 17.656 -0.429 10.57 1 80.38 67 PRO B O 1
ATOM 3032 N N . LYS B 1 68 ? 19.656 0.344 10.227 1 79.56 68 LYS B N 1
ATOM 3033 C CA . LYS B 1 68 ? 19.234 1.618 9.648 1 79.56 68 LYS B CA 1
ATOM 3034 C C . LYS B 1 68 ? 18.5 1.408 8.336 1 79.56 68 LYS B C 1
ATOM 3036 O O . LYS B 1 68 ? 17.656 2.232 7.945 1 79.56 68 LYS B O 1
ATOM 3041 N N . LYS B 1 69 ? 18.734 0.303 7.766 1 81.75 69 LYS B N 1
ATOM 3042 C CA . LYS B 1 69 ? 18.078 0.003 6.5 1 81.75 69 LYS B CA 1
ATOM 3043 C C . LYS B 1 69 ? 16.578 -0.167 6.695 1 81.75 69 LYS B C 1
ATOM 3045 O O . LYS B 1 69 ? 15.812 -0.163 5.723 1 81.75 69 LYS B O 1
ATOM 3050 N N . TRP B 1 70 ? 16.094 -0.226 7.938 1 85.62 70 TRP B N 1
ATOM 3051 C CA . TRP B 1 70 ? 14.672 -0.401 8.227 1 85.62 70 TRP B CA 1
ATOM 3052 C C . TRP B 1 70 ? 13.93 0.926 8.125 1 85.62 70 TRP B C 1
ATOM 3054 O O . TRP B 1 70 ? 12.711 0.978 8.312 1 85.62 70 TRP B O 1
ATOM 3064 N N . PHE B 1 71 ? 14.609 1.99 7.688 1 86 71 PHE B N 1
ATOM 3065 C CA . PHE B 1 71 ? 13.969 3.283 7.477 1 86 71 PHE B CA 1
ATOM 3066 C C . PHE B 1 71 ? 12.852 3.174 6.445 1 86 71 PHE B C 1
ATOM 3068 O O . PHE B 1 71 ? 11.859 3.895 6.523 1 86 71 PHE B O 1
ATOM 3075 N N . TRP B 1 72 ? 13.086 2.254 5.562 1 89.62 72 TRP B N 1
ATOM 3076 C CA . TRP B 1 72 ? 12.094 2.16 4.5 1 89.62 72 TRP B CA 1
ATOM 3077 C C . TRP B 1 72 ? 10.75 1.683 5.051 1 89.62 72 TRP B C 1
ATOM 3079 O O . TRP B 1 72 ? 9.703 1.946 4.465 1 89.62 72 TRP B O 1
ATOM 3089 N N . HIS B 1 73 ? 10.719 1.052 6.207 1 91.62 73 HIS B N 1
ATOM 3090 C CA . HIS B 1 73 ? 9.469 0.641 6.844 1 91.62 73 HIS B CA 1
ATOM 3091 C C . HIS B 1 73 ? 8.586 1.846 7.16 1 91.62 73 HIS B C 1
ATOM 3093 O O . HIS B 1 73 ? 7.363 1.776 7.035 1 91.62 73 HIS B O 1
ATOM 3099 N N . PHE B 1 74 ? 9.219 2.977 7.555 1 93.31 74 PHE B N 1
ATOM 3100 C CA . PHE B 1 74 ? 8.484 4.199 7.867 1 93.31 74 PHE B CA 1
ATOM 3101 C C . PHE B 1 74 ? 7.715 4.691 6.648 1 93.31 74 PHE B C 1
ATOM 3103 O O . PHE B 1 74 ? 6.52 4.98 6.738 1 93.31 74 PHE B O 1
ATOM 3110 N N . TYR B 1 75 ? 8.469 4.648 5.641 1 95.44 75 TYR B N 1
ATOM 3111 C CA . TYR B 1 75 ? 7.922 5.281 4.445 1 95.44 75 TYR B CA 1
ATOM 3112 C C . TYR B 1 75 ? 6.918 4.363 3.756 1 95.44 75 TYR B C 1
ATOM 3114 O O . TYR B 1 75 ? 5.969 4.832 3.125 1 95.44 75 TYR B O 1
ATOM 3122 N N . LEU B 1 76 ? 7.109 3.076 3.955 1 93.75 76 LEU B N 1
ATOM 3123 C CA . LEU B 1 76 ? 6.109 2.139 3.455 1 93.75 76 LEU B CA 1
ATOM 3124 C C . LEU B 1 76 ? 4.789 2.301 4.203 1 93.75 76 LEU B C 1
ATOM 3126 O O . LEU B 1 76 ? 3.732 2.434 3.582 1 93.75 76 LEU B O 1
ATOM 3130 N N . LEU B 1 77 ? 4.93 2.305 5.496 1 94.38 77 LEU B N 1
ATOM 3131 C CA . LEU B 1 77 ? 3.75 2.496 6.328 1 94.38 77 LEU B CA 1
ATOM 3132 C C . LEU B 1 77 ? 3.096 3.846 6.043 1 94.38 77 LEU B C 1
ATOM 3134 O O . LEU B 1 77 ? 1.878 3.926 5.875 1 94.38 77 LEU B O 1
ATOM 3138 N N . GLY B 1 78 ? 3.943 4.824 6.008 1 96.88 78 GLY B N 1
ATOM 3139 C CA . GLY B 1 78 ? 3.436 6.16 5.738 1 96.88 78 GLY B CA 1
ATOM 3140 C C . GLY B 1 78 ? 2.744 6.273 4.391 1 96.88 78 GLY B C 1
ATOM 3141 O O . GLY B 1 78 ? 1.693 6.91 4.281 1 96.88 78 GLY B O 1
ATOM 3142 N N . SER B 1 79 ? 3.344 5.676 3.381 1 96.62 79 SER B N 1
ATOM 3143 C CA . SER B 1 79 ? 2.762 5.715 2.043 1 96.62 79 SER B CA 1
ATOM 3144 C C . SER B 1 79 ? 1.415 5 2.006 1 96.62 79 SER B C 1
ATOM 3146 O O . SER B 1 79 ? 0.457 5.5 1.413 1 96.62 79 SER B O 1
ATOM 3148 N N . PHE B 1 80 ? 1.38 3.877 2.637 1 94.88 80 PHE B N 1
ATOM 3149 C CA . PHE B 1 80 ? 0.129 3.129 2.666 1 94.88 80 PHE B CA 1
ATOM 3150 C C . PHE B 1 80 ? -0.957 3.918 3.389 1 94.88 80 PHE B C 1
ATOM 3152 O O . PHE B 1 80 ? -2.08 4.035 2.893 1 94.88 80 PHE B O 1
ATOM 3159 N N . TRP B 1 81 ? -0.618 4.449 4.504 1 95.19 81 TRP B N 1
ATOM 3160 C CA . TRP B 1 81 ? -1.588 5.172 5.32 1 95.19 81 TRP B CA 1
ATOM 3161 C C . TRP B 1 81 ? -2.043 6.449 4.629 1 95.19 81 TRP B C 1
ATOM 3163 O O . TRP B 1 81 ? -3.234 6.762 4.602 1 95.19 81 TRP B O 1
ATOM 3173 N N . ALA B 1 82 ? -1.113 7.188 4.105 1 97.56 82 ALA B N 1
ATOM 3174 C CA . ALA B 1 82 ? -1.455 8.414 3.393 1 97.56 82 ALA B CA 1
ATOM 3175 C C . ALA B 1 82 ? -2.332 8.117 2.18 1 97.56 82 ALA B C 1
ATOM 3177 O O . ALA B 1 82 ? -3.316 8.82 1.931 1 97.56 82 ALA B O 1
ATOM 3178 N N . ALA B 1 83 ? -2.006 7.062 1.485 1 97.25 83 ALA B N 1
ATOM 3179 C CA . ALA B 1 83 ? -2.793 6.672 0.319 1 97.25 83 ALA B CA 1
ATOM 3180 C C . ALA B 1 83 ? -4.195 6.23 0.727 1 97.25 83 ALA B C 1
ATOM 3182 O O . ALA B 1 83 ? -5.176 6.555 0.053 1 97.25 83 ALA B O 1
ATOM 3183 N N . SER B 1 84 ? -4.281 5.484 1.803 1 96.25 84 SER B N 1
ATOM 3184 C CA . SER B 1 84 ? -5.57 4.984 2.271 1 96.25 84 SER B CA 1
ATOM 3185 C C . SER B 1 84 ? -6.488 6.129 2.686 1 96.25 84 SER B C 1
ATOM 3187 O O . SER B 1 84 ? -7.676 6.125 2.361 1 96.25 84 SER B O 1
ATOM 3189 N N . TRP B 1 85 ? -5.938 7.129 3.389 1 96.69 85 TRP B N 1
ATOM 3190 C CA . TRP B 1 85 ? -6.75 8.273 3.789 1 96.69 85 TRP B CA 1
ATOM 3191 C C . TRP B 1 85 ? -7.18 9.086 2.574 1 96.69 85 TRP B C 1
ATOM 3193 O O . TRP B 1 85 ? -8.312 9.578 2.518 1 96.69 85 TRP B O 1
ATOM 3203 N N . LEU B 1 86 ? -6.238 9.258 1.648 1 97.25 86 LEU B N 1
ATOM 3204 C CA . LEU B 1 86 ? -6.586 9.992 0.435 1 97.25 86 LEU B CA 1
ATOM 3205 C C . LEU B 1 86 ? -7.66 9.25 -0.357 1 97.25 86 LEU B C 1
ATOM 3207 O O . LEU B 1 86 ? -8.586 9.875 -0.876 1 97.25 86 LEU B O 1
ATOM 3211 N N . LEU B 1 87 ? -7.523 7.938 -0.434 1 95.88 87 LEU B N 1
ATOM 3212 C CA . LEU B 1 87 ? -8.539 7.117 -1.084 1 95.88 87 LEU B CA 1
ATOM 3213 C C . LEU B 1 87 ? -9.891 7.262 -0.385 1 95.88 87 LEU B C 1
ATOM 3215 O O . LEU B 1 87 ? -10.93 7.359 -1.043 1 95.88 87 LEU B O 1
ATOM 3219 N N . PHE B 1 88 ? -9.93 7.293 0.918 1 96.12 88 PHE B N 1
ATOM 3220 C CA . PHE B 1 88 ? -11.148 7.488 1.694 1 96.12 88 PHE B CA 1
ATOM 3221 C C . PHE B 1 88 ? -11.781 8.836 1.37 1 96.12 88 PHE B C 1
ATOM 3223 O O . PHE B 1 88 ? -12.992 8.914 1.127 1 96.12 88 PHE B O 1
ATOM 3230 N N . CYS B 1 89 ? -10.953 9.883 1.33 1 95.62 89 CYS B N 1
ATOM 3231 C CA . CYS B 1 89 ? -11.453 11.211 0.991 1 95.62 89 CYS B CA 1
ATOM 3232 C C . CYS B 1 89 ? -12.039 11.227 -0.416 1 95.62 89 CYS B C 1
ATOM 3234 O O . CYS B 1 89 ? -13.094 11.828 -0.648 1 95.62 89 CYS B O 1
ATOM 3236 N N . GLY B 1 90 ? -11.336 10.594 -1.325 1 94.44 90 GLY B N 1
ATOM 3237 C CA . GLY B 1 90 ? -11.867 10.492 -2.674 1 94.44 90 GLY B CA 1
ATOM 3238 C C . GLY B 1 90 ? -13.203 9.766 -2.734 1 94.44 90 GLY B C 1
ATOM 3239 O O . GLY B 1 90 ? -14.117 10.195 -3.436 1 94.44 90 GLY B O 1
ATOM 3240 N N . ALA B 1 91 ? -13.297 8.688 -2.004 1 94.44 91 ALA B N 1
ATOM 3241 C CA . ALA B 1 91 ? -14.539 7.918 -1.956 1 94.44 91 ALA B CA 1
ATOM 3242 C C . ALA B 1 91 ? -15.68 8.758 -1.385 1 94.44 91 ALA B C 1
ATOM 3244 O O . ALA B 1 91 ? -16.828 8.648 -1.831 1 94.44 91 ALA B O 1
ATOM 3245 N N . VAL B 1 92 ? -15.352 9.57 -0.389 1 94.31 92 VAL B N 1
ATOM 3246 C CA . VAL B 1 92 ? -16.344 10.469 0.195 1 94.31 92 VAL B CA 1
ATOM 3247 C C . VAL B 1 92 ? -16.766 11.516 -0.834 1 94.31 92 VAL B C 1
ATOM 3249 O O . VAL B 1 92 ? -17.953 11.805 -0.982 1 94.31 92 VAL B O 1
ATOM 3252 N N . SER B 1 93 ? -15.805 12.008 -1.598 1 92.94 93 SER B N 1
ATOM 3253 C CA . SER B 1 9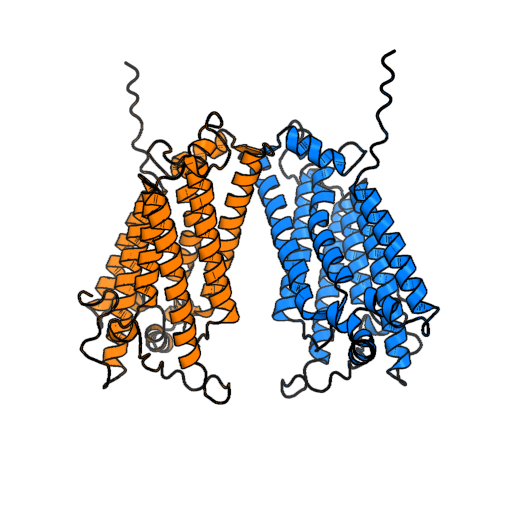3 ? -16.078 13.016 -2.619 1 92.94 93 SER B CA 1
ATOM 3254 C C . SER B 1 93 ? -17.047 12.484 -3.674 1 92.94 93 SER B C 1
ATOM 3256 O O . SER B 1 93 ? -17.906 13.219 -4.156 1 92.94 93 SER B O 1
ATOM 3258 N N . TYR B 1 94 ? -16.906 11.195 -3.945 1 92.19 94 TYR B N 1
ATOM 3259 C CA . TYR B 1 94 ? -17.719 10.609 -4.996 1 92.19 94 TYR B CA 1
ATOM 3260 C C . TYR B 1 94 ? -18.938 9.891 -4.41 1 92.19 94 TYR B C 1
ATOM 3262 O O . TYR B 1 94 ? -19.547 9.055 -5.074 1 92.19 94 TYR B O 1
ATOM 3270 N N . ASP B 1 95 ? -19.188 10.125 -3.115 1 92.5 95 ASP B N 1
ATOM 3271 C CA . ASP B 1 95 ? -20.359 9.602 -2.408 1 92.5 95 ASP B CA 1
ATOM 3272 C C . ASP B 1 95 ? -20.359 8.078 -2.4 1 92.5 95 ASP B C 1
ATOM 3274 O O . ASP B 1 95 ? -21.406 7.453 -2.635 1 92.5 95 ASP B O 1
ATOM 3278 N N . MET B 1 96 ? -19.203 7.543 -2.326 1 92.81 96 MET B N 1
ATOM 3279 C CA . MET B 1 96 ? -19.109 6.09 -2.246 1 92.81 96 MET B CA 1
ATOM 3280 C C . MET B 1 96 ? -19.172 5.617 -0.796 1 92.81 96 MET B C 1
ATOM 3282 O O . MET B 1 96 ? -19.531 4.473 -0.525 1 92.81 96 MET B O 1
ATOM 3286 N N . THR B 1 97 ? -18.75 6.469 0.067 1 93.94 97 THR B N 1
ATOM 3287 C CA . THR B 1 97 ? -18.797 6.211 1.502 1 93.94 97 THR B CA 1
ATOM 3288 C C . THR B 1 97 ? -18.984 7.508 2.279 1 93.94 97 THR B C 1
ATOM 3290 O O . THR B 1 97 ? -18.984 8.594 1.694 1 93.94 97 THR B O 1
ATOM 3293 N N . ALA B 1 98 ? -19.25 7.383 3.57 1 93.12 98 ALA B N 1
ATOM 3294 C CA . ALA B 1 98 ? -19.438 8.539 4.441 1 93.12 98 ALA B CA 1
ATOM 3295 C C . ALA B 1 98 ? -18.922 8.266 5.848 1 93.12 98 ALA B C 1
ATOM 3297 O O . ALA B 1 98 ? -19.094 7.16 6.375 1 93.12 98 ALA B O 1
ATOM 3298 N N . PRO B 1 99 ? -18.234 9.273 6.34 1 94.19 99 PRO B N 1
ATOM 3299 C CA . PRO B 1 99 ? -17.812 9.102 7.73 1 94.19 99 PRO B CA 1
ATOM 3300 C C . PRO B 1 99 ? -18.984 9 8.695 1 94.19 99 PRO B C 1
ATOM 3302 O O . PRO B 1 99 ? -19.969 9.727 8.555 1 94.19 99 PRO B O 1
ATOM 3305 N N . THR B 1 100 ? -18.938 8.078 9.609 1 94.06 100 THR B N 1
ATOM 3306 C CA . THR B 1 100 ? -19.969 7.934 10.625 1 94.06 100 THR B CA 1
ATOM 3307 C C . THR B 1 100 ? -19.688 8.82 11.828 1 94.06 100 THR B C 1
ATOM 3309 O O . THR B 1 100 ? -18.641 9.469 11.891 1 94.06 100 THR B O 1
ATOM 3312 N N . ASP B 1 101 ? -20.609 8.867 12.773 1 93.25 101 ASP B N 1
ATOM 3313 C CA . ASP B 1 101 ? -20.422 9.648 13.992 1 93.25 101 ASP B CA 1
ATOM 3314 C C . ASP B 1 101 ? -19.297 9.07 14.844 1 93.25 101 ASP B C 1
ATOM 3316 O O . ASP B 1 101 ? -18.594 9.805 15.531 1 93.25 101 ASP B O 1
ATOM 3320 N N . SER B 1 102 ? -19.141 7.789 14.719 1 93.19 102 SER B N 1
ATOM 3321 C CA . SER B 1 102 ? -18.062 7.145 15.461 1 93.19 102 SER B CA 1
ATOM 3322 C C . SER B 1 102 ? -16.703 7.613 14.977 1 93.19 102 SER B C 1
ATOM 3324 O O . SER B 1 102 ? -15.805 7.887 15.789 1 93.19 102 SER B O 1
ATOM 3326 N N . LEU B 1 103 ? -16.547 7.703 13.711 1 93.81 103 LEU B N 1
ATOM 3327 C CA . LEU B 1 103 ? -15.289 8.195 13.164 1 93.81 103 LEU B CA 1
ATOM 3328 C C . LEU B 1 103 ? -15.055 9.648 13.547 1 93.81 103 LEU B C 1
ATOM 3330 O O . LEU B 1 103 ? -13.945 10.031 13.93 1 93.81 103 LEU B O 1
ATOM 3334 N N . LYS B 1 104 ? -16.125 10.43 13.422 1 92.62 104 LYS B N 1
ATOM 3335 C CA . LYS B 1 104 ? -16.031 11.852 13.773 1 92.62 104 LYS B CA 1
ATOM 3336 C C . LYS B 1 104 ? -15.617 12.031 15.227 1 92.62 104 LYS B C 1
ATOM 3338 O O . LYS B 1 104 ? -14.766 12.867 15.539 1 92.62 104 LYS B O 1
ATOM 3343 N N . LYS B 1 105 ? -16.219 11.219 16.109 1 90.56 105 LYS B N 1
ATOM 3344 C CA . LYS B 1 105 ? -15.867 11.258 17.531 1 90.56 105 LYS B CA 1
ATOM 3345 C C . LYS B 1 105 ? -14.414 10.859 17.734 1 90.56 105 LYS B C 1
ATOM 3347 O O . LYS B 1 105 ? -13.703 11.477 18.531 1 90.56 105 LYS B O 1
ATOM 3352 N N . PHE B 1 106 ? -14 9.883 17.031 1 91.75 106 PHE B N 1
ATOM 3353 C CA . PHE B 1 106 ? -12.625 9.414 17.125 1 91.75 106 PHE B CA 1
ATOM 3354 C C . PHE B 1 106 ? -11.648 10.508 16.703 1 91.75 106 PHE B C 1
ATOM 3356 O O . PHE B 1 106 ? -10.648 10.75 17.375 1 91.75 106 PHE B O 1
ATOM 3363 N N . LEU B 1 107 ? -11.969 11.195 15.602 1 91.19 107 LEU B N 1
ATOM 3364 C CA . LEU B 1 107 ? -11.094 12.234 15.062 1 91.19 107 LEU B CA 1
ATOM 3365 C C . LEU B 1 107 ? -11.055 13.445 15.992 1 91.19 107 LEU B C 1
ATOM 3367 O O . LEU B 1 107 ? -10.039 14.133 16.078 1 91.19 107 LEU B O 1
ATOM 3371 N N . ARG B 1 108 ? -12.086 13.648 16.703 1 88.94 108 ARG B N 1
ATOM 3372 C CA . ARG B 1 108 ? -12.164 14.773 17.641 1 88.94 108 ARG B CA 1
ATOM 3373 C C . ARG B 1 108 ? -11.227 14.57 18.828 1 88.94 108 ARG B C 1
ATOM 3375 O O . ARG B 1 108 ? -10.883 15.523 19.531 1 88.94 108 ARG B O 1
ATOM 3382 N N . LEU B 1 109 ? -10.789 13.359 19.016 1 86 109 LEU B N 1
ATOM 3383 C CA . LEU B 1 109 ? -9.844 13.07 20.094 1 86 109 LEU B CA 1
ATOM 3384 C C . LEU B 1 109 ? -8.477 13.656 19.781 1 86 109 LEU B C 1
ATOM 3386 O O . LEU B 1 109 ? -7.645 13.82 20.672 1 86 109 LEU B O 1
ATOM 3390 N N . PHE B 1 110 ? -8.312 13.992 18.547 1 87.25 110 PHE B N 1
ATO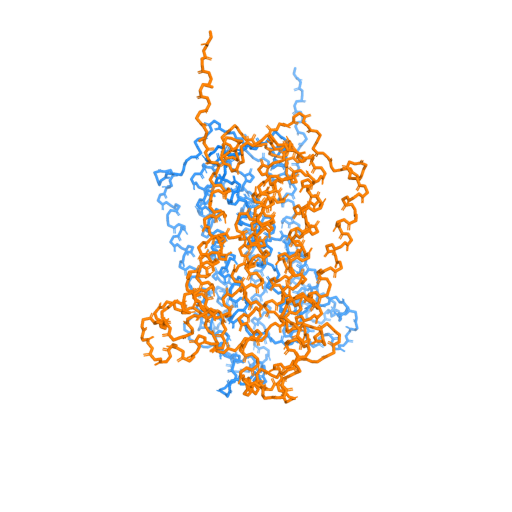M 3391 C CA . PHE B 1 110 ? -6.969 14.391 18.125 1 87.25 110 PHE B CA 1
ATOM 3392 C C . PHE B 1 110 ? -6.848 15.906 18.094 1 87.25 110 PHE B C 1
ATOM 3394 O O . PHE B 1 110 ? -5.738 16.438 18 1 87.25 110 PHE B O 1
ATOM 3401 N N . THR B 1 111 ? -7.91 16.625 18.141 1 85.12 111 THR B N 1
ATOM 3402 C CA . THR B 1 111 ? -7.875 18.078 18.109 1 85.12 111 THR B CA 1
ATOM 3403 C C . THR B 1 111 ? -8.992 18.672 18.969 1 85.12 111 THR B C 1
ATOM 3405 O O . THR B 1 111 ? -10.117 18.172 18.953 1 85.12 111 THR B O 1
ATOM 3408 N N . PRO B 1 112 ? -8.633 19.688 19.734 1 82.81 112 PRO B N 1
ATOM 3409 C CA . PRO B 1 112 ? -9.648 20.328 20.562 1 82.81 112 PRO B CA 1
ATOM 3410 C C . PRO B 1 112 ? -10.43 21.406 19.812 1 82.81 112 PRO B C 1
ATOM 3412 O O . PRO B 1 112 ? -11.445 21.891 20.312 1 82.81 112 PRO B O 1
ATOM 3415 N N . ILE B 1 113 ? -9.969 21.719 18.609 1 85.06 113 ILE B N 1
ATOM 3416 C CA . ILE B 1 113 ? -10.586 22.844 17.922 1 85.06 113 ILE B CA 1
ATOM 3417 C C . ILE B 1 113 ? -11.523 22.344 16.828 1 85.06 113 ILE B C 1
ATOM 3419 O O . ILE B 1 113 ? -11.438 21.172 16.422 1 85.06 113 ILE B O 1
ATOM 3423 N N . LYS B 1 114 ? -12.359 23.219 16.406 1 87.12 114 LYS B N 1
ATOM 3424 C CA . LYS B 1 114 ? -13.242 22.906 15.297 1 87.12 114 LYS B CA 1
ATOM 3425 C C . LYS B 1 114 ? -12.461 22.734 13.992 1 87.12 114 LYS B C 1
ATOM 3427 O O . LYS B 1 114 ? -11.492 23.438 13.75 1 87.12 114 LYS B O 1
ATOM 3432 N N . PRO B 1 115 ? -12.93 21.812 13.188 1 89.31 115 PRO B N 1
ATOM 3433 C CA . PRO B 1 115 ? -12.25 21.609 11.906 1 89.31 115 PRO B CA 1
ATOM 3434 C C . PRO B 1 115 ? -12.141 22.906 11.086 1 89.31 115 PRO B C 1
ATOM 3436 O O . PRO B 1 115 ? -13.102 23.672 11 1 89.31 115 PRO B O 1
ATOM 3439 N N . GLN B 1 116 ? -10.977 23.078 10.492 1 89.5 116 GLN B N 1
ATOM 3440 C CA . GLN B 1 116 ? -10.688 24.359 9.859 1 89.5 116 GLN B CA 1
ATOM 3441 C C . GLN B 1 116 ? -10.484 24.203 8.352 1 89.5 116 GLN B C 1
ATOM 3443 O O . GLN B 1 116 ? -10.68 25.141 7.59 1 89.5 116 GLN B O 1
ATOM 3448 N N . HIS B 1 117 ? -10.172 23.078 7.863 1 94.44 117 HIS B N 1
ATOM 3449 C CA . HIS B 1 117 ? -9.727 22.891 6.484 1 94.44 117 HIS B CA 1
ATOM 3450 C C . HIS B 1 117 ? -10.898 22.578 5.562 1 94.44 117 HIS B C 1
ATOM 3452 O O . HIS B 1 117 ? -11.664 21.641 5.824 1 94.44 117 HIS B O 1
ATOM 3458 N N . ASN B 1 118 ? -11.016 23.406 4.562 1 95.06 118 ASN B N 1
ATOM 3459 C CA . ASN B 1 118 ? -12.008 23.047 3.557 1 95.06 118 ASN B CA 1
ATOM 3460 C C . ASN B 1 118 ? -11.594 21.781 2.797 1 95.06 118 ASN B C 1
ATOM 3462 O O . ASN B 1 118 ? -10.484 21.281 2.988 1 95.06 118 ASN B O 1
ATOM 3466 N N . TRP B 1 119 ? -12.453 21.312 2.027 1 96.06 119 TRP B N 1
ATOM 3467 C CA . TRP B 1 119 ? -12.258 20.016 1.382 1 96.06 119 TRP B CA 1
ATOM 3468 C C . TRP B 1 119 ? -11.078 20.062 0.411 1 96.06 119 TRP B C 1
ATOM 3470 O O . TRP B 1 119 ? -10.258 19.156 0.374 1 96.06 119 TRP B O 1
ATOM 3480 N N . SER B 1 120 ? -10.992 21.156 -0.407 1 97.25 120 SER B N 1
ATOM 3481 C CA . SER B 1 120 ? -9.914 21.297 -1.379 1 97.25 120 SER B CA 1
ATOM 3482 C C . SER B 1 120 ? -8.555 21.328 -0.694 1 97.25 120 SER B C 1
ATOM 3484 O O . SER B 1 120 ? -7.605 20.688 -1.165 1 97.25 120 SER B O 1
ATOM 3486 N N . THR B 1 121 ? -8.469 22.016 0.439 1 97.69 121 THR B N 1
ATOM 3487 C CA . THR B 1 121 ? -7.238 22.062 1.224 1 97.69 121 THR B CA 1
ATOM 3488 C C . THR B 1 121 ? -6.879 20.688 1.749 1 97.69 121 THR B C 1
ATOM 3490 O O . THR B 1 121 ? -5.715 20.281 1.707 1 97.69 121 THR B O 1
ATOM 3493 N N . THR B 1 122 ? -7.891 19.953 2.205 1 97.38 122 THR B N 1
ATOM 3494 C CA . THR B 1 122 ? -7.688 18.594 2.729 1 97.38 122 THR B CA 1
ATOM 3495 C C . THR B 1 122 ? -7.105 17.688 1.653 1 97.38 122 THR B C 1
ATOM 3497 O O . THR B 1 122 ? -6.109 17 1.889 1 97.38 122 THR B O 1
ATOM 3500 N N . LEU B 1 123 ? -7.676 17.719 0.475 1 97.75 123 LEU B N 1
ATOM 3501 C CA . LEU B 1 123 ? -7.223 16.859 -0.618 1 97.75 123 LEU B CA 1
ATOM 3502 C C . LEU B 1 123 ? -5.832 17.266 -1.087 1 97.75 123 LEU B C 1
ATOM 3504 O O . LEU B 1 123 ? -4.98 16.422 -1.337 1 97.75 123 LEU B O 1
ATOM 3508 N N . LEU B 1 124 ? -5.664 18.547 -1.184 1 98.31 124 LEU B N 1
ATOM 3509 C CA . LEU B 1 124 ? -4.375 19.062 -1.639 1 98.31 124 LEU B CA 1
ATOM 3510 C C . LEU B 1 124 ? -3.262 18.656 -0.676 1 98.31 124 LEU B C 1
ATOM 3512 O O . LEU B 1 124 ? -2.244 18.094 -1.093 1 98.31 124 LEU B O 1
ATOM 3516 N N . ALA B 1 125 ? -3.457 18.953 0.596 1 98.5 125 ALA B N 1
ATOM 3517 C CA . ALA B 1 125 ? -2.449 18.656 1.608 1 98.5 125 ALA B CA 1
ATOM 3518 C C . ALA B 1 125 ? -2.189 17.141 1.69 1 98.5 125 ALA B C 1
ATOM 3520 O O . ALA B 1 125 ? -1.039 16.719 1.791 1 98.5 125 ALA B O 1
ATOM 3521 N N . SER B 1 126 ? -3.283 16.328 1.665 1 98.31 126 SER B N 1
ATOM 3522 C CA . SER B 1 126 ? -3.141 14.883 1.699 1 98.31 126 SER B CA 1
ATOM 3523 C C . SER B 1 126 ? -2.367 14.375 0.487 1 98.31 126 SER B C 1
ATOM 3525 O O . SER B 1 126 ? -1.548 13.461 0.604 1 98.31 126 SER B O 1
ATOM 3527 N N . GLY B 1 127 ? -2.645 14.938 -0.656 1 98.5 127 GLY B N 1
ATOM 3528 C CA . GLY B 1 127 ? -1.907 14.57 -1.855 1 98.5 127 GLY B CA 1
ATOM 3529 C C . GLY B 1 127 ? -0.431 14.906 -1.773 1 98.5 127 GLY B C 1
ATOM 3530 O O . GLY B 1 127 ? 0.415 14.125 -2.215 1 98.5 127 GLY B O 1
ATOM 3531 N N . LEU B 1 128 ? -0.117 16.078 -1.249 1 98.69 128 LEU B N 1
ATOM 3532 C CA . LEU B 1 128 ? 1.271 16.484 -1.093 1 98.69 128 LEU B CA 1
ATOM 3533 C C . LEU B 1 128 ? 2.01 15.57 -0.123 1 98.69 128 LEU B C 1
ATOM 3535 O O . LEU B 1 128 ? 3.162 15.203 -0.366 1 98.69 128 LEU B O 1
ATOM 3539 N N . VAL B 1 129 ? 1.311 15.242 0.971 1 98.5 129 VAL B N 1
ATOM 3540 C CA . VAL B 1 129 ? 1.907 14.336 1.947 1 98.5 129 VAL B CA 1
ATOM 3541 C C . VAL B 1 129 ? 2.201 12.992 1.291 1 98.5 129 VAL B C 1
ATOM 3543 O O . VAL B 1 129 ? 3.281 12.422 1.479 1 98.5 129 VAL B O 1
ATOM 3546 N N . LEU B 1 130 ? 1.242 12.461 0.545 1 98.38 130 LEU B N 1
ATOM 3547 C CA . LEU B 1 130 ? 1.457 11.203 -0.153 1 98.38 130 LEU B CA 1
ATOM 3548 C C . LEU B 1 130 ? 2.652 11.297 -1.096 1 98.38 130 LEU B C 1
ATOM 3550 O O . LEU B 1 130 ? 3.486 10.391 -1.142 1 98.38 130 LEU B O 1
ATOM 3554 N N . PHE B 1 131 ? 2.721 12.383 -1.838 1 98.38 131 PHE B N 1
ATOM 3555 C CA . PHE B 1 131 ? 3.836 12.602 -2.752 1 98.38 131 PHE B CA 1
ATOM 3556 C C . PHE B 1 131 ? 5.164 12.562 -2.004 1 98.38 131 PHE B C 1
ATOM 3558 O O . PHE B 1 131 ? 6.102 11.883 -2.432 1 98.38 131 PHE B O 1
ATOM 3565 N N . HIS B 1 132 ? 5.195 13.211 -0.942 1 98.25 132 HIS B N 1
ATOM 3566 C CA . HIS B 1 132 ? 6.414 13.312 -0.143 1 98.25 132 HIS B CA 1
ATOM 3567 C C . HIS B 1 132 ? 6.844 11.945 0.371 1 98.25 132 HIS B C 1
ATOM 3569 O O . HIS B 1 132 ? 8 11.547 0.208 1 98.25 132 HIS B O 1
ATOM 3575 N N . VAL B 1 133 ? 5.91 11.242 0.99 1 97.88 133 VAL B N 1
ATOM 3576 C CA . VAL B 1 133 ? 6.258 9.992 1.652 1 97.88 133 VAL B CA 1
ATOM 3577 C C . VAL B 1 133 ? 6.59 8.93 0.606 1 97.88 133 VAL B C 1
ATOM 3579 O O . VAL B 1 133 ? 7.473 8.094 0.818 1 97.88 133 VAL B O 1
ATOM 3582 N N . VAL B 1 134 ? 5.922 8.906 -0.532 1 96.69 134 VAL B N 1
ATOM 3583 C CA . VAL B 1 134 ? 6.223 7.957 -1.599 1 96.69 134 VAL B CA 1
ATOM 3584 C C . VAL B 1 134 ? 7.613 8.234 -2.162 1 96.69 134 VAL B C 1
ATOM 3586 O O . VAL B 1 134 ? 8.367 7.309 -2.467 1 96.69 134 VAL B O 1
ATOM 3589 N N . ARG B 1 135 ? 7.93 9.492 -2.365 1 97.25 135 ARG B N 1
ATOM 3590 C CA . ARG B 1 135 ? 9.266 9.844 -2.828 1 97.25 135 ARG B CA 1
ATOM 3591 C C . ARG B 1 135 ? 10.336 9.328 -1.867 1 97.25 135 ARG B C 1
ATOM 3593 O O . ARG B 1 135 ? 11.328 8.742 -2.295 1 97.25 135 ARG B O 1
ATOM 3600 N N . ARG B 1 136 ? 10.109 9.516 -0.605 1 96.44 136 ARG B N 1
ATOM 3601 C CA . ARG B 1 136 ? 11.07 9.062 0.399 1 96.44 136 ARG B CA 1
ATOM 3602 C C . ARG B 1 136 ? 11.195 7.543 0.387 1 96.44 136 ARG B C 1
ATOM 3604 O O . ARG B 1 136 ? 12.281 7.004 0.601 1 96.44 136 ARG B O 1
ATOM 3611 N N . LEU B 1 137 ? 10.078 6.93 0.171 1 94.88 137 LEU B N 1
ATOM 3612 C CA . LEU B 1 137 ? 10.102 5.477 0.053 1 94.88 137 LEU B CA 1
ATOM 3613 C C . LEU B 1 137 ? 10.953 5.043 -1.135 1 94.88 137 LEU B C 1
ATOM 3615 O O . LEU B 1 137 ? 11.805 4.16 -1.004 1 94.88 137 LEU B O 1
ATOM 3619 N N . TRP B 1 138 ? 10.734 5.66 -2.248 1 92.56 138 TRP B N 1
ATOM 3620 C CA . TRP B 1 138 ? 11.5 5.359 -3.453 1 92.56 138 TRP B CA 1
ATOM 3621 C C . TRP B 1 138 ? 12.992 5.586 -3.225 1 92.56 138 TRP B C 1
ATOM 3623 O O . TRP B 1 138 ? 13.82 4.754 -3.605 1 92.56 138 TRP B O 1
ATOM 3633 N N . GLU B 1 139 ? 13.359 6.633 -2.623 1 94 139 GLU B N 1
ATOM 3634 C CA . GLU B 1 139 ? 14.75 6.957 -2.328 1 94 139 GLU B CA 1
ATOM 3635 C C . GLU B 1 139 ? 15.375 5.918 -1.4 1 94 139 GLU B C 1
ATOM 3637 O O . GLU B 1 139 ? 16.516 5.5 -1.606 1 94 139 GLU B O 1
ATOM 3642 N N . SER B 1 140 ? 14.602 5.535 -0.421 1 91.94 140 SER B N 1
ATOM 3643 C CA . SER B 1 140 ? 15.117 4.594 0.566 1 91.94 140 SER B CA 1
ATOM 3644 C C . SER B 1 140 ? 15.336 3.215 -0.046 1 91.94 140 SER B C 1
ATOM 3646 O O . SER B 1 140 ? 16.25 2.494 0.346 1 91.94 140 SER B O 1
ATOM 3648 N N . LEU B 1 141 ? 14.586 2.875 -1.024 1 87 141 LEU B N 1
ATOM 3649 C CA . LEU B 1 141 ? 14.648 1.54 -1.607 1 87 141 LEU B CA 1
ATOM 3650 C C . LEU B 1 141 ? 15.633 1.505 -2.773 1 87 141 LEU B C 1
ATOM 3652 O O . LEU B 1 141 ? 16.344 0.513 -2.965 1 87 141 LEU B O 1
ATOM 3656 N N . CYS B 1 142 ? 15.75 2.59 -3.512 1 86.44 142 CYS B N 1
ATOM 3657 C CA . CYS B 1 142 ? 16.438 2.486 -4.797 1 86.44 142 CYS B CA 1
ATOM 3658 C C . CYS B 1 142 ? 17.672 3.361 -4.824 1 86.44 142 CYS B C 1
ATOM 3660 O O . CYS B 1 142 ? 18.562 3.174 -5.668 1 86.44 142 CYS B O 1
ATOM 3662 N N . ILE B 1 143 ? 17.75 4.305 -3.996 1 87.69 143 ILE B N 1
ATOM 3663 C CA . ILE B 1 143 ? 18.812 5.281 -4.129 1 87.69 143 ILE B CA 1
ATOM 3664 C C . ILE B 1 143 ? 19.781 5.152 -2.947 1 87.69 143 ILE B C 1
ATOM 3666 O O . ILE B 1 143 ? 21 5.062 -3.137 1 87.69 143 ILE B O 1
ATOM 3670 N N . SER B 1 144 ? 19.25 5.02 -1.787 1 85.25 144 SER B N 1
ATOM 3671 C CA . SER B 1 144 ? 20.047 5.086 -0.569 1 85.25 144 SER B CA 1
ATOM 3672 C C . SER B 1 144 ? 20.953 3.861 -0.436 1 85.25 144 SER B C 1
ATOM 3674 O O . SER B 1 144 ? 20.562 2.754 -0.812 1 85.25 144 SER B O 1
ATOM 3676 N N . VAL B 1 145 ? 22.125 4.129 -0.048 1 79.38 145 VAL B N 1
ATOM 3677 C CA . VAL B 1 145 ? 23.109 3.098 0.274 1 79.38 145 VAL B CA 1
ATOM 3678 C C . VAL B 1 145 ? 23.312 3.045 1.785 1 79.38 145 VAL B C 1
ATOM 3680 O O . VAL B 1 145 ? 23.672 4.051 2.402 1 79.38 145 VAL B O 1
ATOM 3683 N N . TYR B 1 146 ? 23.016 1.92 2.324 1 76.06 146 TYR B N 1
ATOM 3684 C CA . TYR B 1 146 ? 23.062 1.83 3.779 1 76.06 146 TYR B CA 1
ATOM 3685 C C . TYR B 1 146 ? 24.312 1.091 4.234 1 76.06 146 TYR B C 1
ATOM 3687 O O . TYR B 1 146 ? 24.719 0.105 3.611 1 76.06 146 TYR B O 1
ATOM 3695 N N . SER B 1 147 ? 24.938 1.769 5.148 1 71.81 147 SER B N 1
ATOM 3696 C CA . SER B 1 147 ? 26.047 1.101 5.812 1 71.81 147 SER B CA 1
ATOM 3697 C C . SER B 1 147 ? 25.562 0.187 6.93 1 71.81 147 SER B C 1
ATOM 3699 O O . SER B 1 147 ? 24.359 0.134 7.219 1 71.81 147 SER B O 1
ATOM 3701 N N . ASP B 1 148 ? 26.438 -0.63 7.465 1 70.81 148 ASP B N 1
ATOM 3702 C CA . ASP B 1 148 ? 26.109 -1.53 8.562 1 70.81 148 ASP B CA 1
ATOM 3703 C C . ASP B 1 148 ? 25.922 -0.759 9.867 1 70.81 148 ASP B C 1
ATOM 3705 O O . ASP B 1 148 ? 26.688 -0.948 10.82 1 70.81 148 ASP B O 1
ATOM 3709 N N . THR B 1 149 ? 25.094 0.284 9.797 1 72.94 149 THR B N 1
ATOM 3710 C CA . THR B 1 149 ? 24.797 1.073 10.992 1 72.94 149 THR B CA 1
ATOM 3711 C C . THR B 1 149 ? 23.422 0.703 11.547 1 72.94 149 THR B C 1
ATOM 3713 O O . THR B 1 149 ? 22.625 0.038 10.875 1 72.94 149 THR B O 1
ATOM 3716 N N . THR B 1 150 ? 23.25 1.008 12.812 1 78.5 150 THR B N 1
ATOM 3717 C CA . THR B 1 150 ? 22.016 0.63 13.484 1 78.5 150 THR B CA 1
ATOM 3718 C C . THR B 1 150 ? 21.297 1.862 14.023 1 78.5 150 THR B C 1
ATOM 3720 O O . THR B 1 150 ? 21.875 2.945 14.102 1 78.5 150 THR B O 1
ATOM 3723 N N . MET B 1 151 ? 20.094 1.723 14.203 1 78.62 151 MET B N 1
ATOM 3724 C CA . MET B 1 151 ? 19.297 2.752 14.859 1 78.62 151 MET B CA 1
ATOM 3725 C C . MET B 1 151 ? 18.641 2.207 16.125 1 78.62 151 MET B C 1
ATOM 3727 O O . MET B 1 151 ? 18.391 1.005 16.234 1 78.62 151 MET B O 1
ATOM 3731 N N . ASN B 1 152 ? 18.297 3.111 17.016 1 80.5 152 ASN B N 1
ATOM 3732 C CA . ASN B 1 152 ? 17.641 2.75 18.266 1 80.5 152 ASN B CA 1
ATOM 3733 C C . ASN B 1 152 ? 16.188 2.314 18.031 1 80.5 152 ASN B C 1
ATOM 3735 O O . ASN B 1 152 ? 15.484 2.904 17.219 1 80.5 152 ASN B O 1
ATOM 3739 N N . LEU B 1 153 ? 15.773 1.297 18.828 1 85.38 153 LEU B N 1
ATOM 3740 C CA . LEU B 1 153 ? 14.422 0.761 18.719 1 85.38 153 LEU B CA 1
ATOM 3741 C C . LEU B 1 153 ? 13.383 1.838 19.016 1 85.38 153 LEU B C 1
ATOM 3743 O O . LEU B 1 153 ? 12.312 1.862 18.406 1 85.38 153 LEU B O 1
ATOM 3747 N N . PHE B 1 154 ? 13.688 2.682 19.969 1 83 154 PHE B N 1
ATOM 3748 C CA . PHE B 1 154 ? 12.773 3.768 20.297 1 83 154 PHE B CA 1
ATOM 3749 C C . PHE B 1 154 ? 12.57 4.695 19.109 1 83 154 PHE B C 1
ATOM 3751 O O . PHE B 1 154 ? 11.445 5.082 18.797 1 83 154 PHE B O 1
ATOM 3758 N N . HIS B 1 155 ? 13.625 5.031 18.469 1 82.69 155 HIS B N 1
ATOM 3759 C CA . HIS B 1 155 ? 13.547 5.859 17.281 1 82.69 155 HIS B CA 1
ATOM 3760 C C . HIS B 1 155 ? 12.711 5.184 16.188 1 82.69 155 HIS B C 1
ATOM 3762 O O . HIS B 1 155 ? 11.93 5.84 15.508 1 82.69 155 HIS B O 1
ATOM 3768 N N . TYR B 1 156 ? 12.938 3.914 16.188 1 89.06 156 TYR B N 1
ATOM 3769 C CA . TYR B 1 156 ? 12.203 3.135 15.203 1 89.06 156 TYR B CA 1
ATOM 3770 C C . TYR B 1 156 ? 10.703 3.199 15.453 1 89.06 156 TYR B C 1
ATOM 3772 O O . TYR B 1 156 ? 9.922 3.473 14.539 1 89.06 156 TYR B O 1
ATOM 3780 N N . VAL B 1 157 ? 10.266 3.035 16.672 1 90.75 157 VAL B N 1
ATOM 3781 C CA . VAL B 1 157 ? 8.852 3.029 17.031 1 90.75 157 VAL B CA 1
ATOM 3782 C C . VAL B 1 157 ? 8.266 4.43 16.844 1 90.75 157 VAL B C 1
ATOM 3784 O O . VAL B 1 157 ? 7.172 4.582 16.312 1 90.75 157 VAL B O 1
ATOM 3787 N N . VAL B 1 158 ? 8.984 5.457 17.188 1 89 158 VAL B N 1
ATOM 3788 C CA . VAL B 1 158 ? 8.531 6.84 17.047 1 89 158 VAL B CA 1
ATOM 3789 C C . VAL B 1 158 ? 8.352 7.18 15.578 1 89 158 VAL B C 1
ATOM 3791 O O . VAL B 1 158 ? 7.41 7.879 15.203 1 89 158 VAL B O 1
ATOM 3794 N N . GLY B 1 159 ? 9.305 6.676 14.805 1 91.5 159 GLY B N 1
ATOM 3795 C CA . GLY B 1 159 ? 9.18 6.883 13.375 1 91.5 159 GLY B CA 1
ATOM 3796 C C . GLY B 1 159 ? 7.914 6.285 12.789 1 91.5 159 GLY B C 1
ATOM 3797 O O . GLY B 1 159 ? 7.223 6.93 12 1 91.5 159 GLY B O 1
ATOM 3798 N N . LEU B 1 160 ? 7.59 5.098 13.211 1 93.38 160 LEU B N 1
ATOM 3799 C CA . LEU B 1 160 ? 6.375 4.438 12.75 1 93.38 160 LEU B CA 1
ATOM 3800 C C . LEU B 1 160 ? 5.137 5.23 13.164 1 93.38 160 LEU B C 1
ATOM 3802 O O . LEU B 1 160 ? 4.223 5.426 12.359 1 93.38 160 LEU B O 1
ATOM 3806 N N . ILE B 1 161 ? 5.109 5.688 14.344 1 93.06 161 ILE B N 1
ATOM 3807 C CA . ILE B 1 161 ? 3.977 6.445 14.867 1 93.06 161 ILE B CA 1
ATOM 3808 C C . ILE B 1 161 ? 3.859 7.773 14.125 1 93.06 161 ILE B C 1
ATOM 3810 O O . ILE B 1 161 ? 2.756 8.195 13.766 1 93.06 161 ILE B O 1
ATOM 3814 N N . HIS B 1 162 ? 4.977 8.398 13.867 1 93.19 162 HIS B N 1
ATOM 3815 C CA . HIS B 1 162 ? 5 9.68 13.172 1 93.19 162 HIS B CA 1
ATOM 3816 C C . HIS B 1 162 ? 4.289 9.586 11.82 1 93.19 162 HIS B C 1
ATOM 3818 O O . HIS B 1 162 ? 3.424 10.406 11.516 1 93.19 162 HIS B O 1
ATOM 3824 N N . TYR B 1 163 ? 4.582 8.555 11.094 1 95.69 163 TYR B N 1
ATOM 3825 C CA . TYR B 1 163 ? 4.047 8.469 9.734 1 95.69 163 TYR B CA 1
ATOM 3826 C C . TYR B 1 163 ? 2.623 7.926 9.742 1 95.69 163 TYR B C 1
ATOM 3828 O O . TYR B 1 163 ? 1.908 8.023 8.742 1 95.69 163 TYR B O 1
ATOM 3836 N N . THR B 1 164 ? 2.209 7.375 10.875 1 93.44 164 THR B N 1
ATOM 3837 C CA . THR B 1 164 ? 0.807 7.016 11.055 1 93.44 164 THR B CA 1
ATOM 3838 C C . THR B 1 164 ? -0.032 8.25 11.367 1 93.44 164 THR B C 1
ATOM 3840 O O . THR B 1 164 ? -1.138 8.406 10.844 1 93.44 164 THR B O 1
ATOM 3843 N N . ILE B 1 165 ? 0.5 9.156 12.148 1 93.19 165 ILE B N 1
ATOM 3844 C CA . ILE B 1 165 ? -0.254 10.305 12.641 1 93.19 165 ILE B CA 1
ATOM 3845 C C . ILE B 1 165 ? -0.218 11.422 11.602 1 93.19 165 ILE B C 1
ATOM 3847 O O . ILE B 1 165 ? -1.106 12.281 11.57 1 93.19 165 ILE B O 1
ATOM 3851 N N . LEU B 1 166 ? 0.798 11.414 10.734 1 95.56 166 LEU B N 1
ATOM 3852 C CA . LEU B 1 166 ? 1.007 12.5 9.781 1 95.56 166 LEU B CA 1
ATOM 3853 C C . LEU B 1 166 ? -0.257 12.758 8.969 1 95.56 166 LEU B C 1
ATOM 3855 O O . LEU B 1 166 ? -0.804 13.859 9 1 95.56 166 LEU B O 1
ATOM 3859 N N . PRO B 1 167 ? -0.832 11.766 8.312 1 96 167 PRO B N 1
ATOM 3860 C CA . PRO B 1 167 ? -2.062 12.062 7.57 1 96 167 PRO B CA 1
ATOM 3861 C C . PRO B 1 167 ? -3.252 12.336 8.484 1 96 167 PRO B C 1
ATOM 3863 O O . PRO B 1 167 ? -4.168 13.07 8.117 1 96 167 PRO B O 1
ATOM 3866 N N . LEU B 1 168 ? -3.268 11.812 9.695 1 93.81 168 LEU B N 1
ATOM 3867 C CA . LEU B 1 168 ? -4.355 11.984 10.648 1 93.81 168 LEU B CA 1
ATOM 3868 C C . LEU B 1 168 ? -4.461 13.438 11.102 1 93.81 168 LEU B C 1
ATOM 3870 O O . LEU B 1 168 ? -5.559 13.93 11.375 1 93.81 168 LEU B O 1
ATOM 3874 N N . THR B 1 169 ? -3.311 14.141 11.141 1 94.19 169 THR B N 1
ATOM 3875 C CA . THR B 1 169 ? -3.305 15.539 11.562 1 94.19 169 THR B CA 1
ATOM 3876 C C . THR B 1 169 ? -4.016 16.422 10.547 1 94.19 169 THR B C 1
ATOM 3878 O O . THR B 1 169 ? -4.5 17.5 10.883 1 94.19 169 THR B O 1
ATOM 3881 N N . ILE B 1 170 ? -4.109 15.961 9.336 1 95.94 170 ILE B N 1
ATOM 3882 C CA . ILE B 1 170 ? -4.789 16.703 8.281 1 95.94 170 ILE B CA 1
ATOM 3883 C C . ILE B 1 170 ? -6.277 16.359 8.281 1 95.94 170 ILE B C 1
ATOM 3885 O O . ILE B 1 170 ? -7.129 17.25 8.297 1 95.94 170 ILE B O 1
ATOM 3889 N N . VAL B 1 171 ? -6.551 15.094 8.391 1 95.44 171 VAL B N 1
ATOM 3890 C CA . VAL B 1 171 ? -7.906 14.578 8.227 1 95.44 171 VAL B CA 1
ATOM 3891 C C . VAL B 1 171 ? -8.758 14.953 9.438 1 95.44 171 VAL B C 1
ATOM 3893 O O . VAL B 1 171 ? -9.953 15.227 9.305 1 95.44 171 VAL B O 1
ATOM 3896 N N . CYS B 1 172 ? -8.164 15.008 10.594 1 93.94 172 CYS B N 1
ATOM 3897 C CA . CYS B 1 172 ? -8.93 15.258 11.805 1 93.94 172 CYS B CA 1
ATOM 3898 C C . CYS B 1 172 ? -9.438 16.703 11.852 1 93.94 172 CYS B C 1
ATOM 3900 O O . CYS B 1 172 ? -10.367 17.016 12.594 1 93.94 172 CYS B O 1
ATOM 3902 N N . GLU B 1 173 ? -8.891 17.594 11.047 1 94.25 173 GLU B N 1
ATOM 3903 C CA . GLU B 1 173 ? -9.328 18.984 11.031 1 94.25 173 GLU B CA 1
ATOM 3904 C C . GLU B 1 173 ? -9.984 19.344 9.703 1 94.25 173 GLU B C 1
ATOM 3906 O O . GLU B 1 173 ? -10.031 20.516 9.32 1 94.25 173 GLU B O 1
ATOM 3911 N N . SER B 1 174 ? -10.453 18.344 8.984 1 95.44 174 SER B N 1
ATOM 3912 C CA . SER B 1 174 ? -11.18 18.531 7.738 1 95.44 174 SER B CA 1
ATOM 3913 C C . SER B 1 174 ? -12.648 18.859 7.996 1 95.44 174 SER B C 1
ATOM 3915 O O . SER B 1 174 ? -13.359 18.062 8.625 1 95.44 174 SER B O 1
ATOM 3917 N N . LYS B 1 175 ? -13.148 19.969 7.445 1 94 175 LYS B N 1
ATOM 3918 C CA . LYS B 1 175 ? -14.555 20.344 7.59 1 94 175 LYS B CA 1
ATOM 3919 C C . LYS B 1 175 ? -15.469 19.328 6.902 1 94 175 LYS B C 1
ATOM 3921 O O . LYS B 1 175 ? -16.531 19 7.422 1 94 175 LYS B O 1
ATOM 3926 N N . GLY B 1 176 ? -14.977 18.859 5.793 1 92.44 176 GLY B N 1
ATOM 3927 C CA . GLY B 1 176 ? -15.773 17.922 5.02 1 92.44 176 GLY B CA 1
ATOM 3928 C C . GLY B 1 176 ? -15.992 16.594 5.723 1 92.44 176 GLY B C 1
ATOM 3929 O O . GLY B 1 176 ? -17.078 16.016 5.645 1 92.44 176 GLY B O 1
ATOM 3930 N N . ILE B 1 177 ? -15.031 16.156 6.43 1 93.06 177 ILE B N 1
ATOM 3931 C CA . ILE B 1 177 ? -15.148 14.891 7.156 1 93.06 177 ILE B CA 1
ATOM 3932 C C . ILE B 1 177 ? -16 15.094 8.406 1 93.06 177 ILE B C 1
ATOM 3934 O O . ILE B 1 177 ? -16.812 14.234 8.758 1 93.06 177 ILE B O 1
ATOM 3938 N N . ALA B 1 178 ? -15.852 16.234 9.039 1 90.81 178 ALA B N 1
ATOM 3939 C CA . ALA B 1 178 ? -16.594 16.547 10.258 1 90.81 178 ALA B CA 1
ATOM 3940 C C . ALA B 1 178 ? -18.062 16.781 9.945 1 90.81 178 ALA B C 1
ATOM 3942 O O . ALA B 1 178 ? -18.938 16.422 10.734 1 90.81 178 ALA B O 1
ATOM 3943 N N . ASP B 1 179 ? -18.266 17.422 8.828 1 86.5 179 ASP B N 1
ATOM 3944 C CA . ASP B 1 179 ? -19.625 17.812 8.422 1 86.5 179 ASP B CA 1
ATOM 3945 C C . ASP B 1 179 ? -19.781 17.703 6.91 1 86.5 179 ASP B C 1
ATOM 3947 O O . ASP B 1 179 ? -19.203 18.5 6.16 1 86.5 179 ASP B O 1
ATOM 3951 N N . SER B 1 180 ? -20.547 16.75 6.484 1 77 180 SER B N 1
ATOM 3952 C CA . SER B 1 180 ? -20.719 16.453 5.066 1 77 180 SER B CA 1
ATOM 3953 C C . SER B 1 180 ? -21.438 17.594 4.344 1 77 180 SER B C 1
ATOM 3955 O O . SER B 1 180 ? -21.5 17.594 3.113 1 77 180 SER B O 1
ATOM 3957 N N . ARG B 1 181 ? -22.031 18.531 5.105 1 75.56 181 ARG B N 1
ATOM 3958 C CA . ARG B 1 181 ? -22.719 19.656 4.492 1 75.56 181 ARG B CA 1
ATOM 3959 C C . ARG B 1 181 ? -21.75 20.578 3.756 1 75.56 181 ARG B C 1
ATOM 3961 O O . ARG B 1 181 ? -22.172 21.359 2.896 1 75.56 181 ARG B O 1
ATOM 3968 N N . TYR B 1 182 ? -20.484 20.375 4.109 1 77.06 182 TYR B N 1
ATOM 3969 C CA . TYR B 1 182 ? -19.469 21.172 3.438 1 77.06 182 TYR B CA 1
ATOM 3970 C C . TYR B 1 182 ? -19.109 20.562 2.08 1 77.06 182 TYR B C 1
ATOM 3972 O O . TYR B 1 182 ? -19.234 19.359 1.877 1 77.06 182 TYR B O 1
ATOM 3980 N N . GLY B 1 183 ? -18.953 21.328 1.022 1 77.25 183 GLY B N 1
ATOM 3981 C CA . GLY B 1 183 ? -18.625 20.891 -0.322 1 77.25 183 GLY B CA 1
ATOM 3982 C C . GLY B 1 183 ? -17.531 19.844 -0.351 1 77.25 183 GLY B C 1
ATOM 3983 O O . GLY B 1 183 ? -16.531 19.969 0.353 1 77.25 183 GLY B O 1
ATOM 3984 N N . LEU B 1 184 ? -17.781 18.797 -1.046 1 91.19 184 LEU B N 1
ATOM 3985 C CA . LEU B 1 184 ? -16.859 17.672 -1.113 1 91.19 184 LEU B CA 1
ATOM 3986 C C . LEU B 1 184 ? -16.281 17.531 -2.516 1 91.19 184 LEU B C 1
ATOM 3988 O O . LEU B 1 184 ? -16.109 16.406 -3.01 1 91.19 184 LEU B O 1
ATOM 3992 N N . VAL B 1 185 ? -16.047 18.703 -3.066 1 91.25 185 VAL B N 1
ATOM 3993 C CA . VAL B 1 185 ? -15.461 18.734 -4.402 1 91.25 185 VAL B CA 1
ATOM 3994 C C . VAL B 1 185 ? -14.203 19.609 -4.387 1 91.25 185 VAL B C 1
ATOM 3996 O O . VAL B 1 185 ? -14.188 20.672 -3.779 1 91.25 185 VAL B O 1
ATOM 3999 N N . PHE B 1 186 ? -13.273 19.172 -5.027 1 94.31 186 PHE B N 1
ATOM 4000 C CA . PHE B 1 186 ? -12.047 19.938 -5.133 1 94.31 186 PHE B CA 1
ATOM 4001 C C . PHE B 1 186 ? -12.219 21.094 -6.113 1 94.31 186 PHE B C 1
ATOM 4003 O O . PHE B 1 186 ? -12.719 20.906 -7.223 1 94.31 186 PHE B O 1
ATOM 4010 N N . THR B 1 187 ? -11.906 22.234 -5.777 1 94.62 187 THR B N 1
ATOM 4011 C CA . THR B 1 187 ? -11.906 23.406 -6.641 1 94.62 187 THR B CA 1
ATOM 4012 C C . THR B 1 187 ? -10.68 24.281 -6.383 1 94.62 187 THR B C 1
ATOM 4014 O O . THR B 1 187 ? -10.312 24.531 -5.23 1 94.62 187 THR B O 1
ATOM 4017 N N . THR B 1 188 ? -10.039 24.719 -7.387 1 94.69 188 THR B N 1
ATOM 4018 C CA . THR B 1 188 ? -8.844 25.547 -7.266 1 94.69 188 THR B CA 1
ATOM 4019 C C . THR B 1 188 ? -9.18 26.906 -6.664 1 94.69 188 THR B C 1
ATOM 4021 O O . THR B 1 188 ? -8.312 27.562 -6.074 1 94.69 188 THR B O 1
ATOM 4024 N N . SER B 1 189 ? -10.414 27.312 -6.82 1 95.06 189 SER B N 1
ATOM 4025 C CA . SER B 1 189 ? -10.844 28.609 -6.312 1 95.06 189 SER B CA 1
ATOM 4026 C C . SER B 1 189 ? -10.867 28.625 -4.789 1 95.06 189 SER B C 1
ATOM 4028 O O . SER B 1 189 ? -10.867 29.703 -4.176 1 95.06 189 SER B O 1
ATOM 4030 N N . ALA B 1 190 ? -10.852 27.453 -4.176 1 95.44 190 ALA B N 1
ATOM 4031 C CA . ALA B 1 190 ? -10.914 27.359 -2.721 1 95.44 190 ALA B CA 1
ATOM 4032 C C . ALA B 1 190 ? -9.516 27.359 -2.111 1 95.44 190 ALA B C 1
ATOM 4034 O O . ALA B 1 190 ? -9.359 27.25 -0.892 1 95.44 190 ALA B O 1
ATOM 4035 N N . ILE B 1 191 ? -8.484 27.453 -2.953 1 97.56 191 ILE B N 1
ATOM 4036 C CA . ILE B 1 191 ? -7.098 27.5 -2.502 1 97.56 191 ILE B CA 1
ATOM 4037 C C . ILE B 1 191 ? -6.551 28.922 -2.615 1 97.56 191 ILE B C 1
ATOM 4039 O O . ILE B 1 191 ? -6.605 29.531 -3.688 1 97.56 191 ILE B O 1
ATOM 4043 N N . SER B 1 192 ? -6.082 29.516 -1.597 1 97.56 192 SER B N 1
ATOM 4044 C CA . SER B 1 192 ? -5.602 30.891 -1.554 1 97.56 192 SER B CA 1
ATOM 4045 C C . SER B 1 192 ? -4.215 31.016 -2.176 1 97.56 192 SER B C 1
ATOM 4047 O O . SER B 1 192 ? -3.51 30.016 -2.332 1 97.56 192 SER B O 1
ATOM 4049 N N . PRO B 1 193 ? -3.795 32.156 -2.535 1 97.31 193 PRO B N 1
ATOM 4050 C CA . PRO B 1 193 ? -2.447 32.375 -3.07 1 97.31 193 PRO B CA 1
ATOM 4051 C C . PRO B 1 193 ? -1.353 31.953 -2.094 1 97.31 193 PRO B C 1
ATOM 4053 O O . PRO B 1 193 ? -0.323 31.422 -2.51 1 97.31 193 PRO B O 1
ATOM 4056 N N . SER B 1 194 ? -1.564 32.219 -0.829 1 97.19 194 SER B N 1
ATOM 4057 C CA . SER B 1 194 ? -0.583 31.797 0.168 1 97.19 194 SER B CA 1
ATOM 4058 C C . SER B 1 194 ? -0.402 30.281 0.168 1 97.19 194 SER B C 1
ATOM 4060 O O . SER B 1 194 ? 0.714 29.781 0.334 1 97.19 194 SER B O 1
ATOM 4062 N N . GLN B 1 195 ? -1.49 29.594 -0.014 1 98.31 195 GLN B N 1
ATOM 4063 C CA . GLN B 1 195 ? -1.411 28.141 -0.083 1 98.31 195 GLN B CA 1
ATOM 4064 C C . GLN B 1 195 ? -0.648 27.688 -1.325 1 98.31 195 GLN B C 1
ATOM 4066 O O . GLN B 1 195 ? 0.141 26.75 -1.267 1 98.31 195 GLN B O 1
ATOM 4071 N N . TRP B 1 196 ? -0.925 28.328 -2.438 1 98.12 196 TRP B N 1
ATOM 4072 C CA . TRP B 1 196 ? -0.187 27.984 -3.65 1 98.12 196 TRP B CA 1
ATOM 4073 C C . TRP B 1 196 ? 1.306 28.234 -3.469 1 98.12 196 TRP B C 1
ATOM 4075 O O . TRP B 1 196 ? 2.139 27.516 -4.008 1 98.12 196 TRP B O 1
ATOM 4085 N N . PHE B 1 197 ? 1.656 29.312 -2.742 1 98.12 197 PHE B N 1
ATO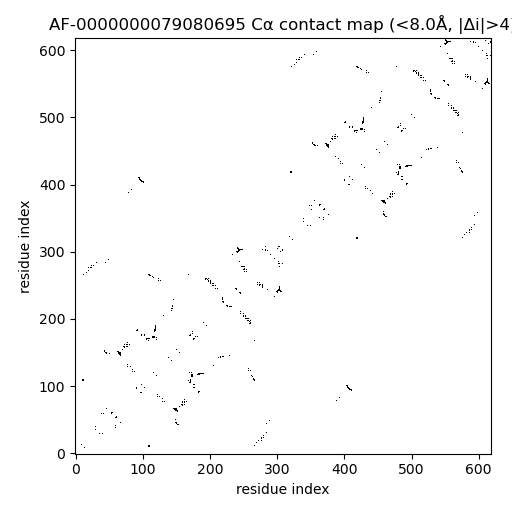M 4086 C CA . PHE B 1 197 ? 3.057 29.562 -2.414 1 98.12 197 PHE B CA 1
ATOM 4087 C C . PHE B 1 197 ? 3.627 28.406 -1.589 1 98.12 197 PHE B C 1
ATOM 4089 O O . PHE B 1 197 ? 4.762 27.984 -1.812 1 98.12 197 PHE B O 1
ATOM 4096 N N . GLY B 1 198 ? 2.848 27.938 -0.619 1 98.5 198 GLY B N 1
ATOM 4097 C CA . GLY B 1 198 ? 3.258 26.781 0.149 1 98.5 198 GLY B CA 1
ATOM 4098 C C . GLY B 1 198 ? 3.525 25.562 -0.714 1 98.5 198 GLY B C 1
ATOM 4099 O O . GLY B 1 198 ? 4.496 24.828 -0.488 1 98.5 198 GLY B O 1
ATOM 4100 N N . VAL B 1 199 ? 2.658 25.359 -1.706 1 98.69 199 VAL B N 1
ATOM 4101 C CA . VAL B 1 199 ? 2.83 24.234 -2.623 1 98.69 199 VAL B CA 1
ATOM 4102 C C . VAL B 1 199 ? 4.137 24.391 -3.398 1 98.69 199 VAL B C 1
ATOM 4104 O O . VAL B 1 199 ? 4.895 23.438 -3.557 1 98.69 199 VAL B O 1
ATOM 4107 N N . ALA B 1 200 ? 4.426 25.562 -3.889 1 98.62 200 ALA B N 1
ATOM 4108 C CA . ALA B 1 200 ? 5.66 25.828 -4.625 1 98.62 200 ALA B CA 1
ATOM 4109 C C . ALA B 1 200 ? 6.887 25.562 -3.756 1 98.62 200 ALA B C 1
ATOM 4111 O O . ALA B 1 200 ? 7.844 24.938 -4.199 1 98.62 200 ALA B O 1
ATOM 4112 N N . LEU B 1 201 ? 6.832 26.094 -2.547 1 98.38 201 LEU B N 1
ATOM 4113 C CA . LEU B 1 201 ? 7.926 25.859 -1.608 1 98.38 201 LEU B CA 1
ATOM 4114 C C . LEU B 1 201 ? 8.094 24.375 -1.316 1 98.38 201 LEU B C 1
ATOM 4116 O O . LEU B 1 201 ? 9.219 23.875 -1.228 1 98.38 201 LEU B O 1
ATOM 4120 N N . PHE B 1 202 ? 6.965 23.734 -1.146 1 98.75 202 PHE B N 1
ATOM 4121 C CA . PHE B 1 202 ? 6.961 22.297 -0.904 1 98.75 202 PHE B CA 1
ATOM 4122 C C . PHE B 1 202 ? 7.68 21.562 -2.025 1 98.75 202 PHE B C 1
ATOM 4124 O O . PHE B 1 202 ? 8.547 20.734 -1.77 1 98.75 202 PHE B O 1
ATOM 4131 N N . LEU B 1 203 ? 7.316 21.844 -3.238 1 98.62 203 LEU B N 1
ATOM 4132 C CA . LEU B 1 203 ? 7.91 21.172 -4.391 1 98.62 203 LEU B CA 1
ATOM 4133 C C . LEU B 1 203 ? 9.398 21.5 -4.504 1 98.62 203 LEU B C 1
ATOM 4135 O O . LEU B 1 203 ? 10.203 20.625 -4.82 1 98.62 203 LEU B O 1
ATOM 4139 N N . PHE B 1 204 ? 9.75 22.734 -4.211 1 98.19 204 PHE B N 1
ATOM 4140 C CA . PHE B 1 204 ? 11.148 23.156 -4.238 1 98.19 204 PHE B CA 1
ATOM 4141 C C . PHE B 1 204 ? 11.961 22.375 -3.211 1 98.19 204 PHE B C 1
ATOM 4143 O O . PHE B 1 204 ? 13.023 21.828 -3.533 1 98.19 204 PHE B O 1
ATOM 4150 N N . CYS B 1 205 ? 11.469 22.344 -1.975 1 98.12 205 CYS B N 1
ATOM 4151 C CA . CYS B 1 205 ? 12.18 21.656 -0.907 1 98.12 205 CYS B CA 1
ATOM 4152 C C . CYS B 1 205 ? 12.305 20.172 -1.206 1 98.12 205 CYS B C 1
ATOM 4154 O O . CYS B 1 205 ? 13.344 19.562 -0.934 1 98.12 205 CYS B O 1
ATOM 4156 N N . ASN B 1 206 ? 11.227 19.578 -1.766 1 98.38 206 ASN B N 1
ATOM 4157 C CA . ASN B 1 206 ? 11.281 18.156 -2.129 1 98.38 206 ASN B CA 1
ATOM 4158 C C . ASN B 1 206 ? 12.32 17.906 -3.215 1 98.38 206 ASN B C 1
ATOM 4160 O O . ASN B 1 206 ? 13.062 16.922 -3.15 1 98.38 206 ASN B O 1
ATOM 4164 N N . ARG B 1 207 ? 12.383 18.734 -4.176 1 97.5 207 ARG B N 1
ATOM 4165 C CA . ARG B 1 207 ? 13.359 18.594 -5.25 1 97.5 207 ARG B CA 1
ATOM 4166 C C . ARG B 1 207 ? 14.781 18.672 -4.715 1 97.5 207 ARG B C 1
ATOM 4168 O O . ARG B 1 207 ? 15.641 17.875 -5.082 1 97.5 207 ARG B O 1
ATOM 4175 N N . GLU B 1 208 ? 15.031 19.656 -3.867 1 96.69 208 GLU B N 1
ATOM 4176 C CA . GLU B 1 208 ? 16.359 19.844 -3.299 1 96.69 208 GLU B CA 1
ATOM 4177 C C . GLU B 1 208 ? 16.75 18.672 -2.406 1 96.69 208 GLU B C 1
ATOM 4179 O O . GLU B 1 208 ? 17.875 18.172 -2.465 1 96.69 208 GLU B O 1
ATOM 4184 N N . GLN B 1 209 ? 15.805 18.281 -1.615 1 96.69 209 GLN B N 1
ATOM 4185 C CA . GLN B 1 209 ? 16.078 17.141 -0.75 1 96.69 209 GLN B CA 1
ATOM 4186 C C . GLN B 1 209 ? 16.422 15.891 -1.569 1 96.69 209 GLN B C 1
ATOM 4188 O O . GLN B 1 209 ? 17.312 15.117 -1.206 1 96.69 209 GLN B O 1
ATOM 4193 N N . HIS B 1 210 ? 15.656 15.695 -2.635 1 96.31 210 HIS B N 1
ATOM 4194 C CA . HIS B 1 210 ? 15.914 14.562 -3.52 1 96.31 210 HIS B CA 1
ATOM 4195 C C . HIS B 1 210 ? 17.312 14.648 -4.121 1 96.31 210 HIS B C 1
ATOM 4197 O O . HIS B 1 210 ? 18.047 13.656 -4.141 1 96.31 210 HIS B O 1
ATOM 4203 N N . SER B 1 211 ? 17.719 15.812 -4.566 1 95 211 SER B N 1
ATOM 4204 C CA . SER B 1 211 ? 19.047 16.016 -5.148 1 95 211 SER B CA 1
ATOM 4205 C C . SER B 1 211 ? 20.156 15.734 -4.137 1 95 211 SER B C 1
ATOM 4207 O O . SER B 1 211 ? 21.141 15.078 -4.461 1 95 211 SER B O 1
ATOM 4209 N N . ILE B 1 212 ? 19.969 16.188 -3.002 1 93.69 212 ILE B N 1
ATOM 4210 C CA . ILE B 1 212 ? 20.953 15.992 -1.946 1 93.69 212 ILE B CA 1
ATOM 4211 C C . ILE B 1 212 ? 21.078 14.508 -1.612 1 93.69 212 ILE B C 1
ATOM 4213 O O . ILE B 1 212 ? 22.172 14 -1.402 1 93.69 212 ILE B O 1
ATOM 4217 N N . SER B 1 213 ? 19.938 13.812 -1.535 1 92.31 213 SER B N 1
ATOM 4218 C CA . SER B 1 213 ? 19.938 12.375 -1.257 1 92.31 213 SER B CA 1
ATOM 4219 C C . SER B 1 213 ? 20.734 11.609 -2.311 1 92.31 213 SER B C 1
ATOM 4221 O O . SER B 1 213 ? 21.469 10.68 -1.985 1 92.31 213 SER B O 1
ATOM 4223 N N . ARG B 1 214 ? 20.594 11.984 -3.508 1 91.19 214 ARG B N 1
ATOM 4224 C CA . ARG B 1 214 ? 21.344 11.359 -4.594 1 91.19 214 ARG B CA 1
ATOM 4225 C C . ARG B 1 214 ? 22.844 11.617 -4.445 1 91.19 214 ARG B C 1
ATOM 4227 O O . ARG B 1 214 ? 23.656 10.719 -4.672 1 91.19 214 ARG B O 1
ATOM 4234 N N . ASP B 1 215 ? 23.219 12.836 -4.066 1 89.44 215 ASP B N 1
ATOM 4235 C CA . ASP B 1 215 ? 24.609 13.195 -3.875 1 89.44 215 ASP B CA 1
ATOM 4236 C C . ASP B 1 215 ? 25.25 12.383 -2.752 1 89.44 215 ASP B C 1
ATOM 4238 O O . ASP B 1 215 ? 26.375 11.891 -2.885 1 89.44 215 ASP B O 1
ATOM 4242 N N . ILE B 1 216 ? 24.531 12.258 -1.679 1 87.81 216 ILE B N 1
ATOM 4243 C CA . ILE B 1 216 ? 25.016 11.492 -0.54 1 87.81 216 ILE B CA 1
ATOM 4244 C C . ILE B 1 216 ? 25.219 10.031 -0.948 1 87.81 216 ILE B C 1
ATOM 4246 O O . ILE B 1 216 ? 26.219 9.414 -0.599 1 87.81 216 ILE B O 1
ATOM 4250 N N . ALA B 1 217 ? 24.281 9.484 -1.675 1 87.25 217 ALA B N 1
ATOM 4251 C CA . ALA B 1 217 ? 24.359 8.094 -2.121 1 87.25 217 ALA B CA 1
ATOM 4252 C C . ALA B 1 217 ? 25.547 7.895 -3.066 1 87.25 217 ALA B C 1
ATOM 4254 O O . ALA B 1 217 ? 26.234 6.871 -3.004 1 87.25 217 ALA B O 1
ATOM 4255 N N . ALA B 1 218 ? 25.766 8.828 -3.91 1 84.56 218 ALA B N 1
ATOM 4256 C CA . ALA B 1 218 ? 26.844 8.75 -4.883 1 84.56 218 ALA B CA 1
ATOM 4257 C C . ALA B 1 218 ? 28.203 8.75 -4.184 1 84.56 218 ALA B C 1
ATOM 4259 O O . ALA B 1 218 ? 29.156 8.109 -4.656 1 84.56 218 ALA B O 1
ATOM 4260 N N . LEU B 1 219 ? 28.312 9.43 -3.137 1 79.62 219 LEU B N 1
ATOM 4261 C CA . LEU B 1 219 ? 29.562 9.492 -2.373 1 79.62 219 LEU B CA 1
ATOM 4262 C C . LEU B 1 219 ? 29.859 8.148 -1.714 1 79.62 219 LEU B C 1
ATOM 4264 O O . LEU B 1 219 ? 31.016 7.805 -1.503 1 79.62 219 LEU B O 1
ATOM 4268 N N . ARG B 1 220 ? 28.875 7.406 -1.446 1 75.94 220 ARG B N 1
ATOM 4269 C CA . ARG B 1 220 ? 29.047 6.141 -0.737 1 75.94 220 ARG B CA 1
ATOM 4270 C C . ARG B 1 220 ? 29.328 5.004 -1.712 1 75.94 220 ARG B C 1
ATOM 4272 O O . ARG B 1 220 ? 29.734 3.914 -1.301 1 75.94 220 ARG B O 1
ATOM 4279 N N . LYS B 1 221 ? 29.109 5.164 -2.953 1 70.94 221 LYS B N 1
ATOM 4280 C CA . LYS B 1 221 ? 29.344 4.145 -3.971 1 70.94 221 LYS B CA 1
ATOM 4281 C C . LYS B 1 221 ? 30.766 4.219 -4.504 1 70.94 221 LYS B C 1
ATOM 4283 O O . LYS B 1 221 ? 31.281 5.309 -4.766 1 70.94 221 LYS B O 1
ATOM 4288 N N . ALA B 1 222 ? 31.734 3.08 -4.168 1 57.78 222 ALA B N 1
ATOM 4289 C CA . ALA B 1 222 ? 33.062 3.025 -4.742 1 57.78 222 ALA B CA 1
ATOM 4290 C C . ALA B 1 222 ? 33.031 3.072 -6.27 1 57.78 222 ALA B C 1
ATOM 4292 O O . ALA B 1 222 ? 31.984 2.771 -6.867 1 57.78 222 ALA B O 1
ATOM 4293 N N . PRO B 1 223 ? 34.188 3.736 -6.93 1 52.09 223 PRO B N 1
ATOM 4294 C CA . PRO B 1 223 ? 34.25 3.781 -8.391 1 52.09 223 PRO B CA 1
ATOM 4295 C C . PRO B 1 223 ? 33.906 2.447 -9.039 1 52.09 223 PRO B C 1
ATOM 4297 O O . PRO B 1 223 ? 33.344 2.424 -10.141 1 52.09 223 PRO B O 1
ATOM 4300 N N . ASP B 1 224 ? 34.375 1.258 -8.602 1 47.22 224 ASP B N 1
ATOM 4301 C CA . ASP B 1 224 ? 34.156 -0.039 -9.234 1 47.22 224 ASP B CA 1
ATOM 4302 C C . ASP B 1 224 ? 32.75 -0.573 -8.93 1 47.22 224 ASP B C 1
ATOM 4304 O O . ASP B 1 224 ? 32.406 -1.694 -9.32 1 47.22 224 ASP B O 1
ATOM 4308 N N . GLY B 1 225 ? 31.875 0.137 -8.43 1 51.34 225 GLY B N 1
ATOM 4309 C CA . GLY B 1 225 ? 30.531 -0.278 -8.109 1 51.34 225 GLY B CA 1
ATOM 4310 C C . GLY B 1 225 ? 30.406 -0.911 -6.734 1 51.34 225 GLY B C 1
ATOM 4311 O O . GLY B 1 225 ? 29.297 -1.197 -6.273 1 51.34 225 GLY B O 1
ATOM 4312 N N . LEU B 1 226 ? 31.656 -1.318 -6.254 1 49.31 226 LEU B N 1
ATOM 4313 C CA . LEU B 1 226 ? 31.734 -2.029 -4.98 1 49.31 226 LEU B CA 1
ATOM 4314 C C . LEU B 1 226 ? 31.609 -1.061 -3.811 1 49.31 226 LEU B C 1
ATOM 4316 O O . LEU B 1 226 ? 32.031 0.099 -3.916 1 49.31 226 LEU B O 1
ATOM 4320 N N . ILE B 1 227 ? 30.688 -1.274 -2.832 1 50.16 227 ILE B N 1
ATOM 4321 C CA . ILE B 1 227 ? 30.469 -0.542 -1.589 1 50.16 227 ILE B CA 1
ATOM 4322 C C . ILE B 1 227 ? 31.797 -0.36 -0.859 1 50.16 227 ILE B C 1
ATOM 4324 O O . ILE B 1 227 ? 32.438 -1.338 -0.445 1 50.16 227 ILE B O 1
ATOM 4328 N N . HIS B 1 228 ? 32.875 0.318 -1.263 1 46.84 228 HIS B N 1
ATOM 4329 C CA . HIS B 1 228 ? 34.062 0.489 -0.42 1 46.84 228 HIS B CA 1
ATOM 4330 C C . HIS B 1 228 ? 33.688 1.034 0.953 1 46.84 228 HIS B C 1
ATOM 4332 O O . HIS B 1 228 ? 32.562 1.556 1.136 1 46.84 228 HIS B O 1
ATOM 4338 N N . ASN B 1 229 ? 34.875 0.876 1.914 1 46.09 229 ASN B N 1
ATOM 4339 C CA . ASN B 1 229 ? 34.906 1.296 3.312 1 46.09 229 ASN B CA 1
ATOM 4340 C C . ASN B 1 229 ? 34.25 2.672 3.496 1 46.09 229 ASN B C 1
ATOM 4342 O O . ASN B 1 229 ? 34.562 3.607 2.758 1 46.09 229 ASN B O 1
ATOM 4346 N N . TYR B 1 230 ? 33.125 2.764 3.914 1 47.09 230 TYR B N 1
ATOM 4347 C CA . TYR B 1 230 ? 32.281 3.889 4.293 1 47.09 230 TYR B CA 1
ATOM 4348 C C . TYR B 1 230 ? 33.094 5.027 4.867 1 47.09 230 TYR B C 1
ATOM 4350 O O . TYR B 1 230 ? 33.156 5.215 6.082 1 47.09 230 TYR B O 1
ATOM 4358 N N . ALA B 1 231 ? 34.375 5.129 4.75 1 46.25 231 ALA B N 1
ATOM 4359 C CA . ALA B 1 231 ? 34.688 6.457 5.254 1 46.25 231 ALA B CA 1
ATOM 4360 C C . ALA B 1 231 ? 33.75 7.512 4.672 1 46.25 231 ALA B C 1
ATOM 4362 O O . ALA B 1 231 ? 33.688 7.672 3.453 1 46.25 231 ALA B O 1
ATOM 4363 N N . HIS B 1 232 ? 32.5 7.637 5.188 1 54.84 232 HIS B N 1
ATOM 4364 C CA . HIS B 1 232 ? 31.547 8.727 4.965 1 54.84 232 HIS B CA 1
ATOM 4365 C C . HIS B 1 232 ? 32.281 10 4.527 1 54.84 232 HIS B C 1
ATOM 4367 O O . HIS B 1 232 ? 33.031 10.586 5.305 1 54.84 232 HIS B O 1
ATOM 4373 N N . GLY B 1 233 ? 32.719 10 3.225 1 66.25 233 GLY B N 1
ATOM 4374 C CA . GLY B 1 233 ? 33.375 11.18 2.682 1 66.25 233 GLY B CA 1
ATOM 4375 C C . GLY B 1 233 ? 32.562 12.453 2.914 1 66.25 233 GLY B C 1
ATOM 4376 O O . GLY B 1 233 ? 31.438 12.398 3.408 1 66.25 233 GLY B O 1
ATOM 4377 N N . ILE B 1 234 ? 33.25 13.578 2.961 1 75.56 234 ILE B N 1
ATOM 4378 C CA . ILE B 1 234 ? 32.688 14.914 3.07 1 75.56 234 ILE B CA 1
ATOM 4379 C C . ILE B 1 234 ? 32.094 15.336 1.729 1 75.56 234 ILE B C 1
ATOM 4381 O O . ILE B 1 234 ? 32.75 15.242 0.691 1 75.56 234 ILE B O 1
ATOM 4385 N N . CYS B 1 235 ? 30.719 15.555 1.713 1 78.88 235 CYS B N 1
ATOM 4386 C CA . CYS B 1 235 ? 30.078 16.078 0.515 1 78.88 235 CYS B CA 1
ATOM 4387 C C . CYS B 1 235 ? 30.422 17.547 0.308 1 78.88 235 CYS B C 1
ATOM 4389 O O . CYS B 1 235 ? 30.484 18.312 1.269 1 78.88 235 CYS B O 1
ATOM 4391 N N . TYR B 1 236 ? 30.734 17.812 -0.863 1 79.81 236 TYR B N 1
ATOM 4392 C CA . TYR B 1 236 ? 31.031 19.203 -1.205 1 79.81 236 TYR B CA 1
ATOM 4393 C C . TYR B 1 236 ? 30.109 19.688 -2.311 1 79.81 236 TYR B C 1
ATOM 4395 O O . TYR B 1 236 ? 29.453 18.891 -2.988 1 79.81 236 TYR B O 1
ATOM 4403 N N . GLY B 1 237 ? 29.906 21.047 -2.373 1 82.88 237 GLY B N 1
ATOM 4404 C CA . GLY B 1 237 ? 29.172 21.656 -3.463 1 82.88 237 GLY B CA 1
ATOM 4405 C C . GLY B 1 237 ? 27.719 21.922 -3.115 1 82.88 237 GLY B C 1
ATOM 4406 O O . GLY B 1 237 ? 27.094 21.141 -2.396 1 82.88 237 GLY B O 1
ATOM 4407 N N . GLY B 1 238 ? 27.203 23.016 -3.641 1 87.5 238 GLY B N 1
ATOM 4408 C CA . GLY B 1 238 ? 25.812 23.391 -3.412 1 87.5 238 GLY B CA 1
ATOM 4409 C C . GLY B 1 238 ? 25.516 23.734 -1.964 1 87.5 238 GLY B C 1
ATOM 4410 O O . GLY B 1 238 ? 26.219 24.547 -1.356 1 87.5 238 GLY B O 1
ATOM 4411 N N . TRP B 1 239 ? 24.594 23.062 -1.431 1 88.25 239 TRP B N 1
ATOM 4412 C CA . TRP B 1 239 ? 24.156 23.375 -0.074 1 88.25 239 TRP B CA 1
ATOM 4413 C C . TRP B 1 239 ? 25.125 22.812 0.956 1 88.25 239 TRP B C 1
ATOM 4415 O O . TRP B 1 239 ? 25.141 23.25 2.111 1 88.25 239 TRP B O 1
ATOM 4425 N N . PHE B 1 240 ? 25.938 21.938 0.553 1 88.56 240 PHE B N 1
ATOM 4426 C CA . PHE B 1 240 ? 26.891 21.312 1.459 1 88.56 240 PHE B CA 1
ATOM 4427 C C . PHE B 1 240 ? 28 22.297 1.829 1 88.56 240 PHE B C 1
ATOM 4429 O O . PHE B 1 240 ? 28.734 22.078 2.803 1 88.56 240 PHE B O 1
ATOM 4436 N N . ASP B 1 241 ? 28.109 23.266 1.048 1 87.31 241 ASP B N 1
ATOM 4437 C CA . ASP B 1 241 ? 29.109 24.281 1.354 1 87.31 241 ASP B CA 1
ATOM 4438 C C . ASP B 1 241 ? 28.672 25.125 2.547 1 87.31 241 ASP B C 1
ATOM 4440 O O . ASP B 1 241 ? 29.516 25.797 3.17 1 87.31 241 ASP B O 1
ATOM 4444 N N . TYR B 1 242 ? 27.453 25.094 2.844 1 88.69 242 TYR B N 1
ATOM 4445 C CA . TYR B 1 242 ? 26.938 25.984 3.891 1 88.69 242 TYR B CA 1
ATOM 4446 C C . TYR B 1 242 ? 26.594 25.188 5.148 1 88.69 242 TYR B C 1
ATOM 4448 O O . TYR B 1 242 ? 26.719 25.703 6.262 1 88.69 242 TYR B O 1
ATOM 4456 N N . VAL B 1 243 ? 26.078 24.031 4.914 1 91.12 243 VAL B N 1
ATOM 4457 C CA . VAL B 1 243 ? 25.641 23.25 6.066 1 91.12 243 VAL B CA 1
ATOM 4458 C C . VAL B 1 243 ? 26.078 21.797 5.914 1 91.12 243 VAL B C 1
ATOM 4460 O O . VAL B 1 243 ? 26.234 21.312 4.793 1 91.12 243 VAL B O 1
ATOM 4463 N N . SER B 1 244 ? 26.25 21.125 7.031 1 88.31 244 SER B N 1
ATOM 4464 C CA . SER B 1 244 ? 26.672 19.719 7.051 1 88.31 244 SER B CA 1
ATOM 4465 C C . SER B 1 244 ? 25.547 18.797 6.629 1 88.31 244 SER B C 1
ATOM 4467 O O . SER B 1 244 ? 25.781 17.75 6.027 1 88.31 244 SER B O 1
ATOM 4469 N N . CYS B 1 245 ? 24.328 19.219 7.008 1 90.75 245 CYS B N 1
ATOM 4470 C CA . CYS B 1 245 ? 23.172 18.344 6.777 1 90.75 245 CYS B CA 1
ATOM 4471 C C . CYS B 1 245 ? 22.062 19.078 6.055 1 90.75 245 CYS B C 1
ATOM 4473 O O . CYS B 1 245 ? 20.969 19.25 6.605 1 90.75 245 CYS B O 1
ATOM 4475 N N . PRO B 1 246 ? 22.234 19.391 4.828 1 92.88 246 PRO B N 1
ATOM 4476 C CA . PRO B 1 246 ? 21.219 20.156 4.09 1 92.88 246 PRO B CA 1
ATOM 4477 C C . PRO B 1 246 ? 19.906 19.391 3.936 1 92.88 246 PRO B C 1
ATOM 4479 O O . PRO B 1 246 ? 18.844 20.016 3.791 1 92.88 246 PRO B O 1
ATOM 4482 N N . HIS B 1 247 ? 19.953 18.047 3.885 1 92.81 247 HIS B N 1
ATOM 4483 C CA . HIS B 1 247 ? 18.719 17.266 3.754 1 92.81 247 HIS B CA 1
ATOM 4484 C C . HIS B 1 247 ? 17.812 17.484 4.953 1 92.81 247 HIS B C 1
ATOM 4486 O O . HIS B 1 247 ? 16.578 17.406 4.828 1 92.81 247 HIS B O 1
ATOM 4492 N N . PHE B 1 248 ? 18.359 17.797 6.137 1 93.94 248 PHE B N 1
ATOM 4493 C CA . PHE B 1 248 ? 17.547 18.109 7.309 1 93.94 248 PHE B CA 1
ATOM 4494 C C . PHE B 1 248 ? 16.891 19.469 7.156 1 93.94 248 PHE B C 1
ATOM 4496 O O . PHE B 1 248 ? 15.742 19.656 7.57 1 93.94 248 PHE B O 1
ATOM 4503 N N . LEU B 1 249 ? 17.641 20.438 6.598 1 94.25 249 LEU B N 1
ATOM 4504 C CA . LEU B 1 249 ? 17.078 21.75 6.328 1 94.25 249 LEU B CA 1
ATOM 4505 C C . LEU B 1 249 ? 15.852 21.641 5.426 1 94.25 249 LEU B C 1
ATOM 4507 O O . LEU B 1 249 ? 14.812 22.234 5.719 1 94.25 249 LEU B O 1
ATOM 4511 N N . PHE B 1 250 ? 15.969 20.891 4.426 1 96.69 250 PHE B N 1
ATOM 4512 C CA . PHE B 1 250 ? 14.883 20.797 3.459 1 96.69 250 PHE B CA 1
ATOM 4513 C C . PHE B 1 250 ? 13.734 19.953 4.012 1 96.69 250 PHE B C 1
ATOM 4515 O O . PHE B 1 250 ? 12.57 20.172 3.645 1 96.69 250 PHE B O 1
ATOM 4522 N N . GLU B 1 251 ? 14.016 19.016 4.895 1 96.94 251 GLU B N 1
ATOM 4523 C CA . GLU B 1 251 ? 12.93 18.344 5.613 1 96.94 251 GLU B CA 1
ATOM 4524 C C . GLU B 1 251 ? 12.102 19.328 6.418 1 96.94 251 GLU B C 1
ATOM 4526 O O . GLU B 1 251 ? 10.875 19.297 6.375 1 96.94 251 GLU B O 1
ATOM 4531 N N . ILE B 1 252 ? 12.797 20.172 7.125 1 96.44 252 ILE B N 1
ATOM 4532 C CA . ILE B 1 252 ? 12.117 21.219 7.875 1 96.44 252 ILE B CA 1
ATOM 4533 C C . ILE B 1 252 ? 11.305 22.094 6.926 1 96.44 252 ILE B C 1
ATOM 4535 O O . ILE B 1 252 ? 10.148 22.406 7.203 1 96.44 252 ILE B O 1
ATOM 4539 N N . GLY B 1 253 ? 11.906 22.469 5.832 1 98 253 GLY B N 1
ATOM 4540 C CA . GLY B 1 253 ? 11.219 23.266 4.832 1 98 253 GLY B CA 1
ATOM 4541 C C . GLY B 1 253 ? 9.969 22.609 4.297 1 98 253 GLY B C 1
ATOM 4542 O O . GLY B 1 253 ? 8.961 23.281 4.043 1 98 253 GLY B O 1
ATOM 4543 N N . ILE B 1 254 ? 10 21.328 4.066 1 98.56 254 ILE B N 1
ATOM 4544 C CA . ILE B 1 254 ? 8.859 20.578 3.561 1 98.56 254 ILE B CA 1
ATOM 4545 C C . ILE B 1 254 ? 7.699 20.672 4.551 1 98.56 254 ILE B C 1
ATOM 4547 O O . ILE B 1 254 ? 6.57 20.969 4.16 1 98.56 254 ILE B O 1
ATOM 4551 N N . TYR B 1 255 ? 7.961 20.469 5.828 1 98.12 255 TYR B N 1
ATOM 4552 C CA . TYR B 1 255 ? 6.898 20.5 6.828 1 98.12 255 TYR B CA 1
ATOM 4553 C C . TYR B 1 255 ? 6.402 21.938 7.051 1 98.12 255 TYR B C 1
ATOM 4555 O O . TYR B 1 255 ? 5.215 22.141 7.297 1 98.12 255 TYR B O 1
ATOM 4563 N N . LEU B 1 256 ? 7.312 22.891 6.945 1 97.5 256 LEU B N 1
ATOM 4564 C CA . LEU B 1 256 ? 6.895 24.281 7.027 1 97.5 256 LEU B CA 1
ATOM 4565 C C . LEU B 1 256 ? 5.996 24.656 5.855 1 97.5 256 LEU B C 1
ATOM 4567 O O . LEU B 1 256 ? 5.004 25.375 6.027 1 97.5 256 LEU B O 1
ATOM 4571 N N . SER B 1 257 ? 6.395 24.234 4.707 1 98.62 257 SER B N 1
ATOM 4572 C CA . SER B 1 257 ? 5.582 24.5 3.523 1 98.62 257 SER B CA 1
ATOM 4573 C C . SER B 1 257 ? 4.199 23.859 3.648 1 98.62 257 SER B C 1
ATOM 4575 O O . SER B 1 257 ? 3.201 24.469 3.254 1 98.62 257 SER B O 1
ATOM 4577 N N . LEU B 1 258 ? 4.113 22.641 4.164 1 98.44 258 LEU B N 1
ATOM 4578 C CA . LEU B 1 258 ? 2.832 21.984 4.391 1 98.44 258 LEU B CA 1
ATOM 4579 C C . LEU B 1 258 ? 1.994 22.766 5.398 1 98.44 258 LEU B C 1
ATOM 4581 O O . LEU B 1 258 ? 0.771 22.844 5.262 1 98.44 258 LEU B O 1
ATOM 4585 N N . TRP B 1 259 ? 2.693 23.281 6.367 1 97.69 259 TRP B N 1
ATOM 4586 C CA . TRP B 1 259 ? 1.992 24.109 7.348 1 97.69 259 TRP B CA 1
ATOM 4587 C C . TRP B 1 259 ? 1.378 25.344 6.688 1 97.69 259 TRP B C 1
ATOM 4589 O O . TRP B 1 259 ? 0.276 25.766 7.047 1 97.69 259 TRP B O 1
ATOM 4599 N N . MET B 1 260 ? 2.064 25.891 5.742 1 97.56 260 MET B N 1
ATOM 4600 C CA . MET B 1 260 ? 1.546 27.031 4.988 1 97.56 260 MET B CA 1
ATOM 4601 C C . MET B 1 260 ? 0.313 26.641 4.184 1 97.56 260 MET B C 1
ATOM 4603 O O . MET B 1 260 ? -0.601 27.438 4.004 1 97.56 260 MET B O 1
ATOM 4607 N N . VAL B 1 261 ? 0.271 25.438 3.715 1 98.31 261 VAL B N 1
ATOM 4608 C CA . VAL B 1 261 ? -0.84 24.922 2.922 1 98.31 261 VAL B CA 1
ATOM 4609 C C . VAL B 1 261 ? -2.045 24.672 3.822 1 98.31 261 VAL B C 1
ATOM 4611 O O . VAL B 1 261 ? -3.186 24.656 3.355 1 98.31 261 VAL B O 1
ATOM 4614 N N . LEU B 1 262 ? -1.825 24.516 5.102 1 97.81 262 LEU B N 1
ATOM 4615 C CA . LEU B 1 262 ? -2.859 24.234 6.09 1 97.81 262 LEU B CA 1
ATOM 4616 C C . LEU B 1 262 ? -3.045 25.422 7.031 1 97.81 262 LEU B C 1
ATOM 4618 O O . LEU B 1 262 ? -2.768 25.312 8.227 1 97.81 262 LEU B O 1
ATOM 4622 N N . PRO B 1 263 ? -3.607 26.469 6.449 1 93.12 263 PRO B N 1
ATOM 4623 C CA . PRO B 1 263 ? -3.74 27.641 7.312 1 93.12 263 PRO B CA 1
ATOM 4624 C C . PRO B 1 263 ? -4.586 27.359 8.555 1 93.12 263 PRO B C 1
ATOM 4626 O O . PRO B 1 263 ? -5.66 26.75 8.453 1 93.12 263 PRO B O 1
ATOM 4629 N N . GLY B 1 264 ? -4.035 27.75 9.672 1 91.12 264 GLY B N 1
ATOM 4630 C CA . GLY B 1 264 ? -4.789 27.641 10.906 1 91.12 264 GLY B CA 1
ATOM 4631 C C . GLY B 1 264 ? -4.77 26.25 11.492 1 91.12 264 GLY B C 1
ATOM 4632 O O . GLY B 1 264 ? -5.523 25.953 12.422 1 91.12 264 GLY B O 1
ATOM 4633 N N . ALA B 1 265 ? -3.982 25.375 10.914 1 92.88 265 ALA B N 1
ATOM 4634 C CA . ALA B 1 265 ? -3.91 24 11.422 1 92.88 265 ALA B CA 1
ATOM 4635 C C . ALA B 1 265 ? -3.404 23.969 12.859 1 92.88 265 ALA B C 1
ATOM 4637 O O . ALA B 1 265 ? -2.332 24.5 13.156 1 92.88 265 ALA B O 1
ATOM 4638 N N . TYR B 1 266 ? -4.117 23.344 13.719 1 91.44 266 TYR B N 1
ATOM 4639 C CA . TYR B 1 266 ? -3.742 23.266 15.125 1 91.44 266 TYR B CA 1
ATOM 4640 C C . TYR B 1 266 ? -2.832 22.062 15.383 1 91.44 266 TYR B C 1
ATOM 4642 O O . TYR B 1 266 ? -1.734 22.219 15.922 1 91.44 266 TYR B O 1
ATOM 4650 N N . THR B 1 267 ? -3.266 20.891 15.016 1 91.12 267 THR B N 1
ATOM 4651 C CA . THR B 1 267 ? -2.523 19.672 15.312 1 91.12 267 THR B CA 1
ATOM 4652 C C . THR B 1 267 ? -1.242 19.609 14.484 1 91.12 267 THR B C 1
ATOM 4654 O O . THR B 1 267 ? -0.192 19.203 15 1 91.12 267 THR B O 1
ATOM 4657 N N . PHE B 1 268 ? -1.305 20 13.219 1 94.38 268 PHE B N 1
ATOM 4658 C CA . PHE B 1 268 ? -0.164 19.891 12.32 1 94.38 268 PHE B CA 1
ATOM 4659 C C . PHE B 1 268 ? 0.993 20.766 12.797 1 94.38 268 PHE B C 1
ATOM 4661 O O . PHE B 1 268 ? 2.16 20.406 12.602 1 94.38 268 PHE B O 1
ATOM 4668 N N . LYS B 1 269 ? 0.68 21.922 13.43 1 92.88 269 LYS B N 1
ATOM 4669 C CA . LYS B 1 269 ? 1.74 22.812 13.891 1 92.88 269 LYS B CA 1
ATOM 4670 C C . LYS B 1 269 ? 2.66 22.094 14.883 1 92.88 269 LYS B C 1
ATOM 4672 O O . LYS B 1 269 ? 3.865 22.359 14.914 1 92.88 269 LYS B O 1
ATOM 4677 N N . PHE B 1 270 ? 2.115 21.203 15.711 1 91.38 270 PHE B N 1
ATOM 4678 C CA . PHE B 1 270 ? 2.924 20.469 16.672 1 91.38 270 PHE B CA 1
ATOM 4679 C C . PHE B 1 270 ? 3.826 19.469 15.977 1 91.38 270 PHE B C 1
ATOM 4681 O O . PHE B 1 270 ? 4.93 19.172 16.438 1 91.38 270 PHE B O 1
ATOM 4688 N N . LEU B 1 271 ? 3.318 18.938 14.883 1 93.38 271 LEU B N 1
ATOM 4689 C CA . LEU B 1 271 ? 4.148 18.031 14.094 1 93.38 271 LEU B CA 1
ATOM 4690 C C . LEU B 1 271 ? 5.332 18.781 13.484 1 93.38 271 LEU B C 1
ATOM 4692 O O . LEU B 1 271 ? 6.445 18.25 13.43 1 93.38 271 LEU B O 1
ATOM 4696 N N . VAL B 1 272 ? 5.094 20.016 13.031 1 95.06 272 VAL B N 1
ATOM 4697 C CA . VAL B 1 272 ? 6.148 20.844 12.461 1 95.06 272 VAL B CA 1
ATOM 4698 C C . VAL B 1 272 ? 7.219 21.109 13.516 1 95.06 272 VAL B C 1
ATOM 4700 O O . VAL B 1 272 ? 8.414 21 13.242 1 95.06 272 VAL B O 1
ATOM 4703 N N . VAL B 1 273 ? 6.797 21.422 14.703 1 92.56 273 VAL B N 1
ATOM 4704 C CA . VAL B 1 273 ? 7.73 21.703 15.797 1 92.56 273 VAL B CA 1
ATOM 4705 C C . VAL B 1 273 ? 8.555 20.453 16.094 1 92.56 273 VAL B C 1
ATOM 4707 O O . VAL B 1 273 ? 9.773 20.547 16.297 1 92.56 273 VAL B O 1
ATOM 4710 N N . PHE B 1 274 ? 7.887 19.359 16.156 1 92.31 274 PHE B N 1
ATOM 4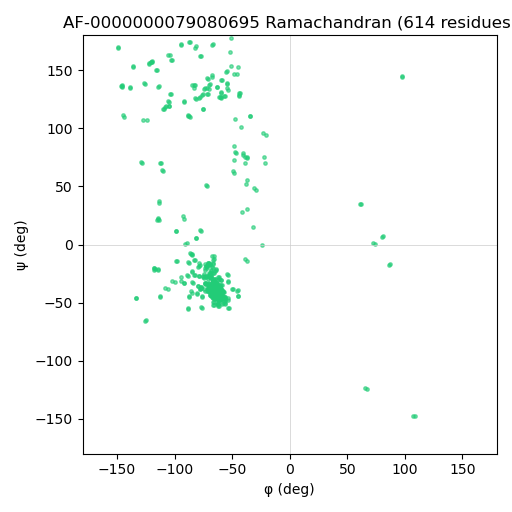711 C CA . PHE B 1 274 ? 8.562 18.094 16.422 1 92.31 274 PHE B CA 1
ATOM 4712 C C . PHE B 1 274 ? 9.648 17.844 15.383 1 92.31 274 PHE B C 1
ATOM 4714 O O . PHE B 1 274 ? 10.781 17.516 15.734 1 92.31 274 PHE B O 1
ATOM 4721 N N . VAL B 1 275 ? 9.281 18 14.078 1 93.94 275 VAL B N 1
ATOM 4722 C CA . VAL B 1 275 ? 10.219 17.75 13 1 93.94 275 VAL B CA 1
ATOM 4723 C C . VAL B 1 275 ? 11.359 18.766 13.055 1 93.94 275 VAL B C 1
ATOM 4725 O O . VAL B 1 275 ? 12.531 18.406 12.883 1 93.94 275 VAL B O 1
ATOM 4728 N N . PHE B 1 276 ? 11.008 20 13.32 1 93.06 276 PHE B N 1
ATOM 4729 C CA . PHE B 1 276 ? 12.008 21.062 13.422 1 93.06 276 PHE B CA 1
ATOM 4730 C C . PHE B 1 276 ? 13.039 20.75 14.492 1 93.06 276 PHE B C 1
ATOM 4732 O O . PHE B 1 276 ? 14.242 20.75 14.227 1 93.06 276 PHE B O 1
ATOM 4739 N N . ILE B 1 277 ? 12.617 20.406 15.656 1 89.25 277 ILE B N 1
ATOM 4740 C CA . ILE B 1 277 ? 13.5 20.141 16.781 1 89.25 277 ILE B CA 1
ATOM 4741 C C . ILE B 1 277 ? 14.305 18.859 16.516 1 89.25 277 ILE B C 1
ATOM 4743 O O . ILE B 1 277 ? 15.523 18.844 16.719 1 89.25 277 ILE B O 1
ATOM 4747 N N . ASN B 1 278 ? 13.641 17.875 16.031 1 88.69 278 ASN B N 1
ATOM 4748 C CA . ASN B 1 278 ? 14.312 16.609 15.766 1 88.69 278 ASN B CA 1
ATOM 4749 C C . ASN B 1 278 ? 15.406 16.766 14.719 1 88.69 278 ASN B C 1
ATOM 4751 O O . ASN B 1 278 ? 16.5 16.219 14.875 1 88.69 278 ASN B O 1
ATOM 4755 N N . GLN B 1 279 ? 15.102 17.5 13.664 1 90.56 279 GLN B N 1
ATOM 4756 C CA . GLN B 1 279 ? 16.078 17.672 12.594 1 90.56 279 GLN B CA 1
ATOM 4757 C C . GLN B 1 279 ? 17.25 18.531 13.047 1 90.56 279 GLN B C 1
ATOM 4759 O O . GLN B 1 279 ? 18.391 18.281 12.656 1 90.56 279 GLN B O 1
ATOM 4764 N N . ILE B 1 280 ? 17 19.547 13.836 1 89.5 280 ILE B N 1
ATOM 4765 C CA . ILE B 1 280 ? 18.062 20.406 14.336 1 89.5 280 ILE B CA 1
ATOM 4766 C C . ILE B 1 280 ? 19 19.609 15.219 1 89.5 280 ILE B C 1
ATOM 4768 O O . ILE B 1 280 ? 20.219 19.656 15.055 1 89.5 280 ILE B O 1
ATOM 4772 N N . PHE B 1 281 ? 18.484 18.812 16.078 1 84.75 281 PHE B N 1
ATOM 4773 C CA . PHE B 1 281 ? 19.328 18.031 16.984 1 84.75 281 PHE B CA 1
ATOM 4774 C C . PHE B 1 281 ? 20.094 16.969 16.234 1 84.75 281 PHE B C 1
ATOM 4776 O O . PHE B 1 281 ? 21.281 16.75 16.484 1 84.75 281 PHE B O 1
ATOM 4783 N N . ALA B 1 282 ? 19.406 16.281 15.312 1 85.56 282 ALA B N 1
ATOM 4784 C CA . ALA B 1 282 ? 20.094 15.289 14.492 1 85.56 282 ALA B CA 1
ATOM 4785 C C . ALA B 1 282 ? 21.234 15.914 13.703 1 85.56 282 ALA B C 1
ATOM 4787 O O . ALA B 1 282 ? 22.312 15.336 13.578 1 85.56 282 ALA B O 1
ATOM 4788 N N . GLY B 1 283 ? 20.953 17.062 13.211 1 88 283 GLY B N 1
ATOM 4789 C CA . GLY B 1 283 ? 21.984 17.781 12.469 1 88 283 GLY B CA 1
ATOM 4790 C C . GLY B 1 283 ? 23.172 18.188 13.328 1 88 283 GLY B C 1
ATOM 4791 O O . GLY B 1 283 ? 24.312 18.094 12.898 1 88 283 GLY B O 1
ATOM 4792 N N . LEU B 1 284 ? 22.938 18.656 14.531 1 86.5 284 LEU B N 1
ATOM 4793 C CA . LEU B 1 284 ? 23.984 19.062 15.445 1 86.5 284 LEU B CA 1
ATOM 4794 C C . LEU B 1 284 ? 24.875 17.875 15.828 1 86.5 284 LEU B C 1
ATOM 4796 O O . LEU B 1 284 ? 26.094 18 15.867 1 86.5 284 LEU B O 1
ATOM 4800 N N . ILE B 1 285 ? 24.234 16.797 16.078 1 80.88 285 ILE B N 1
ATOM 4801 C CA . ILE B 1 285 ? 24.969 15.594 16.453 1 80.88 285 ILE B CA 1
ATOM 4802 C C . ILE B 1 285 ? 25.844 15.141 15.289 1 80.88 285 ILE B C 1
ATOM 4804 O O . ILE B 1 285 ? 27.016 14.828 15.477 1 80.88 285 ILE B O 1
ATOM 4808 N N . THR B 1 286 ? 25.25 15.141 14.094 1 83.69 286 THR B N 1
ATOM 4809 C CA . THR B 1 286 ? 26 14.734 12.906 1 83.69 286 THR B CA 1
ATOM 4810 C C . THR B 1 286 ? 27.141 15.703 12.625 1 83.69 286 THR B C 1
ATOM 4812 O O . THR B 1 286 ? 28.234 15.281 12.273 1 83.69 286 THR B O 1
ATOM 4815 N N . HIS B 1 287 ? 26.875 16.969 12.758 1 86.62 287 HIS B N 1
ATOM 4816 C CA . HIS B 1 287 ? 27.891 17.984 12.555 1 86.62 287 HIS B CA 1
ATOM 4817 C C . HIS B 1 287 ? 29.062 17.797 13.5 1 86.62 287 HIS B C 1
ATOM 4819 O O . HIS B 1 287 ? 30.219 17.875 13.078 1 86.62 287 HIS B O 1
ATOM 4825 N N . ARG B 1 288 ? 28.812 17.547 14.695 1 82.12 288 ARG B N 1
ATOM 4826 C CA . ARG B 1 288 ? 29.859 17.297 15.68 1 82.12 288 ARG B CA 1
ATOM 4827 C C . ARG B 1 288 ? 30.672 16.062 15.32 1 82.12 288 ARG B C 1
ATOM 4829 O O . ARG B 1 288 ? 31.906 16.047 15.484 1 82.12 288 ARG B O 1
ATOM 4836 N N . TRP B 1 289 ? 29.969 15.078 14.914 1 79 289 TRP B N 1
ATOM 4837 C CA . TRP B 1 289 ? 30.641 13.859 14.477 1 79 289 TRP B CA 1
ATOM 4838 C C . TRP B 1 289 ? 31.609 14.148 13.328 1 79 289 TRP B C 1
ATOM 4840 O O . TRP B 1 289 ? 32.75 13.664 13.32 1 79 289 TRP B O 1
ATOM 4850 N N . TYR B 1 290 ? 31.188 14.922 12.344 1 81.88 290 TYR B N 1
ATOM 4851 C CA . TYR B 1 290 ? 32.031 15.266 11.203 1 81.88 290 TYR B CA 1
ATOM 4852 C C . TYR B 1 290 ? 33.281 16.016 11.648 1 81.88 290 TYR B C 1
ATOM 4854 O O . TYR B 1 290 ? 34.375 15.734 11.188 1 81.88 290 TYR B O 1
ATOM 4862 N N . ARG B 1 291 ? 33.094 16.891 12.516 1 83.44 291 ARG B N 1
ATOM 4863 C CA . ARG B 1 291 ? 34.219 17.703 13.008 1 83.44 291 ARG B CA 1
ATOM 4864 C C . ARG B 1 291 ? 35.219 16.859 13.781 1 83.44 291 ARG B C 1
ATOM 4866 O O . ARG B 1 291 ? 36.406 17.109 13.719 1 83.44 291 ARG B O 1
ATOM 4873 N N . ARG B 1 292 ? 34.688 15.875 14.398 1 80.75 292 ARG B N 1
ATOM 4874 C CA . ARG B 1 292 ? 35.531 14.992 15.188 1 80.75 292 ARG B CA 1
ATOM 4875 C C . ARG B 1 292 ? 36.25 13.977 14.297 1 80.75 292 ARG B C 1
ATOM 4877 O O . ARG B 1 292 ? 37.406 13.625 14.547 1 80.75 292 ARG B O 1
ATOM 4884 N N . THR B 1 293 ? 35.594 13.555 13.312 1 79.62 293 THR B N 1
ATOM 4885 C CA . THR B 1 293 ? 36.062 12.453 12.492 1 79.62 293 THR B CA 1
ATOM 4886 C C . THR B 1 293 ? 37.031 12.961 11.406 1 79.62 293 THR B C 1
ATOM 4888 O O . THR B 1 293 ? 38.031 12.312 11.086 1 79.62 293 THR B O 1
ATOM 4891 N N . PHE B 1 294 ? 36.625 14.102 10.844 1 81.38 294 PHE B N 1
ATOM 4892 C CA . PHE B 1 294 ? 37.406 14.609 9.727 1 81.38 294 PHE B CA 1
ATOM 4893 C C . PHE B 1 294 ? 38.188 15.859 10.125 1 81.38 294 PHE B C 1
ATOM 4895 O O . PHE B 1 294 ? 37.594 16.891 10.414 1 81.38 294 PHE B O 1
ATOM 4902 N N . LYS B 1 295 ? 39.438 15.758 10.086 1 76.94 295 LYS B N 1
ATOM 4903 C CA . LYS B 1 295 ? 40.312 16.859 10.484 1 76.94 295 LYS B CA 1
ATOM 4904 C C . LYS B 1 295 ? 40.188 18.016 9.508 1 76.94 295 LYS B C 1
ATOM 4906 O O . LYS B 1 295 ? 40.281 19.188 9.906 1 76.94 295 LYS B O 1
ATOM 4911 N N . ALA B 1 296 ? 39.969 17.75 8.234 1 79 296 ALA B N 1
ATOM 4912 C CA . ALA B 1 296 ? 39.906 18.781 7.195 1 79 296 ALA B CA 1
ATOM 4913 C C . ALA B 1 296 ? 38.5 19.25 6.965 1 79 296 ALA B C 1
ATOM 4915 O O . ALA B 1 296 ? 38.188 19.812 5.91 1 79 296 ALA B O 1
ATOM 4916 N N . TYR B 1 297 ? 37.719 19.078 7.977 1 84.44 297 TYR B N 1
ATOM 4917 C CA . TYR B 1 297 ? 36.312 19.484 7.824 1 84.44 297 TYR B CA 1
ATOM 4918 C C . TYR B 1 297 ? 36.188 21.016 7.812 1 84.44 297 TYR B C 1
ATOM 4920 O O . TYR B 1 297 ? 36.781 21.688 8.656 1 84.44 297 TYR B O 1
ATOM 4928 N N . PRO B 1 298 ? 35.5 21.547 6.82 1 79.75 298 PRO B N 1
ATOM 4929 C CA . PRO B 1 298 ? 35.375 23.016 6.734 1 79.75 298 PRO B CA 1
ATOM 4930 C C . PRO B 1 298 ? 34.781 23.625 7.996 1 79.75 298 PRO B C 1
ATOM 4932 O O . PRO B 1 298 ? 33.656 23.281 8.383 1 79.75 298 PRO B O 1
ATOM 4935 N N . LEU B 1 299 ? 35.406 24.578 8.555 1 79.75 299 LEU B N 1
ATOM 4936 C CA . LEU B 1 299 ? 35.031 25.141 9.852 1 79.75 299 LEU B CA 1
ATOM 4937 C C . LEU B 1 299 ? 33.844 26.109 9.703 1 79.75 299 LEU B C 1
ATOM 4939 O O . LEU B 1 299 ? 33.156 26.391 10.68 1 79.75 299 LEU B O 1
ATOM 4943 N N . GLU B 1 300 ? 33.625 26.562 8.484 1 82.81 300 GLU B N 1
ATOM 4944 C CA . GLU B 1 300 ? 32.594 27.562 8.281 1 82.81 300 GLU B CA 1
ATOM 4945 C C . GLU B 1 300 ? 31.219 26.922 8.117 1 82.81 300 GLU B C 1
ATOM 4947 O O . GLU B 1 300 ? 30.203 27.609 8.203 1 82.81 300 GLU B O 1
ATOM 4952 N N . ARG B 1 301 ? 31.234 25.641 8.016 1 87.44 301 ARG B N 1
ATOM 4953 C CA . ARG B 1 301 ? 29.984 24.938 7.805 1 87.44 301 ARG B CA 1
ATOM 4954 C C . ARG B 1 301 ? 29.156 24.906 9.086 1 87.44 301 ARG B C 1
ATOM 4956 O O . ARG B 1 301 ? 29.703 24.719 10.18 1 87.44 301 ARG B O 1
ATOM 4963 N N . LYS B 1 302 ? 27.844 25.234 8.859 1 87.94 302 LYS B N 1
ATOM 4964 C CA . LYS B 1 302 ? 26.922 25.078 9.977 1 87.94 302 LYS B CA 1
ATOM 4965 C C . LYS B 1 302 ? 26.234 23.719 9.93 1 87.94 302 LYS B C 1
ATOM 4967 O O . LYS B 1 302 ? 26.391 22.969 8.961 1 87.94 302 LYS B O 1
ATOM 4972 N N . ALA B 1 303 ? 25.516 23.406 10.922 1 86.81 303 ALA B N 1
ATOM 4973 C CA . ALA B 1 303 ? 24.953 22.062 11.039 1 86.81 303 ALA B CA 1
ATOM 4974 C C . ALA B 1 303 ? 23.75 21.891 10.117 1 86.81 303 ALA B C 1
ATOM 4976 O O . ALA B 1 303 ? 23.734 21 9.258 1 86.81 303 ALA B O 1
ATOM 4977 N N . VAL B 1 304 ? 22.75 22.812 10.242 1 87.94 304 VAL B N 1
ATOM 4978 C CA . VAL B 1 304 ? 21.516 22.578 9.516 1 87.94 304 VAL B CA 1
ATOM 4979 C C . VAL B 1 304 ? 21.078 23.859 8.805 1 87.94 304 VAL B C 1
ATOM 4981 O O . VAL B 1 304 ? 20.734 23.844 7.625 1 87.94 304 VAL B O 1
ATOM 4984 N N . ILE B 1 305 ? 21.109 24.969 9.477 1 86.06 305 ILE B N 1
ATOM 4985 C CA . ILE B 1 305 ? 20.672 26.25 8.938 1 86.06 305 ILE B CA 1
ATOM 4986 C C . ILE B 1 305 ? 21.875 27.125 8.594 1 86.06 305 ILE B C 1
ATOM 4988 O O . ILE B 1 305 ? 22.641 27.516 9.477 1 86.06 305 ILE B O 1
ATOM 4992 N N . PRO B 1 306 ? 21.953 27.438 7.387 1 85 306 PRO B N 1
ATOM 4993 C CA . PRO B 1 306 ? 23.109 28.219 6.984 1 85 306 PRO B CA 1
ATOM 4994 C C . PRO B 1 306 ? 23.266 29.5 7.812 1 85 306 PRO B C 1
ATOM 4996 O O . PRO B 1 306 ? 22.297 30.188 8.07 1 85 306 PRO B O 1
ATOM 4999 N N . TYR B 1 307 ? 24.391 29.781 8.242 1 81.81 307 TYR B N 1
ATOM 5000 C CA . TYR B 1 307 ? 24.828 31 8.914 1 81.81 307 TYR B CA 1
ATOM 5001 C C . TYR B 1 307 ? 24.266 31.078 10.328 1 81.81 307 TYR B C 1
ATOM 5003 O O . TYR B 1 307 ? 24.531 32.031 11.062 1 81.81 307 TYR B O 1
ATOM 5011 N N . ILE B 1 308 ? 23.5 30.047 10.773 1 80.44 308 ILE B N 1
ATOM 5012 C CA . ILE B 1 308 ? 22.875 30.094 12.086 1 80.44 308 ILE B CA 1
ATOM 5013 C C . ILE B 1 308 ? 23.266 28.859 12.891 1 80.44 308 ILE B C 1
ATOM 5015 O O . ILE B 1 308 ? 23.922 28.969 13.93 1 80.44 308 ILE B O 1
ATOM 5019 N N . LEU B 1 309 ? 22.844 27.844 12.43 1 79.5 309 LEU B N 1
ATOM 5020 C CA . LEU B 1 309 ? 23.047 26.578 13.125 1 79.5 309 LEU B CA 1
ATOM 5021 C C . LEU B 1 309 ? 23.234 25.438 12.141 1 79.5 309 LEU B C 1
ATOM 5023 O O . LEU B 1 309 ? 22.562 25.375 11.102 1 79.5 309 LEU B O 1
#

Foldseek 3Di:
DPPCVVPPLVQPQLVVLVVVLVVLLVLLVCCVPPVVPPLVSCLQRPFDPVVVVSCVVDVVSVVFWAFPLCLLVLLVLLLVLLVVVLVVLVCVLVVVDAADVVVLVVLCSRDVDAADDEQQLLNVLSVLSNVLSVLVSCCSVPQADGDRTIHGNNVVVVSNVLSNCQSSLSQSRYPCRNPVVGNSDHDPVSFDPQLVVLVVQLVVLSVVLSVVSNQQSVQQQPPVRDRPDPPSDQDDDDCSPFARCANLQSQLSNLVSSCSSVPPRDSSVSSSSSSNSSSQSNQVVVVVVCVVSPVPPDPNHHRHDGPPD/DPPCVVPPLVQPQLVVLVVVLVVLLVLLVCCQPVVVPPLVSCLQRPFDPVVVVSCVVDVVSVVFWAFPLCLLVLLVLLLVLLVVVLVVLVCVLVVVDAADVVVLVVLCSRDVDAQDDEQQLLNVLSVLSNVLSVLVSCCSVPQADGDRTIHGNNVVVVSNVLSNCQSSLSVSRYPCRNPVVGNSDHDPVSFDPQLVVLVVQLVVLSVVLSVVSNQQSVQQQPPVRDRPDPPSDQDDDDCSPFARCANLLSQLSNLVSSCSSVPPRDSSVSSSSSSNSSSQSNQVVVVVVCVVSPVPPDPNHHRHDGPPD